Protein AF-A0A3N1A792-F1 (afdb_monomer)

Secondary structure (DSSP, 8-state):
-------------PPP----PSP-TT-EETTTEEEEEEEEE-TTSPEEEEEEETTTTEEEEEEEESS-SHHHHHHHHHHHHHTT---TTBPPEEEEEE-SS-EEEEEE---EEEHHHHHHHH-SPPHHHHHHHHHHHHHHHHHHHTTT-------TTTEEEETTS-EEE------TT--HHHHHHHHHHHHHHHHHS-BSS---STTPPPBPPB-TTSPBPPHHHHSTT--HHHHHHHHHHH-TTSPPPPHHHHHHHHHHHHHHHHHHHHHHS------------------------SHHHHHHHHHHHHHHHHHTTS---------------------PPP---PPPPPPEEE---GGGEEEE-SSS-S-S-TTGGGGSSS-TT--EE---EES-TTGGGS-S-EEEEEEEEEEE--SEEEEEESSS--EEEEEEES----SSHHHHHHHHHH--EEEEEEESS-SSSEEEEE---TT--EEEEEEEEEEPPEEETTEE--EEEEEEEEE-

Foldseek 3Di:
DDDDDDDDDDPPDDDDPDPPDDDDAQDDDPVFKGFHAFDDQDPVRWTWTWIARPVVRDIKIKTKDAQDDDVLVQLLVQLVLLCVFDDQQAWHWDDWDDPNRMTITIIDDFAFAFLLVCCVVVNAAALLVLLVLLLSLLVSQLRQVVVVHGQQDQASRQFTQHPVRHTHGYDRHDAPPTDQLVSQLSSLQSSLCNLQVAGDDADDDPPTGHHADADPVRHGDFSCRRDPNHDPVNSVVSVLSNDPVHDDDGSVVVSVVSVVVNVVVVVVVCVVVDHPDPDDDDDDDDDDDDDDDDDPDDDPVVVVVVVVVVVVVVVVVPDDDDDDDDDDDDDDDDDDDDDDDDDDPDDDDDWDWDQDALVQKWKQFLQDPCPQTPDRRQQAPPFLVTFRKDDKAFQFQQRVVRGQWMWMKGFSVDWAAFFKKKWAKPDFFWWKWKFAFDDQPDDDSVSSVVCVVGRPHTQHDTDGGGPHRMDMGGRGDRPGTTGIMITITRGFDDPDPRIGMMTGRYMIIIHD

Solvent-accessible surface area (backbone atoms only — not comparable to full-atom values): 29386 Å² total; per-residue (Å²): 134,83,90,84,91,82,84,86,78,78,80,80,79,71,76,80,78,79,75,87,65,82,90,53,72,69,42,61,46,94,86,36,39,30,32,62,41,84,72,49,70,49,97,90,62,36,37,35,25,41,23,32,32,69,82,82,70,40,68,24,28,35,43,33,27,72,69,34,52,70,74,29,51,52,51,40,52,31,48,58,58,55,50,75,54,86,45,93,19,37,56,50,58,76,47,67,47,80,70,68,60,26,21,38,36,34,28,59,49,71,66,57,44,29,47,46,54,49,29,74,75,70,44,48,44,54,66,59,59,24,34,45,48,38,19,34,47,28,48,32,47,25,56,37,45,75,72,78,43,59,50,56,39,65,43,43,78,28,32,31,40,26,78,88,70,48,46,28,41,34,74,65,37,78,53,93,86,48,40,69,64,58,44,52,29,26,46,20,35,43,35,44,24,30,50,56,53,26,30,78,66,87,60,84,67,97,81,44,64,52,61,44,59,55,49,100,85,66,48,71,57,51,51,54,78,75,30,86,86,53,51,68,71,58,34,51,53,31,51,52,40,60,36,89,86,53,88,74,74,55,48,58,57,47,18,52,53,33,44,53,53,32,54,54,42,50,53,54,47,44,66,71,51,60,73,90,66,97,68,85,82,90,84,86,89,84,89,81,87,83,85,82,84,88,88,92,85,68,77,70,68,58,57,55,53,53,54,53,52,53,53,54,58,63,57,69,74,73,77,84,89,80,89,83,88,89,81,90,85,87,89,87,87,83,91,84,89,80,86,90,77,82,82,78,80,71,74,84,72,69,74,37,78,52,89,65,54,45,89,33,37,40,54,40,48,51,60,59,93,70,83,67,48,74,53,35,31,33,20,40,67,84,41,72,91,44,42,25,54,56,67,78,25,53,84,33,42,36,54,43,73,64,33,84,46,42,29,46,36,37,46,63,87,47,73,36,58,46,53,37,40,36,37,34,35,72,53,43,35,31,21,37,36,37,24,34,38,92,70,83,77,46,100,45,52,68,26,29,43,49,40,71,71,58,35,70,49,64,36,38,70,67,40,74,50,26,89,49,30,65,45,72,37,49,60,56,53,93,91,47,64,49,34,36,40,34,45,38,32,43,31,33,20,77,76,54,96,61,25,16,41,47,28,40,10,28,51,49,40,23,18,102

Sequence (512 aa):
MTQVGEGQEADEVSPPMMAFDAPSAGEILAERYQLAQHVNNDSAGRQVWRGVDVVLRRPVAVVLRYPGGDSAMEMLQAAVRASRVIHSNLVGVYDAIDEGQRAYVVREWVEGDSLREVIATGGPLDAARATMIAHSVASAIAAVHATGMVHGNIHPGTVMIGHDGRVVLADARADSSDTYETDIRAIGGVLYFAMTGHWPQHEAGSTALPDAVRDATGAVAAPRQVRSGVPAYLDDLTMDLLDPRLALPTSEVLAAELGRLDASTEEHYLDSVGPLRFSAADDEPTGTPLASRRKIAAGVAGLLVIAVTGLYFGISALGNGGDGEDGQPTPPQTQVTSTPGPTETSAPAQPQPIALSGDQVRIVDADGARDELDGAEAAVDGDTSTGWETDAYERNPNFGNLKRGMGVLIDLQEPRAVTSVKVELSASGATAELLAGPDDPGATREGDDEILETFTDRIGARFENADGATLTFSGFSPDETYQYLLVWITKLPPIGNDKYQIGVQEITVEGP

Mean predicted aligned error: 19.51 Å

Radius of gyration: 31.55 Å; Cα contacts (8 Å, |Δi|>4): 884; chains: 1; bounding box: 74×95×117 Å

pLDDT: mean 81.08, std 22.01, range [28.97, 98.5]

Nearest PDB structures (foldseek):
  7uiq-assembly2_B  TM=7.836E-01  e=3.510E-11  Homo sapiens
  7uir-assembly2_B  TM=7.878E-01  e=8.317E-11  Homo sapiens
  5mag-assembly1_A  TM=8.024E-01  e=8.297E-10  Homo sapiens
  6gvx-assembly2_B  TM=6.932E-01  e=1.756E-10  Homo sapiens
  4b0g-assembly1_A  TM=7.234E-01  e=4.161E-10  Homo sapiens

Structure (mmCIF, N/CA/C/O backbone):
data_AF-A0A3N1A792-F1
#
_entry.id   AF-A0A3N1A792-F1
#
loop_
_atom_site.group_PDB
_atom_site.id
_atom_site.type_symbol
_atom_site.label_atom_id
_atom_site.label_alt_id
_atom_site.label_comp_id
_atom_site.label_asym_id
_atom_site.label_entity_id
_atom_site.label_seq_id
_atom_site.pdbx_PDB_ins_code
_atom_site.Cartn_x
_atom_site.Cartn_y
_atom_site.Cartn_z
_atom_site.occupancy
_atom_site.B_iso_or_equiv
_atom_site.auth_seq_id
_atom_site.auth_comp_id
_atom_site.auth_asym_id
_atom_site.auth_atom_id
_atom_site.pdbx_PDB_model_num
ATOM 1 N N . MET A 1 1 ? -12.725 -37.372 73.806 1.00 36.25 1 MET A N 1
ATOM 2 C CA . MET A 1 1 ? -13.024 -38.197 72.617 1.00 36.25 1 MET A CA 1
ATOM 3 C C . MET A 1 1 ? -14.315 -37.676 72.006 1.00 36.25 1 MET A C 1
ATOM 5 O O . MET A 1 1 ? -15.233 -37.437 72.779 1.00 36.25 1 MET A O 1
ATOM 9 N N . THR A 1 2 ? -14.304 -37.504 70.673 1.00 36.69 2 THR A N 1
ATOM 10 C CA . THR A 1 2 ? -15.405 -37.218 69.708 1.00 36.69 2 THR A CA 1
ATOM 11 C C . THR A 1 2 ? -16.152 -35.875 69.851 1.00 36.69 2 THR A C 1
ATOM 13 O O . THR A 1 2 ? -16.736 -35.629 70.897 1.00 36.69 2 THR A O 1
ATOM 16 N N . GLN A 1 3 ? -15.990 -34.896 68.934 1.00 37.81 3 GLN A N 1
ATOM 17 C CA . GLN A 1 3 ? -16.497 -34.772 67.529 1.00 37.81 3 GLN A CA 1
ATOM 18 C C . GLN A 1 3 ? -18.035 -34.748 67.442 1.00 37.81 3 GLN A C 1
ATOM 20 O O . GLN A 1 3 ? -18.648 -35.566 68.112 1.00 37.81 3 GLN A O 1
ATOM 25 N N . VAL A 1 4 ? -18.759 -33.984 66.609 1.00 35.91 4 VAL A N 1
ATOM 26 C CA . VAL A 1 4 ? -18.614 -32.839 65.666 1.00 35.91 4 VAL A CA 1
ATOM 27 C C . VAL A 1 4 ? -20.067 -32.391 65.413 1.00 35.91 4 VAL A C 1
ATOM 29 O O . VAL A 1 4 ? -20.956 -33.244 65.412 1.00 35.91 4 VAL A O 1
ATOM 32 N N . GLY A 1 5 ? -20.316 -31.111 65.130 1.00 35.50 5 GLY A N 1
ATOM 33 C CA . GLY A 1 5 ? -21.558 -30.714 64.466 1.00 35.50 5 GLY A CA 1
ATOM 34 C C . GLY A 1 5 ? -21.643 -29.229 64.130 1.00 35.50 5 GLY A C 1
ATOM 35 O O . GLY A 1 5 ? -22.284 -28.501 64.870 1.00 35.50 5 GLY A O 1
ATOM 36 N N . GLU A 1 6 ? -21.056 -28.812 63.007 1.00 37.69 6 GLU A N 1
ATOM 37 C CA . GLU A 1 6 ? -21.365 -27.574 62.262 1.00 37.69 6 GLU A CA 1
ATOM 38 C C . GLU A 1 6 ? -21.219 -27.963 60.776 1.00 37.69 6 GLU A C 1
ATOM 40 O O . GLU A 1 6 ? -20.286 -28.678 60.423 1.00 37.69 6 GLU A O 1
ATOM 45 N N . GLY A 1 7 ? -22.197 -27.767 59.894 1.00 34.78 7 GLY A N 1
ATOM 46 C CA . GLY A 1 7 ? -22.798 -26.486 59.532 1.00 34.78 7 GLY A CA 1
ATOM 47 C C . GLY A 1 7 ? -22.267 -26.145 58.137 1.00 34.78 7 GLY A C 1
ATOM 48 O O . GLY A 1 7 ? -21.243 -25.494 58.011 1.00 34.78 7 GLY A O 1
ATOM 49 N N . GLN A 1 8 ? -22.887 -26.715 57.103 1.00 32.75 8 GLN A N 1
ATOM 50 C CA . GLN A 1 8 ? -22.435 -26.642 55.713 1.00 32.75 8 GLN A CA 1
ATOM 51 C C . GLN A 1 8 ? -22.966 -25.340 55.088 1.00 32.75 8 GLN A C 1
ATOM 53 O O . GLN A 1 8 ? -24.132 -25.278 54.700 1.00 32.75 8 GLN A O 1
ATOM 58 N N . GLU A 1 9 ? -22.137 -24.294 55.043 1.00 36.94 9 GLU A N 1
ATOM 59 C CA . GLU A 1 9 ? -22.362 -23.128 54.180 1.00 36.94 9 GLU A CA 1
ATOM 60 C C . GLU A 1 9 ? -22.073 -23.529 52.729 1.00 36.94 9 GLU A C 1
ATOM 62 O O . GLU A 1 9 ? -21.067 -24.172 52.425 1.00 36.94 9 GLU A O 1
ATOM 67 N N . ALA A 1 10 ? -23.015 -23.220 51.842 1.00 36.03 10 ALA A N 1
ATOM 68 C CA . ALA A 1 10 ? -22.852 -23.393 50.412 1.00 36.03 10 ALA A CA 1
ATOM 69 C C . ALA A 1 10 ? -21.973 -22.253 49.890 1.00 36.03 10 ALA A C 1
ATOM 71 O O . ALA A 1 10 ? -22.395 -21.099 49.917 1.00 36.03 10 ALA A O 1
ATOM 72 N N . ASP A 1 11 ? -20.772 -22.593 49.421 1.00 34.03 11 ASP A N 1
ATOM 73 C CA . ASP A 1 11 ? -19.923 -21.683 48.659 1.00 34.03 11 ASP A CA 1
ATOM 74 C C . ASP A 1 11 ? -20.667 -21.240 47.394 1.00 34.03 11 ASP A C 1
ATOM 76 O O . ASP A 1 11 ? -20.968 -22.030 46.492 1.00 34.03 11 ASP A O 1
ATOM 80 N N . GLU A 1 12 ? -20.976 -19.949 47.349 1.00 37.41 12 GLU A N 1
ATOM 81 C CA . GLU A 1 12 ? -21.438 -19.234 46.173 1.00 37.41 12 GLU A CA 1
ATOM 82 C C . GLU A 1 12 ? -20.279 -19.211 45.164 1.00 37.41 12 GLU A C 1
ATOM 84 O O . GLU A 1 12 ? -19.338 -18.420 45.258 1.00 37.41 12 GLU A O 1
ATOM 89 N N . VAL A 1 13 ? -20.303 -20.162 44.226 1.00 36.81 13 VAL A N 1
ATOM 90 C CA . VAL A 1 13 ? -19.322 -20.260 43.142 1.00 36.81 13 VAL A CA 1
ATOM 91 C C . VAL A 1 13 ? -19.472 -19.022 42.263 1.00 36.81 13 VAL A C 1
ATOM 93 O O . VAL A 1 13 ? -20.355 -18.946 41.410 1.00 36.81 13 VAL A O 1
ATOM 96 N N . SER A 1 14 ? -18.595 -18.045 42.486 1.00 33.56 14 SER A N 1
ATOM 97 C CA . SER A 1 14 ? -18.350 -16.961 41.537 1.00 33.56 14 SER A CA 1
ATOM 98 C C . SER A 1 14 ? -18.060 -17.575 40.159 1.00 33.56 14 SER A C 1
ATOM 100 O O . SER A 1 14 ? -17.264 -18.518 40.085 1.00 33.56 14 SER A O 1
ATOM 102 N N . PRO A 1 15 ? -18.680 -17.092 39.065 1.00 40.38 15 PRO A N 1
ATOM 103 C CA . PRO A 1 15 ? -18.347 -17.573 37.730 1.00 40.38 15 PRO A CA 1
ATOM 104 C C . PRO A 1 15 ? -16.847 -17.363 37.472 1.00 40.38 15 PRO A C 1
ATOM 106 O O . PRO A 1 15 ? -16.273 -16.401 37.994 1.00 40.38 15 PRO A O 1
ATOM 109 N N . PRO A 1 16 ? -16.189 -18.249 36.703 1.00 38.19 16 PRO A N 1
ATOM 110 C CA . PRO A 1 16 ? -14.769 -18.108 36.435 1.00 38.19 16 PRO A CA 1
ATOM 111 C C . PRO A 1 16 ? -14.536 -16.758 35.755 1.00 38.19 16 PRO A C 1
ATOM 113 O O . PRO A 1 16 ? -15.040 -16.502 34.663 1.00 38.19 16 PRO A O 1
ATOM 116 N N . MET A 1 17 ? -13.784 -15.887 36.430 1.00 33.66 17 MET A N 1
ATOM 117 C CA . MET A 1 17 ? -13.145 -14.735 35.807 1.00 33.66 17 MET A CA 1
ATOM 118 C C . MET A 1 17 ? -12.337 -15.279 34.628 1.00 33.66 17 MET A C 1
ATOM 120 O O . MET A 1 17 ? -11.361 -15.998 34.839 1.00 33.66 17 MET A O 1
ATOM 124 N N . MET A 1 18 ? -12.778 -15.005 33.398 1.00 36.94 18 MET A N 1
ATOM 125 C CA . MET A 1 18 ? -12.001 -15.339 32.211 1.00 36.94 18 MET A CA 1
ATOM 126 C C . MET A 1 18 ? -10.710 -14.524 32.265 1.00 36.94 18 MET A C 1
ATOM 128 O O . MET A 1 18 ? -10.710 -13.316 32.039 1.00 36.94 18 MET A O 1
ATOM 132 N N . ALA A 1 19 ? -9.610 -15.185 32.614 1.00 37.66 19 ALA A N 1
ATOM 133 C CA . ALA A 1 19 ? -8.295 -14.708 32.242 1.00 37.66 19 ALA A CA 1
ATOM 134 C C . ALA A 1 19 ? -8.251 -14.759 30.709 1.00 37.66 19 ALA A C 1
ATOM 136 O O . ALA A 1 19 ? -8.346 -15.837 30.125 1.00 37.66 19 ALA A O 1
ATOM 137 N N . PHE A 1 20 ? -8.219 -13.597 30.058 1.00 50.88 20 PHE A N 1
ATOM 138 C CA . PHE A 1 20 ? -8.061 -13.496 28.608 1.00 50.88 20 PHE A CA 1
ATOM 139 C C . PHE A 1 20 ? -6.613 -13.859 28.241 1.00 50.88 20 PHE A C 1
ATOM 141 O O . PHE A 1 20 ? -5.771 -12.986 28.016 1.00 50.88 20 PHE A O 1
ATOM 148 N N . ASP A 1 21 ? -6.321 -15.159 28.255 1.00 60.91 21 ASP A N 1
ATOM 149 C CA . ASP A 1 21 ? -5.063 -15.737 27.789 1.00 60.91 21 ASP A CA 1
ATOM 150 C C . ASP A 1 21 ? -4.936 -15.609 26.257 1.00 60.91 21 ASP A C 1
ATOM 152 O O . ASP A 1 21 ? -5.893 -15.290 25.546 1.00 60.91 21 ASP A O 1
ATOM 156 N N . ALA A 1 22 ? -3.727 -15.841 25.740 1.00 69.62 22 ALA A N 1
ATOM 157 C CA . ALA A 1 22 ? -3.457 -15.859 24.306 1.00 69.62 22 ALA A CA 1
ATOM 158 C C . ALA A 1 22 ? -4.415 -16.821 23.558 1.00 69.62 22 ALA A C 1
ATOM 160 O O . ALA A 1 22 ? -4.730 -17.895 24.079 1.00 69.62 22 ALA A O 1
ATOM 161 N N . PRO A 1 23 ? -4.854 -16.469 22.334 1.00 81.31 23 PRO A N 1
ATOM 162 C CA . PRO A 1 23 ? -5.847 -17.235 21.581 1.00 81.31 23 PRO A CA 1
ATOM 163 C C . PRO A 1 23 ? -5.405 -18.682 21.342 1.00 81.31 23 PRO A C 1
ATOM 165 O O . PRO A 1 23 ? -4.232 -18.950 21.063 1.00 81.31 23 PRO A O 1
ATOM 168 N N . SER A 1 24 ? -6.352 -19.620 21.420 1.00 88.19 24 SER A N 1
ATOM 169 C CA . SER A 1 24 ? -6.053 -21.056 21.333 1.00 88.19 24 SER A CA 1
ATOM 170 C C . SER A 1 24 ? -6.999 -21.831 20.413 1.00 88.19 24 SER A C 1
ATOM 172 O O . SER A 1 24 ? -8.150 -21.461 20.189 1.00 88.19 24 SER A O 1
ATOM 174 N N . ALA A 1 25 ? -6.511 -22.944 19.858 1.00 91.81 25 ALA A N 1
ATOM 175 C CA . ALA A 1 25 ? -7.335 -23.825 19.036 1.00 91.81 25 ALA A CA 1
ATOM 176 C C . ALA A 1 25 ? -8.500 -24.408 19.857 1.00 91.81 25 ALA A C 1
ATOM 178 O O . ALA A 1 25 ? -8.314 -24.901 20.967 1.00 91.81 25 ALA A O 1
ATOM 179 N N . GLY A 1 26 ? -9.696 -24.393 19.279 1.00 91.31 26 GLY A N 1
ATOM 180 C CA . GLY A 1 26 ? -10.949 -24.812 19.900 1.00 91.31 26 GLY A CA 1
ATOM 181 C C . GLY A 1 26 ? -11.728 -23.677 20.566 1.00 91.31 26 GLY A C 1
ATOM 182 O O . GLY A 1 26 ? -12.924 -23.855 20.803 1.00 91.31 26 GLY A O 1
ATOM 183 N N . GLU A 1 27 ? -11.092 -22.530 20.819 1.00 93.44 27 GLU A N 1
ATOM 184 C CA . GLU A 1 27 ? -11.731 -21.342 21.384 1.00 93.44 27 GLU A CA 1
ATOM 185 C C . GLU A 1 27 ? -12.841 -20.804 20.472 1.00 93.44 27 GLU A C 1
ATOM 187 O O . GLU A 1 27 ? -12.705 -20.817 19.249 1.00 93.44 27 GLU A O 1
ATOM 192 N N . ILE A 1 28 ? -13.938 -20.321 21.065 1.00 93.69 28 ILE A N 1
ATOM 193 C CA . ILE A 1 28 ? -15.061 -19.714 20.345 1.00 93.69 28 ILE A CA 1
ATOM 194 C C . ILE A 1 28 ? -15.085 -18.210 20.624 1.00 93.69 28 ILE A C 1
ATOM 196 O O . ILE A 1 28 ? -15.313 -17.788 21.755 1.00 93.69 28 ILE A O 1
ATOM 200 N N . LEU A 1 29 ? -14.898 -17.416 19.573 1.00 92.56 29 LEU A N 1
ATOM 201 C CA . LEU A 1 29 ? -14.947 -15.955 19.595 1.00 92.56 29 LEU A CA 1
ATOM 202 C C . LEU A 1 29 ? -16.365 -15.455 19.291 1.00 92.56 29 LEU A C 1
ATOM 204 O O . LEU A 1 29 ? -17.039 -16.033 18.428 1.00 92.56 29 LEU A O 1
ATOM 208 N N . ALA A 1 30 ? -16.821 -14.409 19.994 1.00 89.62 30 ALA A N 1
ATOM 209 C CA . ALA A 1 30 ? -18.182 -13.852 19.898 1.00 89.62 30 ALA A CA 1
ATOM 210 C C . ALA A 1 30 ? -19.293 -14.923 19.850 1.00 89.62 30 ALA A C 1
ATOM 212 O O . ALA A 1 30 ? -20.259 -14.800 19.098 1.00 89.62 30 ALA A O 1
ATOM 213 N N . GLU A 1 31 ? -19.117 -16.023 20.594 1.00 92.56 31 GLU A N 1
ATOM 214 C CA . GLU A 1 31 ? -20.036 -17.175 20.628 1.00 92.56 31 GLU A CA 1
ATOM 215 C C . GLU A 1 31 ? -20.324 -17.824 19.252 1.00 92.56 31 GLU A C 1
ATOM 217 O O . GLU A 1 31 ? -21.245 -18.633 19.121 1.00 92.56 31 GLU A O 1
ATOM 222 N N . ARG A 1 32 ? -19.535 -17.510 18.213 1.00 95.88 32 ARG A N 1
ATOM 223 C CA . ARG A 1 32 ? -19.840 -17.866 16.819 1.00 95.88 32 ARG A CA 1
ATOM 224 C C . ARG A 1 32 ? -18.663 -18.415 16.023 1.00 95.88 32 ARG A C 1
ATOM 226 O O . ARG A 1 32 ? -18.861 -19.302 15.192 1.00 95.88 32 ARG A O 1
ATOM 233 N N . TYR A 1 33 ? -17.458 -17.900 16.225 1.00 97.12 33 TYR A N 1
ATOM 234 C CA . TYR A 1 33 ? -16.313 -18.249 15.386 1.00 97.12 33 TYR A CA 1
ATOM 235 C C . TYR A 1 33 ? -15.353 -19.132 16.168 1.00 97.12 33 TYR A C 1
ATOM 237 O O . TYR A 1 33 ? -14.635 -18.658 17.042 1.00 97.12 33 TYR A O 1
ATOM 245 N N . GLN A 1 34 ? -15.350 -20.427 15.864 1.00 97.06 34 GLN A N 1
ATOM 246 C CA . GLN A 1 34 ? -14.437 -21.364 16.503 1.00 97.06 34 GLN A CA 1
ATOM 247 C C . GLN A 1 34 ? -13.081 -21.349 15.797 1.00 97.06 34 GLN A C 1
ATOM 249 O O . GLN A 1 34 ? -13.009 -21.644 14.603 1.00 97.06 34 GLN A O 1
ATOM 254 N N . LEU A 1 35 ? -12.005 -21.056 16.526 1.00 96.62 35 LEU A N 1
ATOM 255 C CA . LEU A 1 35 ? -10.635 -21.174 16.032 1.00 96.62 35 LEU A CA 1
ATOM 256 C C . LEU A 1 35 ? -10.286 -22.654 15.861 1.00 96.62 35 LEU A C 1
ATOM 258 O O . LEU A 1 35 ? -10.377 -23.428 16.807 1.00 96.62 35 LEU A O 1
ATOM 262 N N . ALA A 1 36 ? -9.889 -23.074 14.663 1.00 94.81 36 ALA A N 1
ATOM 263 C CA . ALA A 1 36 ? -9.555 -24.470 14.383 1.00 94.81 36 ALA A CA 1
ATOM 264 C C . ALA A 1 36 ? -8.040 -24.689 14.332 1.00 94.81 36 ALA A C 1
ATOM 266 O O . ALA A 1 36 ? -7.518 -25.591 14.984 1.00 94.81 36 ALA A O 1
ATOM 267 N N . GLN A 1 37 ? -7.331 -23.863 13.561 1.00 94.19 37 GLN A N 1
ATOM 268 C CA . GLN A 1 37 ? -5.899 -24.019 13.327 1.00 94.19 37 GLN A CA 1
ATOM 269 C C . GLN A 1 37 ? -5.237 -22.657 13.129 1.00 94.19 37 GLN A C 1
ATOM 271 O O . GLN A 1 37 ? -5.715 -21.847 12.337 1.00 94.19 37 GLN A O 1
ATOM 276 N N . HIS A 1 38 ? -4.114 -22.430 13.808 1.00 91.31 38 HIS A N 1
ATOM 277 C CA . HIS A 1 38 ? -3.246 -21.286 13.538 1.00 91.31 38 HIS A CA 1
ATOM 278 C C . HIS A 1 38 ? -2.529 -21.500 12.203 1.00 91.31 38 HIS A C 1
ATOM 280 O O . HIS A 1 38 ? -1.935 -22.558 11.987 1.00 91.31 38 HIS A O 1
ATOM 286 N N . VAL A 1 39 ? -2.645 -20.533 11.295 1.00 87.19 39 VAL A N 1
ATOM 287 C CA . VAL A 1 39 ? -2.109 -20.618 9.930 1.00 87.19 39 VAL A CA 1
ATOM 288 C C . VAL A 1 39 ? -0.761 -19.920 9.865 1.00 87.19 39 VAL A C 1
ATOM 290 O O . VAL A 1 39 ? 0.235 -20.533 9.487 1.00 87.19 39 VAL A O 1
ATOM 293 N N . ASN A 1 40 ? -0.719 -18.644 10.243 1.00 80.38 40 ASN A N 1
ATOM 294 C CA . ASN A 1 40 ? 0.507 -17.861 10.271 1.00 80.38 40 ASN A CA 1
ATOM 295 C C . ASN A 1 40 ? 0.384 -16.655 11.211 1.00 80.38 40 ASN A C 1
ATOM 297 O O . ASN A 1 40 ? -0.697 -16.300 11.685 1.00 80.38 40 ASN A O 1
ATOM 301 N N . ASN A 1 41 ? 1.527 -16.023 11.460 1.00 77.81 41 ASN A N 1
ATOM 302 C CA . ASN A 1 41 ? 1.583 -14.648 11.930 1.00 77.81 41 ASN A CA 1
ATOM 303 C C . ASN A 1 41 ? 2.059 -13.798 10.760 1.00 77.81 41 ASN A C 1
ATOM 305 O O . ASN A 1 41 ? 3.035 -14.170 10.105 1.00 77.81 41 ASN A O 1
ATOM 309 N N . ASP A 1 42 ? 1.385 -12.691 10.485 1.00 68.88 42 ASP A N 1
ATOM 310 C CA . ASP A 1 42 ? 1.868 -11.753 9.483 1.00 68.88 42 ASP A CA 1
ATOM 311 C C . ASP A 1 42 ? 2.922 -10.796 10.058 1.00 68.88 42 ASP A C 1
ATOM 313 O O . ASP A 1 42 ? 3.158 -10.736 11.269 1.00 68.88 42 ASP A O 1
ATOM 317 N N . SER A 1 43 ? 3.579 -10.050 9.169 1.00 57.03 43 SER A N 1
ATOM 318 C CA . SER A 1 43 ? 4.650 -9.105 9.506 1.00 57.03 43 SER A CA 1
ATOM 319 C C . SER A 1 43 ? 4.191 -7.956 10.401 1.00 57.03 43 SER A C 1
ATOM 321 O O . SER A 1 43 ? 5.006 -7.384 11.120 1.00 57.03 43 SER A O 1
ATOM 323 N N . ALA A 1 44 ? 2.895 -7.643 10.407 1.00 64.31 44 ALA A N 1
ATOM 324 C CA . ALA A 1 44 ? 2.344 -6.635 11.292 1.00 64.31 44 ALA A CA 1
ATOM 325 C C . ALA A 1 44 ? 2.175 -7.182 12.719 1.00 64.31 44 ALA A C 1
ATOM 327 O O . ALA A 1 44 ? 2.004 -6.389 13.640 1.00 64.31 44 ALA A O 1
ATOM 328 N N . GLY A 1 45 ? 2.224 -8.505 12.927 1.00 71.19 45 GLY A N 1
ATOM 329 C CA . GLY A 1 45 ? 1.992 -9.197 14.198 1.00 71.19 45 GLY A CA 1
ATOM 330 C C . GLY A 1 45 ? 0.540 -9.655 14.391 1.00 71.19 45 GLY A C 1
ATOM 331 O O . GLY A 1 45 ? 0.104 -9.848 15.529 1.00 71.19 45 GLY A O 1
ATOM 332 N N . ARG A 1 46 ? -0.256 -9.729 13.315 1.00 83.94 46 ARG A N 1
ATOM 333 C CA . ARG A 1 46 ? -1.601 -10.321 13.340 1.00 83.94 46 ARG A CA 1
ATOM 334 C C . ARG A 1 46 ? -1.463 -11.827 13.217 1.00 83.94 46 ARG A C 1
ATOM 336 O O . ARG A 1 46 ? -0.600 -12.326 12.503 1.00 83.94 46 ARG A O 1
ATOM 343 N N . GLN A 1 47 ? -2.333 -12.554 13.897 1.00 89.25 47 GLN A N 1
ATOM 344 C CA . GLN A 1 47 ? -2.415 -14.004 13.804 1.00 89.25 47 GLN A CA 1
ATOM 345 C C . GLN A 1 47 ? -3.547 -14.360 12.850 1.00 89.25 47 GLN A C 1
ATOM 347 O O . GLN A 1 47 ? -4.683 -13.952 13.080 1.00 89.25 47 GLN A O 1
ATOM 352 N N . VAL A 1 48 ? -3.282 -15.138 11.808 1.00 89.94 48 VAL A N 1
ATOM 353 C CA . VAL A 1 48 ? -4.342 -15.664 10.947 1.00 89.94 48 VAL A CA 1
ATOM 354 C C . VAL A 1 48 ? -4.655 -17.083 11.375 1.00 89.94 48 VAL A C 1
ATOM 356 O O . VAL A 1 48 ? -3.780 -17.944 11.487 1.00 89.94 48 VAL A O 1
ATOM 359 N N . TRP A 1 49 ? -5.934 -17.330 11.595 1.00 94.50 49 TRP A N 1
ATOM 360 C CA . TRP A 1 49 ? -6.467 -18.619 11.975 1.00 94.50 49 TRP A CA 1
ATOM 361 C C . TRP A 1 49 ? -7.456 -19.100 10.925 1.00 94.50 49 TRP A C 1
ATOM 363 O O . TRP A 1 49 ? -8.300 -18.344 10.443 1.00 94.50 49 TRP A O 1
ATOM 373 N N . ARG A 1 50 ? -7.405 -20.395 10.624 1.00 95.62 50 ARG A N 1
ATOM 374 C CA . ARG A 1 50 ? -8.545 -21.093 10.047 1.00 95.62 50 ARG A CA 1
ATOM 375 C C . ARG A 1 50 ? -9.544 -21.317 11.170 1.00 95.62 50 ARG A C 1
ATOM 377 O O . ARG A 1 50 ? -9.186 -21.849 12.223 1.00 95.62 50 ARG A O 1
ATOM 384 N N . GLY A 1 51 ? -10.789 -20.942 10.936 1.00 96.81 51 GLY A N 1
ATOM 385 C CA . GLY A 1 51 ? -11.886 -21.141 11.866 1.00 96.81 51 GLY A CA 1
ATOM 386 C C . GLY A 1 51 ? -13.140 -21.664 11.184 1.00 96.81 51 GLY A C 1
ATOM 387 O O . GLY A 1 51 ? -13.174 -21.910 9.975 1.00 96.81 51 GLY A O 1
ATOM 388 N N . VAL A 1 52 ? -14.183 -21.836 11.985 1.00 97.69 52 VAL A N 1
ATOM 389 C CA . VAL A 1 52 ? -15.510 -22.253 11.536 1.00 97.69 52 VAL A CA 1
ATOM 390 C C . VAL A 1 52 ? -16.540 -21.299 12.122 1.00 97.69 52 VAL A C 1
ATOM 392 O O . VAL A 1 52 ? -16.593 -21.105 13.334 1.00 97.69 52 VAL A O 1
ATOM 395 N N . ASP A 1 53 ? -17.384 -20.727 11.267 1.00 97.75 53 ASP A N 1
ATOM 396 C CA . ASP A 1 53 ? -18.627 -20.098 11.710 1.00 97.75 53 ASP A CA 1
ATOM 397 C C . ASP A 1 53 ? -19.583 -21.221 12.126 1.00 97.75 53 ASP A C 1
ATOM 399 O O . ASP A 1 53 ? -20.089 -21.949 11.269 1.00 97.75 53 ASP A O 1
ATOM 403 N N . VAL A 1 54 ? -19.798 -21.418 13.429 1.00 97.06 54 VAL A N 1
ATOM 404 C CA . VAL A 1 54 ? -20.571 -22.568 13.934 1.00 97.06 54 VAL A CA 1
ATOM 405 C C . VAL A 1 54 ? -22.071 -22.442 13.659 1.00 97.06 54 VAL A C 1
ATOM 407 O O . VAL A 1 54 ? -22.784 -23.450 13.661 1.00 97.06 54 VAL A O 1
ATOM 410 N N . VAL A 1 55 ? -22.546 -21.225 13.372 1.00 96.31 55 VAL A N 1
ATOM 411 C CA . VAL A 1 55 ? -23.945 -20.944 13.027 1.00 96.31 55 VAL A CA 1
ATOM 412 C C . VAL A 1 55 ? -24.194 -21.286 11.562 1.00 96.31 55 VAL A C 1
ATOM 414 O O . VAL A 1 55 ? -25.094 -22.068 11.254 1.00 96.31 55 VAL A O 1
ATOM 417 N N . LEU A 1 56 ? -23.372 -20.745 10.655 1.00 95.94 56 LEU A N 1
ATOM 418 C CA . LEU A 1 56 ? -23.501 -20.984 9.210 1.00 95.94 56 LEU A CA 1
ATOM 419 C C . LEU A 1 56 ? -22.824 -22.279 8.739 1.00 95.94 56 LEU A C 1
ATOM 421 O O . LEU A 1 56 ? -23.031 -22.698 7.602 1.00 95.94 56 LEU A O 1
ATOM 425 N N . ARG A 1 57 ? -22.033 -22.920 9.605 1.00 95.44 57 ARG A N 1
ATOM 426 C CA . ARG A 1 57 ? -21.272 -24.155 9.351 1.00 95.44 57 ARG A CA 1
ATOM 427 C C . ARG A 1 57 ? -20.382 -24.069 8.115 1.00 95.44 57 ARG A C 1
ATOM 429 O O . ARG A 1 57 ? -20.335 -24.995 7.306 1.00 95.44 57 ARG A O 1
ATOM 436 N N . ARG A 1 58 ? -19.666 -22.955 7.983 1.00 95.38 58 ARG A N 1
ATOM 437 C CA . ARG A 1 58 ? -18.722 -22.714 6.885 1.00 95.38 58 ARG A CA 1
ATOM 438 C C . ARG A 1 58 ? -17.328 -22.380 7.417 1.00 95.38 58 ARG A C 1
ATOM 440 O O . ARG A 1 58 ? -17.233 -21.801 8.504 1.00 95.38 58 ARG A O 1
ATOM 447 N N . PRO A 1 59 ? -16.262 -22.720 6.675 1.00 96.50 59 PRO A N 1
ATOM 448 C CA . PRO A 1 59 ? -14.920 -22.283 7.026 1.00 96.50 59 PRO A CA 1
ATOM 449 C C . PRO A 1 59 ? -14.799 -20.760 6.890 1.00 96.50 59 PRO A C 1
ATOM 451 O O . PRO A 1 59 ? -15.409 -20.152 6.007 1.00 96.50 59 PRO A O 1
ATOM 454 N N . VAL A 1 60 ? -14.010 -20.156 7.774 1.00 97.19 60 VAL A N 1
ATOM 455 C CA . VAL A 1 60 ? -13.692 -18.721 7.776 1.00 97.19 60 VAL A CA 1
ATOM 456 C C . VAL A 1 60 ? -12.214 -18.512 8.090 1.00 97.19 60 VAL A C 1
ATOM 458 O O . VAL A 1 60 ? -11.603 -19.322 8.788 1.00 97.19 60 VAL A O 1
ATOM 461 N N . ALA A 1 61 ? -11.635 -17.430 7.579 1.00 95.25 61 ALA A N 1
ATOM 462 C CA . ALA A 1 61 ? -10.360 -16.924 8.072 1.00 95.25 61 ALA A CA 1
ATOM 463 C C . ALA A 1 61 ? -10.639 -15.907 9.182 1.00 95.25 61 ALA A C 1
ATOM 465 O O . ALA A 1 61 ? -11.458 -15.006 9.004 1.00 95.25 61 ALA A O 1
ATOM 466 N N . VAL A 1 62 ? -9.947 -16.043 10.308 1.00 95.31 62 VAL A N 1
ATOM 467 C CA . VAL A 1 62 ? -9.994 -15.098 11.426 1.00 95.31 62 VAL A CA 1
ATOM 468 C C . VAL A 1 62 ? -8.626 -14.442 11.541 1.00 95.31 62 VAL A C 1
ATOM 470 O O . VAL A 1 62 ? -7.648 -15.105 11.877 1.00 95.31 62 VAL A O 1
ATOM 473 N N . VAL A 1 63 ? -8.551 -13.150 11.233 1.00 92.44 63 VAL A N 1
ATOM 474 C CA . VAL A 1 63 ? -7.343 -12.337 11.411 1.00 92.44 63 VAL A CA 1
ATOM 475 C C . VAL A 1 63 ? -7.448 -11.654 12.765 1.00 92.44 63 VAL A C 1
ATOM 477 O O . VAL A 1 63 ? -8.347 -10.847 12.972 1.00 92.44 63 VAL A O 1
ATOM 480 N N . LEU A 1 64 ? -6.565 -12.004 13.692 1.00 92.31 64 LEU A N 1
ATOM 481 C CA . LEU A 1 64 ? -6.661 -11.654 15.103 1.00 92.31 64 LEU A CA 1
ATOM 482 C C . LEU A 1 64 ? -5.469 -10.807 15.557 1.00 92.31 64 LEU A C 1
ATOM 484 O O . LEU A 1 64 ? -4.315 -11.088 15.236 1.00 92.31 64 LEU A O 1
ATOM 488 N N . ARG A 1 65 ? -5.758 -9.791 16.369 1.00 89.81 65 ARG A N 1
ATOM 489 C CA . ARG A 1 65 ? -4.793 -8.956 17.089 1.00 89.81 65 ARG A CA 1
ATOM 490 C C . ARG A 1 65 ? -4.900 -9.184 18.587 1.00 89.81 65 ARG A C 1
ATOM 492 O O . ARG A 1 65 ? -5.984 -9.036 19.140 1.00 89.81 65 ARG A O 1
ATOM 499 N N . TYR A 1 66 ? -3.780 -9.522 19.223 1.00 85.19 66 TYR A N 1
ATOM 500 C CA . TYR A 1 66 ? -3.657 -9.651 20.674 1.00 85.19 66 TYR A CA 1
ATOM 501 C C . TYR A 1 66 ? -2.233 -9.259 21.117 1.00 85.19 66 TYR A C 1
ATOM 503 O O . TYR A 1 66 ? -1.277 -9.813 20.562 1.00 85.19 66 TYR A O 1
ATOM 511 N N . PRO A 1 67 ? -2.071 -8.361 22.107 1.00 84.56 67 PRO A N 1
ATOM 512 C CA . PRO A 1 67 ? -3.133 -7.575 22.742 1.00 84.56 67 PRO A CA 1
ATOM 513 C C . PRO A 1 67 ? -3.806 -6.602 21.752 1.00 84.56 67 PRO A C 1
ATOM 515 O O . PRO A 1 67 ? -3.332 -6.412 20.630 1.00 84.56 67 PRO A O 1
ATOM 518 N N . GLY A 1 68 ? -4.949 -6.041 22.148 1.00 82.25 68 GLY A N 1
ATOM 519 C CA . GLY A 1 68 ? -5.643 -4.971 21.427 1.00 82.25 68 GLY A CA 1
ATOM 520 C C . GLY A 1 68 ? -4.865 -3.645 21.436 1.00 82.25 68 GLY A C 1
ATOM 521 O O . GLY A 1 68 ? -3.657 -3.622 21.661 1.00 82.25 68 GLY A O 1
ATOM 522 N N . GLY A 1 69 ? -5.565 -2.533 21.206 1.00 86.00 69 GLY A N 1
ATOM 523 C CA . GLY A 1 69 ? -4.985 -1.183 21.134 1.00 86.00 69 GLY A CA 1
ATOM 524 C C . GLY A 1 69 ? -5.105 -0.558 19.743 1.00 86.00 69 GLY A C 1
ATOM 525 O O . GLY A 1 69 ? -5.860 -1.048 18.902 1.00 86.00 69 GLY A O 1
ATOM 526 N N . ASP A 1 70 ? -4.351 0.508 19.485 1.00 85.12 70 ASP A N 1
ATOM 527 C CA . ASP A 1 70 ? -4.537 1.354 18.295 1.00 85.12 70 ASP A CA 1
ATOM 528 C C . ASP A 1 70 ? -4.376 0.578 16.980 1.00 85.12 70 ASP A C 1
ATOM 530 O O . ASP A 1 70 ? -5.251 0.625 16.119 1.00 85.12 70 ASP A O 1
ATOM 534 N N . SER A 1 71 ? -3.354 -0.279 16.870 1.00 81.12 71 SER A N 1
ATOM 535 C CA . SER A 1 71 ? -3.170 -1.129 15.679 1.00 81.12 71 SER A CA 1
ATOM 536 C C . SER A 1 71 ? -4.309 -2.145 15.472 1.00 81.12 71 SER A C 1
ATOM 538 O O . SER A 1 71 ? -4.572 -2.594 14.352 1.00 81.12 71 SER A O 1
ATOM 540 N N . ALA A 1 72 ? -5.002 -2.539 16.545 1.00 86.50 72 ALA A N 1
ATOM 541 C CA . ALA A 1 72 ? -6.181 -3.396 16.459 1.00 86.50 72 ALA A CA 1
ATOM 542 C C . ALA A 1 72 ? -7.390 -2.609 15.924 1.00 86.50 72 ALA A C 1
ATOM 544 O O . ALA A 1 72 ? -8.116 -3.116 15.069 1.00 86.50 72 ALA A O 1
ATOM 545 N N . MET A 1 73 ? -7.546 -1.353 16.353 1.00 85.94 73 MET A N 1
ATOM 546 C CA . MET A 1 73 ? -8.564 -0.432 15.843 1.00 85.94 73 MET A CA 1
ATOM 547 C C . MET A 1 73 ? -8.342 -0.100 14.361 1.00 85.94 73 MET A C 1
ATOM 549 O O . MET A 1 73 ? -9.280 -0.180 13.569 1.00 85.94 73 MET A O 1
ATOM 553 N N . GLU A 1 74 ? -7.105 0.189 13.954 1.00 82.31 74 GLU A N 1
ATOM 554 C CA . GLU A 1 74 ? -6.736 0.411 12.547 1.00 82.31 74 GLU A CA 1
ATOM 555 C C . GLU A 1 74 ? -7.107 -0.787 11.665 1.00 82.31 74 GLU A C 1
ATOM 557 O O . GLU A 1 74 ? -7.716 -0.624 10.606 1.00 82.31 74 GLU A O 1
ATOM 562 N N . MET A 1 75 ? -6.812 -2.011 12.125 1.00 85.44 75 MET A N 1
ATOM 563 C CA . MET A 1 75 ? -7.184 -3.244 11.423 1.00 85.44 75 MET A CA 1
ATOM 564 C C . MET A 1 75 ? -8.703 -3.359 11.236 1.00 85.44 75 MET A C 1
ATOM 566 O O . MET A 1 75 ? -9.165 -3.710 10.148 1.00 85.44 75 MET A O 1
ATOM 570 N N . LEU A 1 76 ? -9.488 -3.063 12.276 1.00 89.00 76 LEU A N 1
ATOM 571 C CA . LEU A 1 76 ? -10.949 -3.094 12.193 1.00 89.00 76 LEU A CA 1
ATOM 572 C C . LEU A 1 76 ? -11.479 -2.041 11.219 1.00 89.00 76 LEU A C 1
ATOM 574 O O . LEU A 1 76 ? -12.323 -2.349 10.378 1.00 89.00 76 LEU A O 1
ATOM 578 N N . GLN A 1 77 ? -10.956 -0.815 11.277 1.00 85.44 77 GLN A N 1
ATOM 579 C CA . GLN A 1 77 ? -11.343 0.249 10.353 1.00 85.44 77 GLN A CA 1
ATOM 580 C C . GLN A 1 77 ? -10.999 -0.103 8.901 1.00 85.44 77 GLN A C 1
ATOM 582 O O . GLN A 1 77 ? -11.822 0.131 8.013 1.00 85.44 77 GLN A O 1
ATOM 587 N N . ALA A 1 78 ? -9.827 -0.692 8.648 1.00 79.69 78 ALA A N 1
ATOM 588 C CA . ALA A 1 78 ? -9.439 -1.165 7.322 1.00 79.69 78 ALA A CA 1
ATOM 589 C C . ALA A 1 78 ? -10.399 -2.251 6.809 1.00 79.69 78 ALA A C 1
ATOM 591 O O . ALA A 1 78 ? -10.865 -2.169 5.673 1.00 79.69 78 ALA A O 1
ATOM 592 N N . ALA A 1 79 ? -10.783 -3.212 7.656 1.00 85.88 79 ALA A N 1
ATOM 593 C CA . ALA A 1 79 ? -11.752 -4.248 7.296 1.00 85.88 79 ALA A CA 1
ATOM 594 C C . ALA A 1 79 ? -13.146 -3.681 6.987 1.00 85.88 79 ALA A C 1
ATOM 596 O O . ALA A 1 79 ? -13.780 -4.088 6.012 1.00 85.88 79 ALA A O 1
ATOM 597 N N . VAL A 1 80 ? -13.611 -2.700 7.768 1.00 87.00 80 VAL A N 1
ATOM 598 C CA . VAL A 1 80 ? -14.876 -1.995 7.512 1.00 87.00 80 VAL A CA 1
ATOM 599 C C . VAL A 1 80 ? -14.827 -1.254 6.176 1.00 87.00 80 VAL A C 1
ATOM 601 O O . VAL A 1 80 ? -15.777 -1.349 5.400 1.00 87.00 80 VAL A O 1
ATOM 604 N N . ARG A 1 81 ? -13.731 -0.552 5.861 1.00 81.81 81 ARG A N 1
ATOM 605 C CA . ARG A 1 81 ? -13.552 0.087 4.546 1.00 81.81 81 ARG A CA 1
ATOM 606 C C . ARG A 1 81 ? -13.574 -0.951 3.422 1.00 81.81 81 ARG A C 1
ATOM 608 O O . ARG A 1 81 ? -14.382 -0.818 2.507 1.00 81.81 81 ARG A O 1
ATOM 615 N N . ALA A 1 82 ? -12.784 -2.018 3.542 1.00 81.50 82 ALA A N 1
ATOM 616 C CA . ALA A 1 82 ? -12.703 -3.089 2.549 1.00 81.50 82 ALA A CA 1
ATOM 617 C C . ALA A 1 82 ? -14.060 -3.776 2.297 1.00 81.50 82 ALA A C 1
ATOM 619 O O . ALA A 1 82 ? -14.388 -4.085 1.155 1.00 81.50 82 ALA A O 1
ATOM 620 N N . SER A 1 83 ? -14.896 -3.937 3.331 1.00 87.94 83 SER A N 1
ATOM 621 C CA . SER A 1 83 ? -16.232 -4.549 3.217 1.00 87.94 83 SER A CA 1
ATOM 622 C C . SER A 1 83 ? -17.207 -3.803 2.293 1.00 87.94 83 SER A C 1
ATOM 624 O O . SER A 1 83 ? -18.224 -4.367 1.888 1.00 87.94 83 SER A O 1
ATOM 626 N N . ARG A 1 84 ? -16.915 -2.541 1.941 1.00 88.69 84 ARG A N 1
ATOM 627 C CA . ARG A 1 84 ? -17.751 -1.730 1.040 1.00 88.69 84 ARG A CA 1
ATOM 628 C C . ARG A 1 84 ? -17.666 -2.184 -0.415 1.00 88.69 84 ARG A C 1
ATOM 630 O O . ARG A 1 84 ? -18.538 -1.826 -1.203 1.00 88.69 84 ARG A O 1
ATOM 637 N N . VAL A 1 85 ? -16.633 -2.946 -0.774 1.00 90.69 85 VAL A N 1
ATOM 638 C CA . VAL A 1 85 ? -16.400 -3.411 -2.142 1.00 90.69 85 VAL A CA 1
ATOM 639 C C . VAL A 1 85 ? -16.680 -4.903 -2.204 1.00 90.69 85 VAL A C 1
ATOM 641 O O . VAL A 1 85 ? -16.024 -5.705 -1.545 1.00 90.69 85 VAL A O 1
ATOM 644 N N . ILE A 1 86 ? -17.656 -5.285 -3.024 1.00 92.25 86 ILE A N 1
ATOM 645 C CA . ILE A 1 86 ? -17.974 -6.688 -3.290 1.00 92.25 86 ILE A CA 1
ATOM 646 C C . ILE A 1 86 ? -17.545 -6.992 -4.718 1.00 92.25 86 ILE A C 1
ATOM 648 O O . ILE A 1 86 ? -18.104 -6.449 -5.670 1.00 92.25 86 ILE A O 1
ATOM 652 N N . HIS A 1 87 ? -16.564 -7.877 -4.869 1.00 95.50 87 HIS A N 1
ATOM 653 C CA . HIS A 1 87 ? -16.057 -8.298 -6.168 1.00 95.50 87 HIS A CA 1
ATOM 654 C C . HIS A 1 87 ? -15.671 -9.778 -6.133 1.00 95.50 87 HIS A C 1
ATOM 656 O O . HIS A 1 87 ? -15.211 -10.276 -5.112 1.00 95.50 87 HIS A O 1
ATOM 662 N N . SER A 1 88 ? -15.833 -10.486 -7.253 1.00 94.81 88 SER A N 1
ATOM 663 C CA . SER A 1 88 ? -15.568 -11.935 -7.319 1.00 94.81 88 SER A CA 1
ATOM 664 C C . SER A 1 88 ? -14.096 -12.313 -7.092 1.00 94.81 88 SER A C 1
ATOM 666 O O . SER A 1 88 ? -13.811 -13.423 -6.648 1.00 94.81 88 SER A O 1
ATOM 668 N N . ASN A 1 89 ? -13.184 -11.373 -7.357 1.00 97.00 89 ASN A N 1
ATOM 669 C CA . ASN A 1 89 ? -11.742 -11.503 -7.143 1.00 97.00 89 ASN A CA 1
ATOM 670 C C . ASN A 1 89 ? -11.235 -10.767 -5.885 1.00 97.00 89 ASN A C 1
ATOM 672 O O . ASN A 1 89 ? -10.034 -10.550 -5.764 1.00 97.00 89 ASN A O 1
ATOM 676 N N . LEU A 1 90 ? -12.116 -10.361 -4.963 1.00 94.75 90 LEU A N 1
ATOM 677 C CA . LEU A 1 90 ? -11.743 -9.808 -3.653 1.00 94.75 90 LEU A CA 1
ATOM 678 C C . LEU A 1 90 ? -12.249 -10.716 -2.537 1.00 94.75 90 LEU A C 1
ATOM 680 O O . LEU A 1 90 ? -13.356 -11.246 -2.619 1.00 94.75 90 LEU A O 1
ATOM 684 N N . VAL A 1 91 ? -11.450 -10.874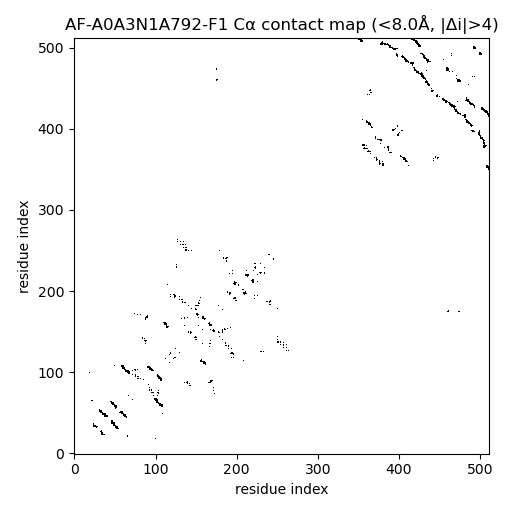 -1.482 1.00 93.31 91 VAL A N 1
ATOM 685 C CA . VAL A 1 91 ? -11.863 -11.654 -0.314 1.00 93.31 91 VAL A CA 1
ATOM 686 C C . VAL A 1 91 ? -13.048 -10.972 0.371 1.00 93.31 91 VAL A C 1
ATOM 688 O O . VAL A 1 91 ? -13.007 -9.783 0.689 1.00 93.31 91 VAL A O 1
ATOM 691 N N . GLY A 1 92 ? -14.123 -11.720 0.617 1.00 92.75 92 GLY A N 1
ATOM 692 C CA . GLY A 1 92 ? -15.270 -11.178 1.337 1.00 92.75 92 GLY A CA 1
ATOM 693 C C . GLY A 1 92 ? -14.952 -10.948 2.816 1.00 92.75 92 GLY A C 1
ATOM 694 O O . GLY A 1 92 ? -14.524 -11.875 3.501 1.00 92.75 92 GLY A O 1
ATOM 695 N N . VAL A 1 93 ? -15.215 -9.749 3.336 1.00 93.69 93 VAL A N 1
ATOM 696 C CA . VAL A 1 93 ? -15.204 -9.474 4.783 1.00 93.69 93 VAL A CA 1
ATOM 697 C C . VAL A 1 93 ? -16.590 -9.784 5.348 1.00 93.69 93 VAL A C 1
ATOM 699 O O . VAL A 1 93 ? -17.599 -9.306 4.833 1.00 93.69 93 VAL A O 1
ATOM 702 N N . TYR A 1 94 ? -16.654 -10.617 6.384 1.00 93.31 94 TYR A N 1
ATOM 703 C CA . TYR A 1 94 ? -17.906 -11.049 7.011 1.00 93.31 94 TYR A CA 1
ATOM 704 C C . TYR A 1 94 ? -18.187 -10.340 8.330 1.00 93.31 94 TYR A C 1
ATOM 706 O O . TYR A 1 94 ? -19.355 -10.122 8.643 1.00 93.31 94 TYR A O 1
ATOM 714 N N . ASP A 1 95 ? -17.146 -10.032 9.105 1.00 93.75 95 ASP A N 1
ATOM 715 C CA . ASP A 1 95 ? -17.286 -9.433 10.430 1.00 93.75 95 ASP A CA 1
ATOM 716 C C . ASP A 1 95 ? -16.015 -8.686 10.855 1.00 93.75 95 ASP A C 1
ATOM 718 O O . ASP A 1 95 ? -14.916 -9.013 10.400 1.00 93.75 95 ASP A O 1
ATOM 722 N N . ALA A 1 96 ? -16.165 -7.717 11.754 1.00 93.50 96 ALA A N 1
ATOM 723 C CA . ALA A 1 96 ? -15.072 -6.963 12.364 1.00 93.50 96 ALA A CA 1
ATOM 724 C C . ALA A 1 96 ? -15.453 -6.640 13.815 1.00 93.50 96 ALA A C 1
ATOM 726 O O . ALA A 1 96 ? -16.393 -5.884 14.056 1.00 93.50 96 ALA A O 1
ATOM 727 N N . ILE A 1 97 ? -14.752 -7.248 14.774 1.00 94.25 97 ILE A N 1
ATOM 728 C CA . ILE A 1 97 ? -15.155 -7.271 16.184 1.00 94.25 97 ILE A CA 1
ATOM 729 C C . ILE A 1 97 ? -14.022 -6.766 17.081 1.00 94.25 97 ILE A 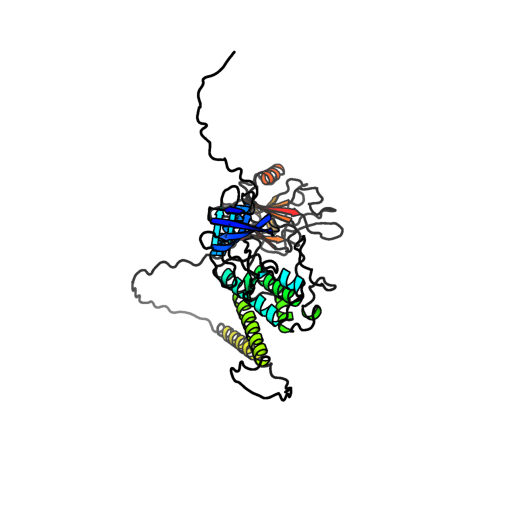C 1
ATOM 731 O O . ILE A 1 97 ? -12.882 -7.225 16.982 1.00 94.25 97 ILE A O 1
ATOM 735 N N . ASP A 1 98 ? -14.371 -5.848 17.984 1.00 93.44 98 ASP A N 1
ATOM 736 C CA . ASP A 1 98 ? -13.520 -5.345 19.062 1.00 93.44 98 ASP A CA 1
ATOM 737 C C . ASP A 1 98 ? -13.972 -5.929 20.412 1.00 93.44 98 ASP A C 1
ATOM 739 O O . ASP A 1 98 ? -15.119 -5.744 20.821 1.00 93.44 98 ASP A O 1
ATOM 743 N N . GLU A 1 99 ? -13.077 -6.630 21.109 1.00 91.19 99 GLU A N 1
ATOM 744 C CA . GLU A 1 99 ? -13.282 -7.132 22.477 1.00 91.19 99 GLU A CA 1
ATOM 745 C C . GLU A 1 99 ? -12.377 -6.403 23.496 1.00 91.19 99 GLU A C 1
ATOM 747 O O . GLU A 1 99 ? -12.184 -6.864 24.624 1.00 91.19 99 GLU A O 1
ATOM 752 N N . GLY A 1 100 ? -11.777 -5.270 23.114 1.00 86.38 100 GLY A N 1
ATOM 753 C CA . GLY A 1 100 ? -10.898 -4.436 23.934 1.00 86.38 100 GLY A CA 1
ATOM 754 C C . GLY A 1 100 ? -9.499 -5.027 24.121 1.00 86.38 100 GLY A C 1
ATOM 755 O O . GLY A 1 100 ? -8.503 -4.424 23.732 1.00 86.38 100 GLY A O 1
ATOM 756 N N . GLN A 1 101 ? -9.394 -6.228 24.697 1.00 86.62 101 GLN A N 1
ATOM 757 C CA . GLN A 1 101 ? -8.106 -6.926 24.865 1.00 86.62 101 GLN A CA 1
ATOM 758 C C . GLN A 1 101 ? -7.614 -7.598 23.581 1.00 86.62 101 GLN A C 1
ATOM 760 O O . GLN A 1 101 ? -6.454 -8.000 23.498 1.00 86.62 101 GLN A O 1
ATOM 765 N N . ARG A 1 102 ? -8.485 -7.712 22.580 1.00 89.94 102 ARG A N 1
ATOM 766 C CA . ARG A 1 102 ? -8.188 -8.221 21.245 1.00 89.94 102 ARG A CA 1
ATOM 767 C C . ARG A 1 102 ? -9.200 -7.691 20.248 1.00 89.94 102 ARG A C 1
ATOM 769 O O . ARG A 1 102 ? -10.325 -7.373 20.619 1.00 89.94 102 ARG A O 1
ATOM 776 N N . ALA A 1 103 ? -8.811 -7.695 18.985 1.00 92.56 103 ALA A N 1
ATOM 777 C CA . ALA A 1 103 ? -9.725 -7.475 17.877 1.00 92.56 103 ALA A CA 1
ATOM 778 C C . ALA A 1 103 ? -9.565 -8.587 16.853 1.00 92.56 103 ALA A C 1
ATOM 780 O O . ALA A 1 103 ? -8.480 -9.166 16.721 1.00 92.56 103 ALA A O 1
ATOM 781 N N . TYR A 1 104 ? -10.619 -8.870 16.101 1.00 93.94 104 TYR A N 1
ATOM 782 C CA . TYR A 1 104 ? -10.530 -9.812 14.999 1.00 93.94 104 TYR A CA 1
ATOM 783 C C . TYR A 1 104 ? -11.459 -9.466 13.844 1.00 93.94 104 TYR A C 1
ATOM 785 O O . TYR A 1 104 ? -12.572 -8.974 14.015 1.00 93.94 104 TYR A O 1
ATOM 793 N N . VAL A 1 105 ? -10.969 -9.761 12.646 1.00 94.19 105 VAL A N 1
ATOM 794 C CA . VAL A 1 105 ? -11.690 -9.631 11.385 1.00 94.19 105 VAL A CA 1
ATOM 795 C C . VAL A 1 105 ? -11.971 -11.029 10.866 1.00 94.19 105 VAL A C 1
ATOM 797 O O . VAL A 1 105 ? -11.058 -11.846 10.717 1.00 94.19 105 VAL A O 1
ATOM 800 N N . VAL A 1 106 ? -13.238 -11.307 10.583 1.00 95.50 106 VAL A N 1
ATOM 801 C CA . VAL A 1 106 ? -13.674 -12.568 9.989 1.00 95.50 106 VAL A CA 1
ATOM 802 C C . VAL A 1 106 ? -13.888 -12.349 8.503 1.00 95.50 106 VAL A C 1
ATOM 804 O O . VAL A 1 106 ? -14.640 -11.464 8.098 1.00 95.50 106 VAL A O 1
ATOM 807 N N . ARG A 1 107 ? -13.249 -13.173 7.678 1.00 94.50 107 ARG A N 1
ATOM 808 C CA . ARG A 1 107 ? -13.300 -13.083 6.216 1.00 94.50 107 ARG A CA 1
ATOM 809 C C . ARG A 1 107 ? -13.497 -14.450 5.566 1.00 94.50 107 ARG A C 1
ATOM 811 O O . ARG A 1 107 ? -13.430 -15.490 6.230 1.00 94.50 107 ARG A O 1
ATOM 818 N N . GLU A 1 108 ? -13.750 -14.442 4.263 1.00 94.44 108 GLU A N 1
ATOM 819 C CA . GLU A 1 108 ? -13.817 -15.641 3.433 1.00 94.44 108 GLU A CA 1
ATOM 820 C C . GLU A 1 108 ? -12.555 -16.486 3.612 1.00 94.44 108 GLU A C 1
ATOM 822 O O . GLU A 1 108 ? -11.429 -15.998 3.513 1.00 94.44 108 GLU A O 1
ATOM 827 N N . TRP A 1 109 ? -12.755 -17.775 3.887 1.00 94.94 109 TRP A N 1
ATOM 828 C CA . TRP A 1 109 ? -11.688 -18.755 3.784 1.00 94.94 109 TRP A CA 1
ATOM 829 C C . TRP A 1 109 ? -11.593 -19.223 2.336 1.00 94.94 109 TRP A C 1
ATOM 831 O O . TRP A 1 109 ? -12.486 -19.919 1.846 1.00 94.94 109 TRP A O 1
ATOM 841 N N . VAL A 1 110 ? -10.509 -18.849 1.662 1.00 94.19 110 VAL A N 1
ATOM 842 C CA . VAL A 1 110 ? -10.198 -19.354 0.325 1.00 94.19 110 VAL A CA 1
ATOM 843 C C . VAL A 1 110 ? -9.466 -20.681 0.490 1.00 94.19 110 VAL A C 1
ATOM 845 O O . VAL A 1 110 ? -8.336 -20.717 0.967 1.00 94.19 110 VAL A O 1
ATOM 848 N N . GLU A 1 111 ? -10.117 -21.784 0.122 1.00 93.00 111 GLU A N 1
ATOM 849 C CA . GLU A 1 111 ? -9.473 -23.100 0.119 1.00 93.00 111 GLU A CA 1
ATOM 850 C C . GLU A 1 111 ? -8.540 -23.188 -1.099 1.00 93.00 111 GLU A C 1
ATOM 852 O O . GLU A 1 111 ? -8.991 -23.420 -2.224 1.00 93.00 111 GLU A O 1
ATOM 857 N N . GLY A 1 112 ? -7.251 -22.949 -0.872 1.00 93.50 112 GLY A N 1
ATOM 858 C CA . GLY A 1 112 ? -6.233 -22.877 -1.912 1.00 93.50 112 GLY A CA 1
ATOM 859 C C . GLY A 1 112 ? -4.891 -22.395 -1.373 1.00 93.50 112 GLY A C 1
ATOM 860 O O . GLY A 1 112 ? -4.708 -22.282 -0.161 1.00 93.50 112 GLY A O 1
ATOM 861 N N . ASP A 1 113 ? -3.987 -22.074 -2.292 1.00 93.69 113 ASP A N 1
ATOM 862 C CA . ASP A 1 113 ? -2.622 -21.638 -1.997 1.00 93.69 113 ASP A CA 1
ATOM 863 C C . ASP A 1 113 ? -2.409 -20.195 -2.467 1.00 93.69 113 ASP A C 1
ATOM 865 O O . ASP A 1 113 ? -3.030 -19.733 -3.430 1.00 93.69 113 ASP A O 1
ATOM 869 N N . SER A 1 114 ? -1.502 -19.468 -1.821 1.00 94.88 114 SER A N 1
ATOM 870 C CA . SER A 1 114 ? -1.060 -18.167 -2.334 1.00 94.88 114 SER A CA 1
ATOM 871 C C . SER A 1 114 ? -0.241 -18.330 -3.621 1.00 94.88 114 SER A C 1
ATOM 873 O O . SER A 1 114 ? 0.418 -19.350 -3.835 1.00 94.88 114 SER A O 1
ATOM 875 N N . LEU A 1 115 ? -0.203 -17.305 -4.477 1.00 97.12 115 LEU A N 1
ATOM 876 C CA . LEU A 1 115 ? 0.630 -17.290 -5.685 1.00 97.12 115 LEU A CA 1
ATOM 877 C C . LEU A 1 115 ? 2.106 -17.571 -5.357 1.00 97.12 115 LEU A C 1
ATOM 879 O O . LEU A 1 115 ? 2.785 -18.288 -6.094 1.00 97.12 115 LEU A O 1
ATOM 883 N N . ARG A 1 116 ? 2.582 -17.054 -4.219 1.00 95.44 116 ARG A N 1
ATOM 884 C CA . ARG A 1 116 ? 3.893 -17.371 -3.635 1.00 95.44 116 ARG A CA 1
ATOM 885 C C . ARG A 1 116 ? 4.102 -18.880 -3.472 1.00 95.44 116 ARG A C 1
ATOM 887 O O . ARG A 1 116 ? 5.121 -19.393 -3.922 1.00 95.44 116 ARG A O 1
ATOM 894 N N . GLU A 1 117 ? 3.166 -19.594 -2.851 1.00 94.44 117 GLU A N 1
ATOM 895 C CA . GLU A 1 117 ? 3.260 -21.048 -2.627 1.00 94.44 117 GLU A CA 1
ATOM 896 C C . GLU A 1 117 ? 3.136 -21.853 -3.921 1.00 94.44 117 GLU A C 1
ATOM 898 O O . GLU A 1 117 ? 3.894 -22.808 -4.129 1.00 94.44 117 GLU A O 1
ATOM 903 N N . VAL A 1 118 ? 2.239 -21.433 -4.817 1.00 96.25 118 VAL A N 1
ATOM 904 C CA . VAL A 1 118 ? 2.076 -22.050 -6.139 1.00 96.25 118 VAL A CA 1
ATOM 905 C C . VAL A 1 118 ? 3.388 -22.003 -6.918 1.00 96.25 118 VAL A C 1
ATOM 907 O O . VAL A 1 118 ? 3.796 -23.011 -7.491 1.00 96.25 118 VAL A O 1
ATOM 910 N N . ILE A 1 119 ? 4.091 -20.871 -6.893 1.00 97.00 119 ILE A N 1
ATOM 911 C CA . ILE A 1 119 ? 5.362 -20.704 -7.607 1.00 97.00 119 ILE A CA 1
ATOM 912 C C . ILE A 1 119 ? 6.527 -21.356 -6.871 1.00 97.00 119 ILE A C 1
ATOM 914 O O . ILE A 1 119 ? 7.382 -21.961 -7.514 1.00 97.00 119 ILE A O 1
ATOM 918 N N . ALA A 1 120 ? 6.548 -21.310 -5.538 1.00 94.38 120 ALA A N 1
ATOM 919 C CA . ALA A 1 120 ? 7.556 -22.015 -4.751 1.00 94.38 120 ALA A CA 1
ATOM 920 C C . ALA A 1 120 ? 7.525 -23.534 -5.002 1.00 94.38 120 ALA A C 1
ATOM 922 O O . ALA A 1 120 ? 8.573 -24.177 -5.025 1.00 94.38 120 ALA A O 1
ATOM 923 N N . THR A 1 121 ? 6.335 -24.103 -5.225 1.00 94.69 121 THR A N 1
ATOM 924 C CA . THR A 1 121 ? 6.147 -25.548 -5.429 1.00 94.69 121 THR A CA 1
ATOM 925 C C . THR A 1 121 ? 6.221 -25.953 -6.904 1.00 94.69 121 THR A C 1
ATOM 927 O O . THR A 1 121 ? 6.823 -26.973 -7.238 1.00 94.69 121 THR A O 1
ATOM 930 N N . GLY A 1 122 ? 5.591 -25.180 -7.792 1.00 94.00 122 GLY A N 1
ATOM 931 C CA . GLY A 1 122 ? 5.424 -25.508 -9.212 1.00 94.00 122 GLY A CA 1
ATOM 932 C C . GLY A 1 122 ? 6.382 -24.788 -10.163 1.00 94.00 122 GLY A C 1
ATOM 933 O O . GLY A 1 122 ? 6.435 -25.130 -11.345 1.00 94.00 122 GLY A O 1
ATOM 934 N N . GLY A 1 123 ? 7.145 -23.814 -9.668 1.00 95.81 123 GLY A N 1
ATOM 935 C CA . GLY A 1 123 ? 7.926 -22.896 -10.489 1.00 95.81 123 GLY A CA 1
ATOM 936 C C . GLY A 1 123 ? 7.064 -21.812 -11.148 1.00 95.81 123 GLY A C 1
ATOM 937 O O . GLY A 1 123 ? 5.851 -21.747 -10.932 1.00 95.81 123 GLY A O 1
ATOM 938 N N . PRO A 1 124 ? 7.674 -20.932 -11.961 1.00 96.69 124 PRO A N 1
ATOM 939 C CA . PRO A 1 124 ? 6.934 -19.834 -12.554 1.00 96.69 124 PRO A CA 1
ATOM 940 C C . PRO A 1 124 ? 5.944 -20.323 -13.622 1.00 96.69 124 PRO A C 1
ATOM 942 O O . PRO A 1 124 ? 6.125 -21.370 -14.257 1.00 96.69 124 PRO A O 1
ATOM 945 N N . LEU A 1 125 ? 4.916 -19.526 -13.862 1.00 96.12 125 LEU A N 1
ATOM 946 C CA . LEU A 1 125 ? 3.771 -19.833 -14.706 1.00 96.12 125 LEU A CA 1
ATOM 947 C C . LEU A 1 125 ? 4.033 -19.513 -16.184 1.00 96.12 125 LEU A C 1
ATOM 949 O O . LEU A 1 125 ? 5.013 -18.858 -16.547 1.00 96.12 125 LEU A O 1
ATOM 953 N N . ASP A 1 126 ? 3.158 -20.018 -17.053 1.00 94.81 126 ASP A N 1
ATOM 954 C CA . ASP A 1 126 ? 3.123 -19.598 -18.450 1.00 94.81 126 ASP A CA 1
ATOM 955 C C . ASP A 1 126 ? 2.443 -18.226 -18.610 1.00 94.81 126 ASP A C 1
ATOM 957 O O . ASP A 1 126 ? 1.798 -17.701 -17.700 1.00 94.81 126 ASP A O 1
ATOM 961 N N . ALA A 1 127 ? 2.612 -17.632 -19.792 1.00 93.19 127 ALA A N 1
ATOM 962 C CA . ALA A 1 127 ? 2.076 -16.313 -20.116 1.00 93.19 127 ALA A CA 1
ATOM 963 C C . ALA A 1 127 ? 0.550 -16.238 -19.967 1.00 93.19 127 ALA A C 1
ATOM 965 O O . ALA A 1 127 ? 0.028 -15.225 -19.505 1.00 93.19 127 ALA A O 1
ATOM 966 N N . ALA A 1 128 ? -0.152 -17.316 -20.327 1.00 92.69 128 ALA A N 1
ATOM 967 C CA . ALA A 1 128 ? -1.603 -17.401 -20.247 1.00 92.69 128 ALA A CA 1
ATOM 968 C C . ALA A 1 128 ? -2.078 -17.265 -18.800 1.00 92.69 128 ALA A C 1
ATOM 970 O O . ALA A 1 128 ? -2.843 -16.366 -18.460 1.00 92.69 128 ALA A O 1
ATOM 971 N N . ARG A 1 129 ? -1.550 -18.116 -17.919 1.00 95.31 129 ARG A N 1
ATOM 972 C CA . ARG A 1 129 ? -1.958 -18.152 -16.520 1.00 95.31 129 ARG A CA 1
ATOM 973 C C . ARG A 1 129 ? -1.495 -16.917 -15.753 1.00 95.31 129 ARG A C 1
ATOM 975 O O . ARG A 1 129 ? -2.233 -16.434 -14.901 1.00 95.31 129 ARG A O 1
ATOM 982 N N . ALA A 1 130 ? -0.318 -16.378 -16.074 1.00 96.81 130 ALA A N 1
ATOM 983 C CA . ALA A 1 130 ? 0.145 -15.112 -15.510 1.00 96.81 130 ALA A CA 1
ATOM 984 C C . ALA A 1 130 ? -0.787 -13.943 -15.884 1.00 96.81 130 ALA A C 1
ATOM 986 O O . ALA A 1 130 ? -1.139 -13.144 -15.017 1.00 96.81 130 ALA A O 1
ATOM 987 N N . THR A 1 131 ? -1.245 -13.888 -17.141 1.00 96.50 131 THR A N 1
ATOM 988 C CA . THR A 1 131 ? -2.188 -12.861 -17.619 1.00 96.50 131 THR A CA 1
ATOM 989 C C . THR A 1 131 ? -3.546 -12.986 -16.932 1.00 96.50 131 THR A C 1
ATOM 991 O O . THR A 1 131 ? -4.043 -11.989 -16.422 1.00 96.50 131 THR A O 1
ATOM 994 N N . MET A 1 132 ? -4.108 -14.195 -16.836 1.00 96.69 132 MET A N 1
ATOM 995 C CA . MET A 1 132 ? -5.379 -14.459 -16.141 1.00 96.69 132 MET A CA 1
ATOM 996 C C . MET A 1 132 ? -5.343 -14.014 -14.669 1.00 96.69 132 MET A C 1
ATOM 998 O O . MET A 1 132 ? -6.278 -13.379 -14.169 1.00 96.69 132 MET A O 1
ATOM 1002 N N . ILE A 1 133 ? -4.246 -14.314 -13.964 1.00 97.94 133 ILE A N 1
ATOM 1003 C CA . ILE A 1 133 ? -4.058 -13.892 -12.571 1.00 97.94 133 ILE A CA 1
ATOM 1004 C C . ILE A 1 133 ? -3.972 -12.367 -12.487 1.00 97.94 133 ILE A C 1
ATOM 1006 O O . ILE A 1 133 ? -4.693 -11.763 -11.693 1.00 97.94 133 ILE A O 1
ATOM 1010 N N . ALA A 1 134 ? -3.143 -11.734 -13.321 1.00 97.88 134 ALA A N 1
ATOM 1011 C CA . ALA A 1 134 ? -3.007 -10.280 -13.338 1.00 97.88 134 ALA A CA 1
ATOM 1012 C C . ALA A 1 134 ? -4.326 -9.579 -13.699 1.00 97.88 134 ALA A C 1
ATOM 1014 O O . ALA A 1 134 ? -4.670 -8.584 -13.071 1.00 97.88 134 ALA A O 1
ATOM 1015 N N . HIS A 1 135 ? -5.094 -10.119 -14.648 1.00 98.19 135 HIS A N 1
ATOM 1016 C CA . HIS A 1 135 ? -6.419 -9.626 -15.020 1.00 98.19 135 HIS A CA 1
ATOM 1017 C C . HIS A 1 135 ? -7.395 -9.700 -13.839 1.00 98.19 135 HIS A C 1
ATOM 1019 O O . HIS A 1 135 ? -8.046 -8.707 -13.523 1.00 98.19 135 HIS A O 1
ATOM 1025 N N . SER A 1 136 ? -7.445 -10.833 -13.134 1.00 98.19 136 SER A N 1
ATOM 1026 C CA . SER A 1 136 ? -8.300 -11.003 -11.951 1.00 98.19 136 SER A CA 1
ATOM 1027 C C . SER A 1 136 ? -7.966 -9.995 -10.846 1.00 98.19 136 SER A C 1
ATOM 1029 O O . SER A 1 136 ? -8.865 -9.386 -10.262 1.00 98.19 136 SER A O 1
ATOM 1031 N N . VAL A 1 137 ? -6.671 -9.782 -10.584 1.00 98.38 137 VAL A N 1
ATOM 1032 C CA . VAL A 1 137 ? -6.200 -8.778 -9.619 1.00 98.38 137 VAL A CA 1
ATOM 1033 C C . VAL A 1 137 ? -6.551 -7.370 -10.106 1.00 98.38 137 VAL A C 1
ATOM 1035 O O . VAL A 1 137 ? -7.140 -6.602 -9.354 1.00 98.38 137 VAL A O 1
ATOM 1038 N N . ALA A 1 138 ? -6.282 -7.029 -11.367 1.00 98.25 138 ALA A N 1
ATO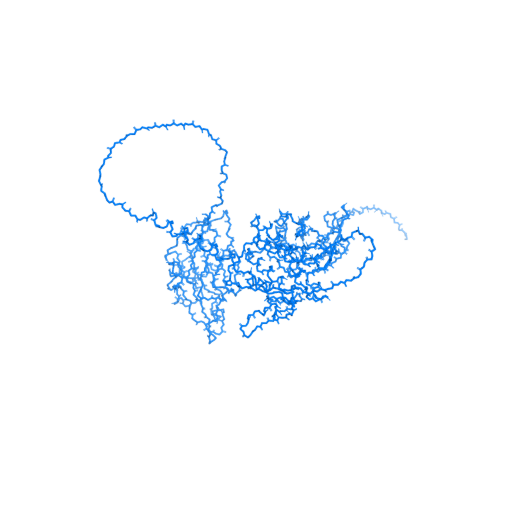M 1039 C CA . ALA A 1 138 ? -6.604 -5.717 -11.924 1.00 98.25 138 ALA A CA 1
ATOM 1040 C C . ALA A 1 138 ? -8.111 -5.415 -11.891 1.00 98.25 138 ALA A C 1
ATOM 1042 O O . ALA A 1 138 ? -8.496 -4.304 -11.539 1.00 98.25 138 ALA A O 1
ATOM 1043 N N . SER A 1 139 ? -8.968 -6.402 -12.176 1.00 98.12 139 SER A N 1
ATOM 1044 C CA . SER A 1 139 ? -10.428 -6.265 -12.084 1.00 98.12 139 SER A CA 1
ATOM 1045 C C . SER A 1 139 ? -10.882 -5.977 -10.652 1.00 98.12 139 SER A C 1
ATOM 1047 O O . SER A 1 139 ? -11.717 -5.102 -10.427 1.00 98.12 139 SER A O 1
ATOM 1049 N N . ALA A 1 140 ? -10.307 -6.676 -9.667 1.00 97.00 140 ALA A N 1
ATOM 1050 C CA . ALA A 1 140 ? -10.543 -6.383 -8.256 1.00 97.00 140 ALA A CA 1
ATOM 1051 C C . ALA A 1 140 ? -10.133 -4.949 -7.898 1.00 97.00 140 ALA A C 1
ATOM 1053 O O . ALA A 1 140 ? -10.911 -4.221 -7.285 1.00 97.00 140 ALA A O 1
ATOM 1054 N N . ILE A 1 141 ? -8.943 -4.525 -8.318 1.00 97.38 141 ILE A N 1
ATOM 1055 C CA . ILE A 1 141 ? -8.411 -3.195 -8.016 1.00 97.38 141 ILE A CA 1
ATOM 1056 C C . ILE A 1 141 ? -9.200 -2.082 -8.699 1.00 97.38 141 ILE A C 1
ATOM 1058 O O . ILE A 1 141 ? -9.463 -1.065 -8.064 1.00 97.38 141 ILE A O 1
ATOM 1062 N N . ALA A 1 142 ? -9.668 -2.283 -9.930 1.00 97.19 142 ALA A N 1
ATOM 1063 C CA . ALA A 1 142 ? -10.567 -1.341 -10.590 1.00 97.19 142 ALA A CA 1
ATOM 1064 C C . ALA A 1 142 ? -11.850 -1.117 -9.768 1.00 97.19 142 ALA A C 1
ATOM 1066 O O . ALA A 1 142 ? -12.275 0.024 -9.585 1.00 97.19 142 ALA A O 1
ATOM 1067 N N . ALA A 1 143 ? -12.428 -2.183 -9.200 1.00 95.75 143 ALA A N 1
ATOM 1068 C CA . ALA A 1 143 ? -13.596 -2.072 -8.326 1.00 95.75 143 ALA A CA 1
ATOM 1069 C C . ALA A 1 143 ? -13.284 -1.340 -7.007 1.00 95.75 143 ALA A C 1
ATOM 1071 O O . ALA A 1 143 ? -14.114 -0.565 -6.532 1.00 95.75 143 ALA A O 1
ATOM 1072 N N . VAL A 1 144 ? -12.096 -1.549 -6.426 1.00 94.06 144 VAL A N 1
ATOM 1073 C CA . VAL A 1 144 ? -11.652 -0.820 -5.222 1.00 94.06 144 VAL A CA 1
ATOM 1074 C C . VAL A 1 144 ? -11.463 0.667 -5.531 1.00 94.06 144 VAL A C 1
ATOM 1076 O O . VAL A 1 144 ? -12.062 1.516 -4.868 1.00 94.06 144 VAL A O 1
ATOM 1079 N N . HIS A 1 145 ? -10.709 0.993 -6.582 1.00 94.44 145 HIS A N 1
ATOM 1080 C CA . HIS A 1 145 ? -10.401 2.370 -6.980 1.00 94.44 145 HIS A CA 1
ATOM 1081 C C . HIS A 1 145 ? -11.652 3.162 -7.371 1.00 94.44 145 HIS A C 1
ATOM 1083 O O . HIS A 1 145 ? -11.746 4.344 -7.050 1.00 94.44 145 HIS A O 1
ATOM 1089 N N . ALA A 1 146 ? -12.662 2.514 -7.961 1.00 93.75 146 ALA A N 1
ATOM 1090 C CA . ALA A 1 146 ? -13.949 3.140 -8.279 1.00 93.75 146 ALA A CA 1
ATOM 1091 C C . ALA A 1 146 ? -14.696 3.688 -7.045 1.00 93.75 146 ALA A C 1
ATOM 1093 O O . ALA A 1 146 ? -15.581 4.532 -7.180 1.00 93.75 146 ALA A O 1
ATOM 1094 N N . THR A 1 147 ? -14.345 3.231 -5.839 1.00 90.69 147 THR A N 1
ATOM 1095 C CA . THR A 1 147 ? -14.903 3.737 -4.573 1.00 90.69 147 THR A CA 1
ATOM 1096 C C . THR A 1 147 ? -14.044 4.813 -3.905 1.00 90.69 147 THR A C 1
ATOM 1098 O O . THR A 1 147 ? -14.362 5.246 -2.798 1.00 90.69 147 THR A O 1
ATOM 1101 N N . GLY A 1 148 ? -12.963 5.250 -4.559 1.00 88.69 148 GLY A N 1
ATOM 1102 C CA . GLY A 1 148 ? -12.005 6.208 -4.006 1.00 88.69 148 GLY A CA 1
ATOM 1103 C C . GLY A 1 148 ? -11.056 5.603 -2.966 1.00 88.69 148 GLY A C 1
ATOM 1104 O O . GLY A 1 148 ? -10.457 6.335 -2.182 1.00 88.69 148 GLY A O 1
ATOM 1105 N N . MET A 1 149 ? -10.962 4.272 -2.907 1.00 88.50 149 MET A N 1
ATOM 1106 C CA . MET A 1 149 ? -10.093 3.552 -1.977 1.00 88.50 149 MET A CA 1
ATOM 1107 C C . MET A 1 149 ? -8.895 2.953 -2.711 1.00 88.50 149 MET A C 1
ATOM 1109 O O . MET A 1 149 ? -8.974 2.652 -3.899 1.00 88.50 149 MET A O 1
ATOM 1113 N N . VAL A 1 150 ? -7.812 2.726 -1.976 1.00 90.19 150 VAL A N 1
ATOM 1114 C CA . VAL A 1 150 ? -6.647 1.941 -2.407 1.00 90.19 150 VAL A CA 1
ATOM 1115 C C . VAL A 1 150 ? -6.656 0.596 -1.683 1.00 90.19 150 VAL A C 1
ATOM 1117 O O . VAL A 1 150 ? -7.198 0.488 -0.582 1.00 90.19 150 VAL A O 1
ATOM 1120 N N . HIS A 1 151 ? -6.107 -0.447 -2.306 1.00 91.19 151 HIS A N 1
ATOM 1121 C CA . HIS A 1 151 ? -6.009 -1.767 -1.682 1.00 91.19 151 HIS A CA 1
ATOM 1122 C C . HIS A 1 151 ? -4.762 -1.891 -0.801 1.00 91.19 151 HIS A C 1
ATOM 1124 O O . HIS A 1 151 ? -4.795 -2.558 0.238 1.00 91.19 151 HIS A O 1
ATOM 1130 N N . GLY A 1 152 ? -3.643 -1.320 -1.249 1.00 88.25 152 GLY A N 1
ATOM 1131 C CA . GLY A 1 152 ? -2.405 -1.180 -0.488 1.00 88.25 152 GLY A CA 1
ATOM 1132 C C . GLY A 1 152 ? -1.562 -2.449 -0.377 1.00 88.25 152 GLY A C 1
ATOM 1133 O O . GLY A 1 152 ? -0.343 -2.388 -0.294 1.00 88.25 152 GLY A O 1
ATOM 1134 N N . ASN A 1 153 ? -2.160 -3.640 -0.399 1.00 88.75 153 ASN A N 1
ATOM 1135 C CA . ASN A 1 153 ? -1.433 -4.892 -0.142 1.00 88.75 153 ASN A CA 1
ATOM 1136 C C . ASN A 1 153 ? -1.473 -5.898 -1.301 1.00 88.75 153 ASN A C 1
ATOM 1138 O O . ASN A 1 153 ? -1.869 -7.053 -1.129 1.00 88.75 153 ASN A O 1
ATOM 1142 N N . ILE A 1 154 ? -1.116 -5.462 -2.507 1.00 94.38 154 ILE A N 1
ATOM 1143 C CA . ILE A 1 154 ? -1.019 -6.358 -3.667 1.00 94.38 154 ILE A CA 1
ATOM 1144 C C . ILE A 1 154 ? 0.362 -7.012 -3.671 1.00 94.38 154 ILE A C 1
ATOM 1146 O O . ILE A 1 154 ? 1.372 -6.364 -3.924 1.00 94.38 154 ILE A O 1
ATOM 1150 N N . HIS A 1 155 ? 0.406 -8.309 -3.383 1.00 94.31 155 HIS A N 1
ATOM 1151 C CA . HIS A 1 155 ? 1.647 -9.059 -3.239 1.00 94.31 155 HIS A CA 1
ATOM 1152 C C . HIS A 1 155 ? 1.402 -10.547 -3.561 1.00 94.31 155 HIS A C 1
ATOM 1154 O O . HIS A 1 155 ? 0.308 -11.053 -3.306 1.00 94.31 155 HIS A O 1
ATOM 1160 N N . PRO A 1 156 ? 2.378 -11.329 -4.064 1.00 95.69 156 PRO A N 1
ATOM 1161 C CA . PRO A 1 156 ? 2.172 -12.756 -4.335 1.00 95.69 156 PRO A CA 1
ATOM 1162 C C . PRO A 1 156 ? 1.742 -13.577 -3.112 1.00 95.69 156 PRO A C 1
ATOM 1164 O O . PRO A 1 156 ? 1.149 -14.643 -3.251 1.00 95.69 156 PRO A O 1
ATOM 1167 N N . GLY A 1 157 ? 2.026 -13.089 -1.904 1.00 91.62 157 GLY A N 1
ATOM 1168 C CA . GLY A 1 157 ? 1.534 -13.681 -0.663 1.00 91.62 157 GLY A CA 1
ATOM 1169 C C . GLY A 1 157 ? 0.064 -13.392 -0.337 1.00 91.62 157 GLY A C 1
ATOM 1170 O O . GLY A 1 157 ? -0.470 -14.092 0.515 1.00 91.62 157 GLY A O 1
ATOM 1171 N N . THR A 1 158 ? -0.561 -12.402 -0.981 1.00 92.19 158 THR A N 1
ATOM 1172 C CA . THR A 1 158 ? -1.958 -11.977 -0.762 1.00 92.19 158 THR A CA 1
ATOM 1173 C C . THR A 1 158 ? -2.878 -12.299 -1.941 1.00 92.19 158 THR A C 1
ATOM 1175 O O . THR A 1 158 ? -4.099 -12.220 -1.817 1.00 92.19 158 THR A O 1
ATOM 1178 N N . VAL A 1 159 ? -2.313 -12.711 -3.079 1.00 97.00 159 VAL A N 1
ATOM 1179 C CA . VAL A 1 159 ? -3.051 -13.271 -4.218 1.00 97.00 159 VAL A CA 1
ATOM 1180 C C . VAL A 1 159 ? -3.275 -14.763 -3.979 1.00 97.00 159 VAL A C 1
ATOM 1182 O O . VAL A 1 159 ? -2.341 -15.556 -4.079 1.00 97.00 159 VAL A O 1
ATOM 1185 N N . MET A 1 160 ? -4.509 -15.152 -3.670 1.00 96.06 160 MET A N 1
ATOM 1186 C CA . MET A 1 160 ? -4.911 -16.535 -3.413 1.00 96.06 160 MET A CA 1
ATOM 1187 C C . MET A 1 160 ? -5.439 -17.203 -4.681 1.00 96.06 160 MET A C 1
ATOM 1189 O O . MET A 1 160 ? -6.214 -16.608 -5.431 1.00 96.06 160 MET A O 1
ATOM 1193 N N . ILE A 1 161 ? -5.057 -18.459 -4.896 1.00 96.94 161 ILE A N 1
ATOM 1194 C CA . ILE A 1 161 ? -5.531 -19.307 -5.989 1.00 96.94 161 ILE A CA 1
ATOM 1195 C C . ILE A 1 161 ? -6.329 -20.449 -5.366 1.00 96.94 161 ILE A C 1
ATOM 1197 O O . ILE A 1 161 ? -5.765 -21.397 -4.818 1.00 96.94 161 ILE A O 1
ATOM 1201 N N . GLY A 1 162 ? -7.653 -20.341 -5.438 1.00 93.94 162 GLY A N 1
ATOM 1202 C CA . GLY A 1 162 ? -8.571 -21.360 -4.949 1.00 93.94 162 GLY A CA 1
ATOM 1203 C C . GLY A 1 162 ? -8.450 -22.664 -5.737 1.00 93.94 162 GLY A C 1
ATOM 1204 O O . GLY A 1 162 ? -8.173 -22.668 -6.938 1.00 93.94 162 GLY A O 1
ATOM 1205 N N . HIS A 1 163 ? -8.714 -23.793 -5.079 1.00 92.06 163 HIS A N 1
ATOM 1206 C CA . HIS A 1 163 ? -8.789 -25.102 -5.743 1.00 92.06 163 HIS A CA 1
ATOM 1207 C C . HIS A 1 163 ? -9.907 -25.179 -6.797 1.00 92.06 163 HIS A C 1
ATOM 1209 O O . HIS A 1 163 ? -9.879 -26.036 -7.678 1.00 92.06 163 HIS A O 1
ATOM 1215 N N . ASP A 1 164 ? -10.890 -24.284 -6.704 1.00 89.00 164 ASP A N 1
ATOM 1216 C CA . ASP A 1 164 ? -11.953 -24.072 -7.687 1.00 89.00 164 ASP A CA 1
ATOM 1217 C C . ASP A 1 164 ? -11.507 -23.227 -8.896 1.00 89.00 164 ASP A C 1
ATOM 1219 O O . ASP A 1 164 ? -12.296 -22.997 -9.810 1.00 89.00 164 ASP A O 1
ATOM 1223 N N . GLY A 1 165 ? -10.249 -22.779 -8.915 1.00 88.00 165 GLY A N 1
ATOM 1224 C CA . GLY A 1 165 ? -9.663 -21.959 -9.969 1.00 88.00 165 GLY A CA 1
ATOM 1225 C C . GLY A 1 165 ? -9.881 -20.457 -9.796 1.00 88.00 165 GLY A C 1
ATOM 1226 O O . GLY A 1 165 ? -9.391 -19.694 -10.627 1.00 88.00 165 GLY A O 1
ATOM 1227 N N . ARG A 1 166 ? -10.577 -20.002 -8.743 1.00 93.94 166 ARG A N 1
ATOM 1228 C CA . ARG A 1 166 ? -10.764 -18.564 -8.503 1.00 93.94 166 ARG A CA 1
ATOM 1229 C C . ARG A 1 166 ? -9.460 -17.915 -8.052 1.00 93.94 166 ARG A C 1
ATOM 1231 O O . ARG A 1 166 ? -8.780 -18.420 -7.163 1.00 93.94 166 ARG A O 1
ATOM 1238 N N . VAL A 1 167 ? -9.159 -16.750 -8.615 1.00 97.50 167 VAL A N 1
ATOM 1239 C CA . VAL A 1 167 ? -8.098 -15.864 -8.126 1.00 97.50 167 VAL A CA 1
ATOM 1240 C C . VAL A 1 167 ? -8.739 -14.806 -7.241 1.00 97.50 167 VAL A C 1
ATOM 1242 O O . VAL A 1 167 ? -9.633 -14.089 -7.690 1.00 97.50 167 VAL A O 1
ATOM 1245 N N . VAL A 1 168 ? -8.306 -14.719 -5.987 1.00 96.38 168 VAL A N 1
ATOM 1246 C CA . VAL A 1 168 ? -8.883 -13.822 -4.982 1.00 96.38 168 VAL A CA 1
ATOM 1247 C C . VAL A 1 168 ? -7.768 -13.028 -4.321 1.00 96.38 168 VAL A C 1
ATOM 1249 O O . VAL A 1 168 ? -6.826 -13.603 -3.785 1.00 96.38 168 VAL A O 1
ATOM 1252 N N . LEU A 1 169 ? -7.877 -11.707 -4.343 1.00 95.31 169 LEU A N 1
ATOM 1253 C CA . LEU A 1 169 ? -6.976 -10.818 -3.629 1.00 95.31 169 LEU A CA 1
ATOM 1254 C C . LEU A 1 169 ? -7.474 -10.623 -2.191 1.00 95.31 169 LEU A C 1
ATOM 1256 O O . LEU A 1 169 ? -8.645 -10.311 -1.958 1.00 95.31 169 LEU A O 1
ATOM 1260 N N . ALA A 1 170 ? -6.579 -10.844 -1.233 1.00 89.62 170 ALA A N 1
ATOM 1261 C CA . ALA A 1 170 ? -6.861 -10.789 0.191 1.00 89.62 170 ALA A CA 1
ATOM 1262 C C . ALA A 1 170 ? -6.022 -9.719 0.908 1.00 89.62 170 ALA A C 1
ATOM 1264 O O . ALA A 1 170 ? -5.129 -9.109 0.327 1.00 89.62 170 ALA A O 1
ATOM 1265 N N . ASP A 1 171 ? -6.293 -9.529 2.203 1.00 79.56 171 ASP A N 1
ATOM 1266 C CA . ASP A 1 171 ? -5.458 -8.723 3.107 1.00 79.56 171 ASP A CA 1
ATOM 1267 C C . ASP A 1 171 ? -5.300 -7.250 2.709 1.00 79.56 171 ASP A C 1
ATOM 1269 O O . ASP A 1 171 ? -4.228 -6.677 2.903 1.00 79.56 171 ASP A O 1
ATOM 1273 N N . ALA A 1 172 ? -6.370 -6.624 2.204 1.00 78.00 172 ALA A N 1
ATOM 1274 C CA . ALA A 1 172 ? -6.420 -5.176 2.011 1.00 78.00 172 ALA A CA 1
ATOM 1275 C C . ALA A 1 172 ? -5.938 -4.439 3.269 1.00 78.00 172 ALA A C 1
ATOM 1277 O O . ALA A 1 172 ? -6.328 -4.775 4.394 1.00 78.00 172 ALA A O 1
ATOM 1278 N N . ARG A 1 173 ? -5.094 -3.429 3.067 1.00 73.31 173 ARG A N 1
ATOM 1279 C CA . ARG A 1 173 ? -4.579 -2.569 4.131 1.00 73.31 173 ARG A CA 1
ATOM 1280 C C . ARG A 1 173 ? -4.860 -1.117 3.780 1.00 73.31 173 ARG A C 1
ATOM 1282 O O . ARG A 1 173 ? -4.990 -0.768 2.615 1.00 73.31 173 ARG A O 1
ATOM 1289 N N . ALA A 1 174 ? -4.981 -0.294 4.807 1.00 59.31 174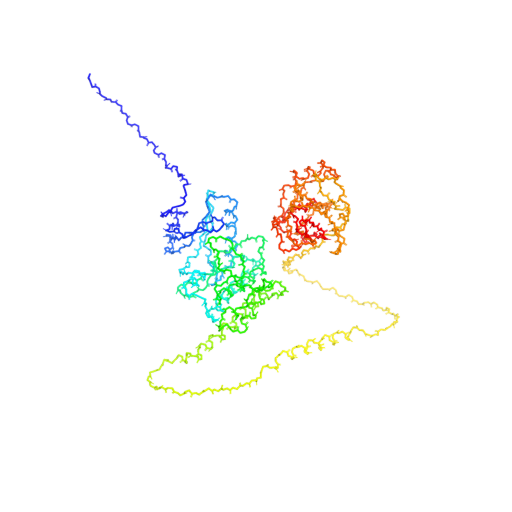 ALA A N 1
ATOM 1290 C CA . ALA A 1 174 ? -5.119 1.142 4.652 1.00 59.31 174 ALA A CA 1
ATOM 1291 C C . ALA A 1 174 ? -3.919 1.783 5.343 1.00 59.31 174 ALA A C 1
ATOM 1293 O O . ALA A 1 174 ? -3.984 2.083 6.532 1.00 59.31 174 ALA A O 1
ATOM 1294 N N . ASP A 1 175 ? -2.814 1.902 4.613 1.00 65.31 175 ASP A N 1
ATOM 1295 C CA . ASP A 1 175 ? -1.673 2.713 5.024 1.00 65.31 175 ASP A CA 1
ATOM 1296 C C . ASP A 1 175 ? -1.743 4.056 4.293 1.00 65.31 175 ASP A C 1
ATOM 1298 O O . ASP A 1 175 ? -2.110 4.112 3.120 1.00 65.31 175 ASP A O 1
ATOM 1302 N N . SER A 1 176 ? -1.400 5.147 4.973 1.00 59.44 176 SER A N 1
ATOM 1303 C CA . SER A 1 176 ? -1.365 6.484 4.372 1.00 59.44 176 SER A CA 1
ATOM 1304 C C . SER A 1 176 ? -0.356 6.615 3.224 1.00 59.44 176 SER A C 1
ATOM 1306 O O . SER A 1 176 ? -0.482 7.528 2.415 1.00 59.44 176 SER A O 1
ATOM 1308 N N . SER A 1 177 ? 0.640 5.727 3.152 1.00 68.94 177 SER A N 1
ATOM 1309 C CA . SER A 1 177 ? 1.613 5.667 2.053 1.00 68.94 177 SER A CA 1
ATOM 1310 C C . SER A 1 177 ? 1.083 4.976 0.789 1.00 68.94 177 SER A C 1
ATOM 1312 O O . SER A 1 177 ? 1.695 5.093 -0.275 1.00 68.94 177 SER A O 1
ATOM 1314 N N . ASP A 1 178 ? -0.050 4.272 0.876 1.00 80.94 178 ASP A N 1
ATOM 1315 C CA . ASP A 1 178 ? -0.616 3.544 -0.254 1.00 80.94 178 ASP A CA 1
ATOM 1316 C C . ASP A 1 178 ? -1.345 4.486 -1.213 1.00 80.94 178 ASP A C 1
ATOM 1318 O O . ASP A 1 178 ? -2.182 5.302 -0.829 1.00 80.94 178 ASP A O 1
ATOM 1322 N N . THR A 1 179 ? -1.059 4.336 -2.501 1.00 89.38 179 THR A N 1
ATOM 1323 C CA . THR A 1 179 ? -1.633 5.148 -3.574 1.00 89.38 179 THR A CA 1
ATOM 1324 C C . THR A 1 179 ? -2.227 4.269 -4.674 1.00 89.38 179 THR A C 1
ATOM 1326 O O . THR A 1 179 ? -1.956 3.069 -4.782 1.00 89.38 179 THR A O 1
ATOM 1329 N N . TYR A 1 180 ? -3.025 4.878 -5.555 1.00 91.56 180 TYR A N 1
ATOM 1330 C CA . TYR A 1 180 ? -3.488 4.205 -6.771 1.00 91.56 180 TYR A CA 1
ATOM 1331 C C . TYR A 1 180 ? -2.315 3.727 -7.634 1.00 91.56 180 TYR A C 1
ATOM 1333 O O . TYR A 1 180 ? -2.368 2.646 -8.216 1.00 91.56 180 TYR A O 1
ATOM 1341 N N . GLU A 1 181 ? -1.243 4.520 -7.685 1.00 91.62 181 GLU A N 1
ATOM 1342 C CA . GLU A 1 181 ? -0.028 4.191 -8.421 1.00 91.62 181 GLU A CA 1
ATOM 1343 C C . GLU A 1 181 ? 0.662 2.955 -7.838 1.00 91.62 181 GLU A C 1
ATOM 1345 O O . GLU A 1 181 ? 0.964 2.027 -8.588 1.00 91.62 181 GLU A O 1
ATOM 1350 N N . THR A 1 182 ? 0.854 2.885 -6.517 1.00 92.69 182 THR A N 1
ATOM 1351 C CA . THR A 1 182 ? 1.506 1.724 -5.889 1.00 92.69 182 THR A CA 1
ATOM 1352 C C . THR A 1 182 ? 0.731 0.433 -6.138 1.00 92.69 182 THR A C 1
ATOM 1354 O O . THR A 1 182 ? 1.349 -0.590 -6.431 1.00 92.69 182 THR A O 1
ATOM 1357 N N . ASP A 1 183 ? -0.608 0.479 -6.119 1.00 95.38 183 ASP A N 1
ATOM 1358 C CA . ASP A 1 183 ? -1.439 -0.680 -6.464 1.00 95.38 183 ASP A CA 1
ATOM 1359 C C . ASP A 1 183 ? -1.196 -1.134 -7.916 1.00 95.38 183 ASP A C 1
ATOM 1361 O O . ASP A 1 183 ? -0.988 -2.315 -8.202 1.00 95.38 183 ASP A O 1
ATOM 1365 N N . ILE A 1 184 ? -1.180 -0.189 -8.856 1.00 96.56 184 ILE A N 1
ATOM 1366 C CA . ILE A 1 184 ? -1.024 -0.487 -10.284 1.00 96.56 184 ILE A CA 1
ATOM 1367 C C . ILE A 1 184 ? 0.374 -1.046 -10.585 1.00 96.56 184 ILE A C 1
ATOM 1369 O O . ILE A 1 184 ? 0.502 -2.030 -11.320 1.00 96.56 184 ILE A O 1
ATOM 1373 N N . ARG A 1 185 ? 1.425 -0.499 -9.964 1.00 95.94 185 ARG A N 1
ATOM 1374 C CA . ARG A 1 185 ? 2.791 -1.040 -10.086 1.00 95.94 185 ARG A CA 1
ATOM 1375 C C . ARG A 1 185 ? 2.912 -2.430 -9.478 1.00 95.94 185 ARG A C 1
ATOM 1377 O O . ARG A 1 185 ? 3.582 -3.296 -10.043 1.00 95.94 185 ARG A O 1
ATOM 1384 N N . ALA A 1 186 ? 2.235 -2.677 -8.360 1.00 96.62 186 ALA A N 1
ATOM 1385 C CA . ALA A 1 186 ? 2.232 -3.982 -7.715 1.00 96.62 186 ALA A CA 1
ATOM 1386 C C . ALA A 1 186 ? 1.554 -5.066 -8.573 1.00 96.62 186 ALA A C 1
ATOM 1388 O O . ALA A 1 186 ? 1.997 -6.215 -8.545 1.00 96.62 186 ALA A O 1
ATOM 1389 N N . ILE A 1 187 ? 0.571 -4.720 -9.417 1.00 98.19 187 ILE A N 1
ATOM 1390 C CA . ILE A 1 187 ? 0.041 -5.640 -10.445 1.00 98.19 187 ILE A CA 1
ATOM 1391 C C . ILE A 1 187 ? 1.148 -6.034 -11.436 1.00 98.19 187 ILE A C 1
ATOM 1393 O O . ILE A 1 187 ? 1.295 -7.216 -11.754 1.00 98.19 187 ILE A O 1
ATOM 1397 N N . GLY A 1 188 ? 1.969 -5.073 -11.875 1.00 97.62 188 GLY A N 1
ATOM 1398 C CA . GLY A 1 188 ? 3.168 -5.341 -12.678 1.00 97.62 188 GLY A CA 1
ATOM 1399 C C . GLY A 1 188 ? 4.158 -6.263 -11.959 1.00 97.62 188 GLY A C 1
ATOM 1400 O O . GLY A 1 188 ? 4.668 -7.212 -12.552 1.00 97.62 188 GLY A O 1
ATOM 1401 N N . GLY A 1 189 ? 4.357 -6.060 -10.654 1.00 97.88 189 GLY A N 1
ATOM 1402 C CA . GLY A 1 189 ? 5.163 -6.948 -9.814 1.00 97.88 189 GLY A CA 1
ATOM 1403 C C . GLY A 1 189 ? 4.616 -8.374 -9.749 1.00 97.88 189 GLY A C 1
ATOM 1404 O O . GLY A 1 189 ? 5.366 -9.335 -9.924 1.00 97.88 189 GLY A O 1
ATOM 1405 N N . VAL A 1 190 ? 3.304 -8.535 -9.556 1.00 98.44 190 VAL A N 1
ATOM 1406 C CA . VAL A 1 190 ? 2.630 -9.844 -9.544 1.00 98.44 190 VAL A CA 1
ATOM 1407 C C . VAL A 1 190 ? 2.788 -10.547 -10.891 1.00 98.44 190 VAL A C 1
ATOM 1409 O O . VAL A 1 190 ? 3.093 -11.739 -10.921 1.00 98.44 190 VAL A O 1
ATOM 1412 N N . LEU A 1 191 ? 2.647 -9.817 -12.001 1.00 97.69 191 LEU A N 1
ATOM 1413 C CA . LEU A 1 191 ? 2.854 -10.341 -13.350 1.00 97.69 191 LEU A CA 1
ATOM 1414 C C . LEU A 1 191 ? 4.315 -10.782 -13.564 1.00 97.69 191 LEU A C 1
ATOM 1416 O O . LEU A 1 191 ? 4.567 -11.890 -14.048 1.00 97.69 191 LEU A O 1
ATOM 1420 N N . TYR A 1 192 ? 5.280 -9.964 -13.133 1.00 98.31 192 TYR A N 1
ATOM 1421 C CA . TYR A 1 192 ? 6.708 -10.284 -13.178 1.00 98.31 192 TYR A CA 1
ATOM 1422 C C . TYR A 1 192 ? 7.028 -11.553 -12.377 1.00 98.31 192 TYR A C 1
ATOM 1424 O O . TYR A 1 192 ? 7.652 -12.482 -12.899 1.00 98.31 192 TYR A O 1
ATOM 1432 N N . PHE A 1 193 ? 6.554 -11.632 -11.132 1.00 98.44 193 PHE A N 1
ATOM 1433 C CA . PHE A 1 193 ? 6.746 -12.791 -10.262 1.00 98.44 193 PHE A CA 1
ATOM 1434 C C . PHE A 1 193 ? 6.100 -14.041 -10.841 1.00 98.44 193 PHE A C 1
ATOM 1436 O O . PHE A 1 193 ? 6.736 -15.093 -10.881 1.00 98.44 193 PHE A O 1
ATOM 1443 N N . ALA A 1 194 ? 4.884 -13.917 -11.376 1.00 98.00 194 ALA A N 1
ATOM 1444 C CA . ALA A 1 194 ? 4.187 -15.020 -12.015 1.00 98.00 194 ALA A CA 1
ATOM 1445 C C . ALA A 1 194 ? 5.011 -15.652 -13.141 1.00 98.00 194 ALA A C 1
ATOM 1447 O O . ALA A 1 194 ? 5.091 -16.874 -13.221 1.00 98.00 194 ALA A O 1
ATOM 1448 N N . MET A 1 195 ? 5.671 -14.847 -13.976 1.00 97.62 195 MET A N 1
ATOM 1449 C CA . MET A 1 195 ? 6.435 -15.343 -15.126 1.00 97.62 195 MET A CA 1
ATOM 1450 C C . MET A 1 195 ? 7.872 -15.765 -14.792 1.00 97.62 195 MET A C 1
ATOM 1452 O O . MET A 1 195 ? 8.429 -16.633 -15.471 1.00 97.62 195 MET A O 1
ATOM 1456 N N . THR A 1 196 ? 8.492 -15.164 -13.774 1.00 97.31 196 THR A N 1
ATOM 1457 C CA . THR A 1 196 ? 9.936 -15.317 -13.505 1.00 97.31 196 THR A CA 1
ATOM 145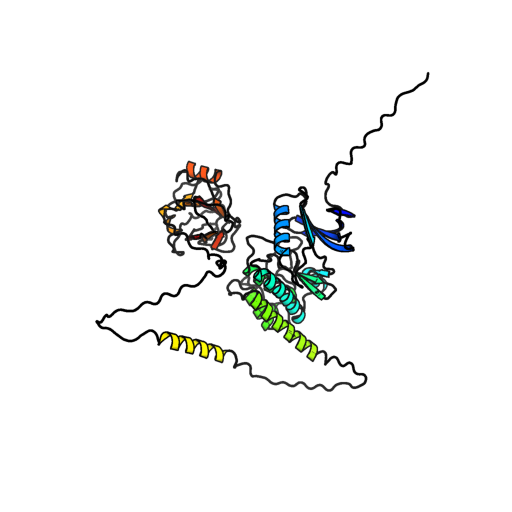8 C C . THR A 1 196 ? 10.259 -16.048 -12.207 1.00 97.31 196 THR A C 1
ATOM 1460 O O . THR A 1 196 ? 11.358 -16.584 -12.077 1.00 97.31 196 THR A O 1
ATOM 1463 N N . GLY A 1 197 ? 9.328 -16.074 -11.253 1.00 96.88 197 GLY A N 1
ATOM 1464 C CA . GLY A 1 197 ? 9.532 -16.578 -9.897 1.00 96.88 197 GLY A CA 1
ATOM 1465 C C . GLY A 1 197 ? 10.342 -15.653 -8.989 1.00 96.88 197 GLY A C 1
ATOM 1466 O O . GLY A 1 197 ? 10.701 -16.071 -7.892 1.00 96.88 197 GLY A O 1
ATOM 1467 N N . HIS A 1 198 ? 10.633 -14.428 -9.434 1.00 96.50 198 HIS A N 1
ATOM 1468 C CA . HIS A 1 198 ? 11.389 -13.441 -8.671 1.00 96.50 198 HIS A CA 1
ATOM 1469 C C . HIS A 1 198 ? 10.579 -12.157 -8.486 1.00 96.50 198 HIS A C 1
ATOM 1471 O O . HIS A 1 198 ? 9.735 -11.835 -9.317 1.00 96.50 198 HIS A O 1
ATOM 1477 N N . TRP A 1 199 ? 10.796 -11.440 -7.391 1.00 96.50 199 TRP A N 1
ATOM 1478 C CA . TRP A 1 199 ? 10.054 -10.242 -7.013 1.00 96.50 199 TRP A CA 1
ATOM 1479 C C . TRP A 1 199 ? 10.874 -8.980 -7.320 1.00 96.50 199 TRP A C 1
ATOM 1481 O O . TRP A 1 199 ? 12.063 -8.941 -6.999 1.00 96.50 199 TRP A O 1
ATOM 1491 N N . PRO A 1 200 ? 10.308 -7.961 -7.995 1.00 94.12 200 PRO A N 1
ATOM 1492 C CA . PRO A 1 200 ? 11.088 -6.810 -8.447 1.00 94.12 200 PRO A CA 1
ATOM 1493 C C . PRO A 1 200 ? 11.492 -5.852 -7.321 1.00 94.12 200 PRO A C 1
ATOM 1495 O O . PRO A 1 200 ? 12.486 -5.135 -7.473 1.00 94.12 200 PRO A O 1
ATOM 1498 N N . GLN A 1 201 ? 10.766 -5.831 -6.203 1.00 88.62 201 GLN A N 1
ATOM 1499 C CA . GLN A 1 201 ? 11.150 -5.100 -4.997 1.00 88.62 201 GLN A CA 1
ATOM 1500 C C . GLN A 1 201 ? 12.011 -5.983 -4.087 1.00 88.62 201 GLN A C 1
ATOM 1502 O O . GLN A 1 201 ? 11.837 -7.197 -4.045 1.00 88.62 201 GLN A O 1
ATOM 1507 N N . HIS A 1 202 ? 12.949 -5.370 -3.364 1.00 85.62 202 HIS A N 1
ATOM 1508 C CA . HIS A 1 202 ? 13.714 -6.080 -2.342 1.00 85.62 202 HIS A CA 1
ATOM 1509 C C . HIS A 1 202 ? 12.896 -6.171 -1.054 1.00 85.62 202 HIS A C 1
ATOM 1511 O O . HIS A 1 202 ? 12.349 -5.164 -0.603 1.00 85.62 202 HIS A O 1
ATOM 1517 N N . GLU A 1 203 ? 12.858 -7.352 -0.444 1.00 82.88 203 GLU A N 1
ATOM 1518 C CA . GLU A 1 203 ? 12.154 -7.586 0.815 1.00 82.88 203 GLU A CA 1
ATOM 1519 C C . GLU A 1 203 ? 13.077 -8.218 1.856 1.00 82.88 203 GLU A C 1
ATOM 1521 O O . GLU A 1 203 ? 13.868 -9.115 1.566 1.00 82.88 203 GLU A O 1
ATOM 1526 N N . ALA A 1 204 ? 12.944 -7.775 3.105 1.00 73.19 204 ALA A N 1
ATOM 1527 C CA . ALA A 1 204 ? 13.658 -8.348 4.235 1.00 73.19 204 ALA A CA 1
ATOM 1528 C C . ALA A 1 204 ? 12.709 -9.184 5.105 1.00 73.19 204 ALA A C 1
ATOM 1530 O O . ALA A 1 204 ? 11.579 -8.786 5.378 1.00 73.19 204 ALA A O 1
ATOM 1531 N N . GLY A 1 205 ? 13.191 -10.329 5.596 1.00 71.44 205 GLY A N 1
ATOM 1532 C CA . GLY A 1 205 ? 12.470 -11.166 6.559 1.00 71.44 205 GLY A CA 1
ATOM 1533 C C . GLY A 1 205 ? 12.319 -12.622 6.126 1.00 71.44 205 GLY A C 1
ATOM 1534 O O . GLY A 1 205 ? 12.749 -13.030 5.052 1.00 71.44 205 GLY A O 1
ATOM 1535 N N . SER A 1 206 ? 11.706 -13.434 6.988 1.00 66.75 206 SER A N 1
ATOM 1536 C CA . SER A 1 206 ? 11.511 -14.875 6.758 1.00 66.75 206 SER A CA 1
ATOM 1537 C C . SER A 1 206 ? 10.472 -15.202 5.681 1.00 66.75 206 SER A C 1
ATOM 1539 O O . SER A 1 206 ? 10.393 -16.347 5.243 1.00 66.75 206 SER A O 1
ATOM 1541 N N . THR A 1 207 ? 9.676 -14.216 5.268 1.00 72.75 207 THR A N 1
ATOM 1542 C CA . THR A 1 207 ? 8.647 -14.329 4.226 1.00 72.75 207 THR A CA 1
ATOM 1543 C C . THR A 1 207 ? 9.048 -13.658 2.913 1.00 72.75 207 THR A C 1
ATOM 1545 O O . THR A 1 207 ? 8.211 -13.583 2.017 1.00 72.75 207 THR A O 1
ATOM 1548 N N . ALA A 1 208 ? 10.288 -13.164 2.811 1.00 84.25 208 ALA A N 1
ATOM 1549 C CA . ALA A 1 208 ? 10.784 -12.468 1.630 1.00 84.25 208 ALA A CA 1
ATOM 1550 C C . ALA A 1 208 ? 10.775 -13.379 0.396 1.00 84.25 208 ALA A C 1
ATOM 1552 O O . ALA A 1 208 ? 11.115 -14.567 0.464 1.00 84.25 208 ALA A O 1
ATOM 1553 N N . LEU A 1 209 ? 10.383 -12.806 -0.738 1.00 91.00 209 LEU A N 1
ATOM 1554 C CA . LEU A 1 209 ? 10.437 -13.475 -2.031 1.00 91.00 209 LEU A CA 1
ATOM 1555 C C . LEU A 1 209 ? 11.857 -13.426 -2.630 1.00 91.00 209 LEU A C 1
ATOM 1557 O O . LEU A 1 209 ? 12.645 -12.555 -2.273 1.00 91.00 209 LEU A O 1
ATOM 1561 N N . PRO A 1 210 ? 12.216 -14.345 -3.548 1.00 93.44 210 PRO A N 1
ATOM 1562 C CA . PRO A 1 210 ? 13.490 -14.266 -4.260 1.00 93.44 210 PRO A CA 1
ATOM 1563 C C . PRO A 1 210 ? 13.594 -12.967 -5.067 1.00 93.44 210 PRO A C 1
ATOM 1565 O O . PRO A 1 210 ? 12.749 -12.719 -5.921 1.00 93.44 210 PRO A O 1
ATOM 1568 N N . ASP A 1 211 ? 14.635 -12.167 -4.842 1.00 93.94 211 ASP A N 1
ATOM 1569 C CA . ASP A 1 211 ? 14.822 -10.891 -5.545 1.00 93.94 211 ASP A CA 1
ATOM 1570 C C . ASP A 1 211 ? 15.007 -11.067 -7.057 1.00 93.94 211 ASP A C 1
ATOM 1572 O O . ASP A 1 211 ? 15.702 -11.974 -7.527 1.00 93.94 211 ASP A O 1
ATOM 1576 N N . ALA A 1 212 ? 14.446 -10.144 -7.835 1.00 94.75 212 ALA A N 1
ATOM 1577 C CA . ALA A 1 212 ? 14.662 -10.081 -9.271 1.00 94.75 212 ALA A CA 1
ATOM 1578 C C . ALA A 1 212 ? 16.138 -9.877 -9.625 1.00 94.75 212 ALA A C 1
ATOM 1580 O O . ALA A 1 212 ? 16.867 -9.102 -9.000 1.00 94.75 212 ALA A O 1
ATOM 1581 N N . VAL A 1 213 ? 16.566 -10.549 -10.696 1.00 91.25 213 VAL A N 1
ATOM 1582 C CA . VAL A 1 213 ? 17.900 -10.358 -11.265 1.00 91.25 213 VAL A CA 1
ATOM 1583 C C . VAL A 1 213 ? 18.018 -8.917 -11.751 1.00 91.25 213 VAL A C 1
ATOM 1585 O O . VAL A 1 213 ? 17.133 -8.424 -12.447 1.00 91.25 213 VAL A O 1
ATOM 1588 N N . ARG A 1 214 ? 19.121 -8.252 -11.406 1.00 90.88 214 ARG A N 1
ATOM 1589 C CA . ARG A 1 214 ? 19.413 -6.879 -11.828 1.00 90.88 214 ARG A CA 1
ATOM 1590 C C . ARG A 1 214 ? 20.619 -6.835 -12.753 1.00 90.88 214 ARG A C 1
ATOM 1592 O O . ARG A 1 214 ? 21.538 -7.646 -12.628 1.00 90.88 214 ARG A O 1
ATOM 1599 N N . ASP A 1 215 ? 20.606 -5.897 -13.689 1.00 83.62 215 ASP A N 1
ATOM 1600 C CA . ASP A 1 215 ? 21.744 -5.641 -14.563 1.00 83.62 215 ASP A CA 1
ATOM 1601 C C . ASP A 1 215 ? 22.829 -4.795 -13.864 1.00 83.62 215 ASP A C 1
ATOM 1603 O O . ASP A 1 215 ? 22.720 -4.428 -12.693 1.00 83.62 215 ASP A O 1
ATOM 1607 N N . ALA A 1 216 ? 23.904 -4.474 -14.590 1.00 82.44 216 ALA A N 1
ATOM 1608 C CA . ALA A 1 216 ? 25.018 -3.685 -14.060 1.00 82.44 216 ALA A CA 1
ATOM 1609 C C . ALA A 1 216 ? 24.632 -2.249 -13.644 1.00 82.44 216 ALA A C 1
ATOM 1611 O O . ALA A 1 216 ? 25.402 -1.599 -12.941 1.00 82.44 216 ALA A O 1
ATOM 1612 N N . THR A 1 217 ? 23.472 -1.749 -14.078 1.00 83.38 217 THR A N 1
ATOM 1613 C CA . THR A 1 217 ? 22.938 -0.429 -13.714 1.00 83.38 217 THR A CA 1
ATOM 1614 C C . THR A 1 217 ? 21.998 -0.486 -12.507 1.00 83.38 217 THR A C 1
ATOM 1616 O O . THR A 1 217 ? 21.573 0.555 -12.015 1.00 83.38 217 THR A O 1
ATOM 1619 N N . GLY A 1 218 ? 21.690 -1.690 -12.011 1.00 84.88 218 GLY A N 1
ATOM 1620 C CA . GLY A 1 218 ? 20.724 -1.918 -10.936 1.00 84.88 218 GLY A CA 1
ATOM 1621 C C . GLY A 1 218 ? 19.273 -2.028 -11.417 1.00 84.88 218 GLY A C 1
ATOM 1622 O O . GLY A 1 218 ? 18.379 -2.237 -10.592 1.00 84.88 218 GLY A O 1
ATOM 1623 N N . ALA A 1 219 ? 19.021 -1.932 -12.727 1.00 87.00 219 ALA A N 1
ATOM 1624 C CA . ALA A 1 219 ? 17.692 -2.106 -13.301 1.00 87.00 219 ALA A CA 1
ATOM 1625 C C . ALA A 1 219 ? 17.279 -3.583 -13.281 1.00 87.00 219 ALA A C 1
ATOM 1627 O O . ALA A 1 219 ? 18.111 -4.476 -13.444 1.00 87.00 219 ALA A O 1
ATOM 1628 N N . VAL A 1 220 ? 15.988 -3.843 -13.072 1.00 93.38 220 VAL A N 1
ATOM 1629 C CA . VAL A 1 220 ? 15.431 -5.202 -13.083 1.00 93.38 220 VAL A CA 1
ATOM 1630 C C . VAL A 1 220 ? 15.539 -5.791 -14.492 1.00 93.38 220 VAL A C 1
ATOM 1632 O O . VAL A 1 220 ? 15.175 -5.146 -15.473 1.00 93.38 220 VAL A O 1
ATOM 1635 N N . ALA A 1 221 ? 16.042 -7.020 -14.599 1.00 95.19 221 ALA A N 1
ATOM 1636 C CA . ALA A 1 221 ? 16.117 -7.746 -15.859 1.00 95.19 221 ALA A CA 1
ATOM 1637 C C . ALA A 1 221 ? 14.708 -8.075 -16.359 1.00 95.19 221 ALA A C 1
ATOM 1639 O O . ALA A 1 221 ? 13.878 -8.579 -15.599 1.00 95.19 221 ALA A O 1
ATOM 1640 N N . ALA A 1 222 ? 14.453 -7.839 -17.643 1.00 95.75 222 ALA A N 1
ATOM 1641 C CA . ALA A 1 222 ? 13.139 -8.058 -18.233 1.00 95.75 222 ALA A CA 1
ATOM 1642 C C . ALA A 1 222 ? 12.743 -9.549 -18.181 1.00 95.75 222 ALA A C 1
ATOM 1644 O O . ALA A 1 222 ? 13.619 -10.416 -18.318 1.00 95.75 222 ALA A O 1
ATOM 1645 N N . PRO A 1 223 ? 11.450 -9.894 -18.024 1.00 96.25 223 PRO A N 1
ATOM 1646 C CA . PRO A 1 223 ? 10.989 -11.283 -17.976 1.00 96.25 223 PRO A CA 1
ATOM 1647 C C . PRO A 1 223 ? 11.577 -12.206 -19.057 1.00 96.25 223 PRO A C 1
ATOM 1649 O O . PRO A 1 223 ? 11.954 -13.342 -18.763 1.00 96.25 223 PRO A O 1
ATOM 1652 N N . ARG A 1 224 ? 11.733 -11.723 -20.296 1.00 95.81 224 ARG A N 1
ATOM 1653 C CA . ARG A 1 224 ? 12.307 -12.473 -21.432 1.00 95.81 224 ARG A CA 1
ATOM 1654 C C . ARG A 1 224 ? 13.803 -12.734 -21.326 1.00 95.81 224 ARG A C 1
ATOM 1656 O O . ARG A 1 224 ? 14.304 -13.652 -21.979 1.00 95.81 224 ARG A O 1
ATOM 1663 N N . GLN A 1 225 ? 14.518 -11.930 -20.547 1.00 94.88 225 GLN A N 1
ATOM 1664 C CA . GLN A 1 225 ? 15.931 -12.147 -20.237 1.00 94.88 225 GLN A CA 1
ATOM 1665 C C . GLN A 1 225 ? 16.096 -13.200 -19.138 1.00 94.88 225 GLN A C 1
ATOM 1667 O O . GLN A 1 225 ? 17.079 -13.937 -19.147 1.00 94.88 225 GLN A O 1
ATOM 1672 N N . VAL A 1 226 ? 15.124 -13.294 -18.225 1.00 94.62 226 VAL A N 1
ATOM 1673 C CA . VAL A 1 226 ? 15.121 -14.272 -17.127 1.00 94.62 226 VAL A CA 1
ATOM 1674 C C . VAL A 1 226 ? 14.623 -15.638 -17.597 1.00 94.62 226 VAL A C 1
ATOM 1676 O O . VAL A 1 226 ? 15.207 -16.666 -17.253 1.00 94.62 226 VAL A O 1
ATOM 1679 N N . ARG A 1 227 ? 13.557 -15.674 -18.406 1.00 92.88 227 ARG A N 1
ATOM 1680 C CA . ARG A 1 227 ? 12.912 -16.914 -18.842 1.00 92.88 227 ARG A CA 1
ATOM 1681 C C . ARG A 1 227 ? 12.532 -16.882 -20.322 1.00 92.88 227 ARG A C 1
ATOM 1683 O O . ARG A 1 227 ? 11.840 -15.991 -20.808 1.00 92.88 227 ARG A O 1
ATOM 1690 N N . SER A 1 228 ? 12.904 -17.939 -21.043 1.00 91.81 228 SER A N 1
ATOM 1691 C CA . SER A 1 228 ? 12.464 -18.152 -22.424 1.00 91.81 228 SER A CA 1
ATOM 1692 C C . SER A 1 228 ? 10.961 -18.439 -22.511 1.00 91.81 228 SER A C 1
ATOM 1694 O O . SER A 1 228 ? 10.419 -19.162 -21.676 1.00 91.81 228 SER A O 1
ATOM 1696 N N . GLY A 1 229 ? 10.312 -17.973 -23.578 1.00 87.69 229 GLY A N 1
ATOM 1697 C CA . GLY A 1 229 ? 8.892 -18.238 -23.837 1.00 87.69 229 GLY A CA 1
ATOM 1698 C C . GLY A 1 229 ? 7.944 -17.150 -23.336 1.00 87.69 229 GLY A C 1
ATOM 1699 O O . GLY A 1 229 ? 6.753 -17.235 -23.616 1.00 87.69 229 GLY A O 1
ATOM 1700 N N . VAL A 1 230 ? 8.458 -16.108 -22.672 1.00 94.38 230 VAL A N 1
ATOM 1701 C CA . VAL A 1 230 ? 7.669 -14.908 -22.370 1.00 94.38 230 VAL A CA 1
ATOM 1702 C C . VAL A 1 230 ? 7.433 -14.106 -23.668 1.00 94.38 230 VAL A C 1
ATOM 1704 O O . VAL A 1 230 ? 8.394 -13.807 -24.392 1.00 94.38 230 VAL A O 1
ATOM 1707 N N . PRO A 1 231 ? 6.175 -13.782 -24.022 1.00 94.44 231 PRO A N 1
ATOM 1708 C CA . PRO A 1 231 ? 5.862 -12.947 -25.178 1.00 94.44 231 PRO A CA 1
ATOM 1709 C C . PRO A 1 231 ? 6.370 -11.511 -25.020 1.00 94.44 231 PRO A C 1
ATOM 1711 O O . PRO A 1 231 ? 6.354 -10.962 -23.925 1.00 94.44 231 PRO A O 1
ATOM 1714 N N . ALA A 1 232 ? 6.764 -10.877 -26.130 1.00 92.62 232 ALA A N 1
ATOM 1715 C CA . ALA A 1 232 ? 7.274 -9.501 -26.120 1.00 92.62 232 ALA A CA 1
ATOM 1716 C C . ALA A 1 232 ? 6.273 -8.496 -25.528 1.00 92.62 232 ALA A C 1
ATOM 1718 O O . ALA A 1 232 ? 6.659 -7.669 -24.723 1.00 92.62 232 ALA A O 1
ATOM 1719 N N . TYR A 1 233 ? 4.982 -8.626 -25.841 1.00 91.38 233 TYR A N 1
ATOM 1720 C CA . TYR A 1 233 ? 3.974 -7.696 -25.328 1.00 91.38 233 TYR A CA 1
ATOM 1721 C C . TYR A 1 233 ? 3.786 -7.775 -23.802 1.00 91.38 233 TYR A C 1
ATOM 1723 O O . TYR A 1 233 ? 3.479 -6.760 -23.189 1.00 91.38 233 TYR A O 1
ATOM 1731 N N . LEU A 1 234 ? 3.958 -8.955 -23.183 1.00 94.19 234 LEU A N 1
ATOM 1732 C CA . LEU A 1 234 ? 3.902 -9.082 -21.720 1.00 94.19 234 LEU A CA 1
ATOM 1733 C C . LEU A 1 234 ? 5.177 -8.568 -21.067 1.00 94.19 234 LEU A C 1
ATOM 1735 O O . LEU A 1 234 ? 5.106 -8.000 -19.986 1.00 94.19 234 LEU A O 1
ATOM 1739 N N . ASP A 1 235 ? 6.323 -8.776 -21.710 1.00 95.62 235 ASP A N 1
ATOM 1740 C CA . ASP A 1 235 ? 7.607 -8.220 -21.282 1.00 95.62 235 ASP A CA 1
ATOM 1741 C C . ASP A 1 235 ? 7.537 -6.689 -21.229 1.00 95.62 235 ASP A C 1
ATOM 1743 O O . ASP A 1 235 ? 7.771 -6.115 -20.170 1.00 95.62 235 ASP A O 1
ATOM 1747 N N . ASP A 1 236 ? 7.100 -6.065 -22.329 1.00 94.75 236 ASP A N 1
ATOM 1748 C CA . ASP A 1 236 ? 6.942 -4.614 -22.454 1.00 94.75 236 ASP A CA 1
ATOM 1749 C C . ASP A 1 236 ? 5.936 -4.082 -21.417 1.00 94.75 236 ASP A C 1
ATOM 1751 O O . ASP A 1 236 ? 6.291 -3.230 -20.611 1.00 94.75 236 ASP A O 1
ATOM 1755 N N . LEU A 1 237 ? 4.723 -4.654 -21.342 1.00 95.50 237 LEU A N 1
ATOM 1756 C CA . LEU A 1 237 ? 3.707 -4.240 -20.361 1.00 95.50 237 LEU A CA 1
ATOM 1757 C C . LEU A 1 237 ? 4.212 -4.358 -18.916 1.00 95.50 237 LEU A C 1
ATOM 1759 O O . LEU A 1 237 ? 3.972 -3.474 -18.099 1.00 95.50 237 LEU A O 1
ATOM 1763 N N . THR A 1 238 ? 4.900 -5.453 -18.587 1.00 96.75 238 THR A N 1
ATOM 1764 C CA . THR A 1 238 ? 5.430 -5.665 -17.234 1.00 96.75 238 THR A CA 1
ATOM 1765 C C . THR A 1 238 ? 6.486 -4.618 -16.904 1.00 96.75 238 THR A C 1
ATOM 1767 O O . THR A 1 238 ? 6.441 -4.030 -15.828 1.00 96.75 238 THR A O 1
ATOM 1770 N N . MET A 1 239 ? 7.428 -4.373 -17.816 1.00 95.69 239 MET A N 1
ATOM 1771 C CA . MET A 1 239 ? 8.493 -3.398 -17.589 1.00 95.69 239 MET A CA 1
ATOM 1772 C C . MET A 1 239 ? 7.958 -1.965 -17.553 1.00 95.69 239 MET A C 1
ATOM 1774 O O . MET A 1 239 ? 8.414 -1.191 -16.716 1.00 95.69 239 MET A O 1
ATOM 1778 N N . ASP A 1 240 ? 6.944 -1.639 -18.358 1.00 95.19 240 ASP A N 1
ATOM 1779 C CA . ASP A 1 240 ? 6.289 -0.330 -18.332 1.00 95.19 240 ASP A CA 1
ATOM 1780 C C . ASP A 1 240 ? 5.600 -0.068 -16.981 1.00 95.19 240 ASP A C 1
ATOM 1782 O O . ASP A 1 240 ? 5.740 1.010 -16.404 1.00 95.19 240 ASP A O 1
ATOM 1786 N N . LEU A 1 241 ? 4.907 -1.073 -16.426 1.00 95.25 241 LEU A N 1
ATOM 1787 C CA . LEU A 1 241 ? 4.288 -0.981 -15.096 1.00 95.25 241 LEU A CA 1
ATOM 1788 C C . LEU A 1 241 ? 5.329 -0.856 -13.970 1.00 95.25 241 LEU A C 1
ATOM 1790 O O . LEU A 1 241 ? 5.046 -0.257 -12.930 1.00 95.25 241 LEU A O 1
ATOM 1794 N N . LEU A 1 242 ? 6.529 -1.411 -14.155 1.00 94.25 242 LEU A N 1
ATOM 1795 C CA . LEU A 1 242 ? 7.610 -1.360 -13.168 1.00 94.25 242 LEU A CA 1
ATOM 1796 C C . LEU A 1 242 ? 8.487 -0.104 -13.272 1.00 94.25 242 LEU A C 1
ATOM 1798 O O . LEU A 1 242 ? 9.197 0.190 -12.312 1.00 94.25 242 LEU A O 1
ATOM 1802 N N . ASP A 1 243 ? 8.462 0.637 -14.384 1.00 91.06 243 ASP A N 1
ATOM 1803 C CA . ASP A 1 243 ? 9.281 1.843 -14.543 1.00 91.06 243 ASP A CA 1
ATOM 1804 C C . ASP A 1 243 ? 8.635 3.041 -13.819 1.00 91.06 243 ASP A C 1
ATOM 1806 O O . ASP A 1 243 ? 7.596 3.540 -14.269 1.00 91.06 243 ASP A O 1
ATOM 1810 N N . PRO A 1 244 ? 9.241 3.556 -12.728 1.00 86.25 244 PRO A N 1
ATOM 1811 C CA . PRO A 1 244 ? 8.699 4.689 -11.976 1.00 86.25 244 PRO A CA 1
ATOM 1812 C C . PRO A 1 244 ? 8.619 5.983 -12.796 1.00 86.25 244 PRO A C 1
ATOM 1814 O O . PRO A 1 244 ? 7.948 6.927 -12.396 1.00 86.25 244 PRO A O 1
ATOM 1817 N N . ARG A 1 245 ? 9.305 6.057 -13.942 1.00 85.69 245 ARG A N 1
ATOM 1818 C CA . ARG A 1 245 ? 9.337 7.252 -14.795 1.00 85.69 245 ARG A CA 1
ATOM 1819 C C . ARG A 1 245 ? 8.170 7.319 -15.774 1.00 85.69 245 ARG A C 1
ATOM 1821 O O . ARG A 1 245 ? 7.960 8.365 -16.387 1.00 85.69 245 ARG A O 1
ATOM 1828 N N . LEU A 1 246 ? 7.460 6.211 -15.977 1.00 83.69 246 LEU A N 1
ATOM 1829 C CA . LEU A 1 246 ? 6.351 6.139 -16.918 1.00 83.69 246 LEU A CA 1
ATOM 1830 C C . LEU A 1 246 ? 5.029 6.449 -16.222 1.00 83.69 246 LEU A C 1
ATOM 1832 O O . LEU A 1 246 ? 4.743 5.952 -15.130 1.00 83.69 246 LEU A O 1
ATOM 1836 N N . ALA A 1 247 ? 4.216 7.260 -16.903 1.00 86.62 247 ALA A N 1
ATOM 1837 C CA . ALA A 1 247 ? 2.838 7.505 -16.515 1.00 86.62 247 ALA A CA 1
ATOM 1838 C C . ALA A 1 247 ? 2.029 6.213 -16.669 1.00 86.62 247 ALA A C 1
ATOM 1840 O O . ALA A 1 247 ? 2.047 5.575 -17.724 1.00 86.62 247 ALA A O 1
ATOM 1841 N N . LEU A 1 248 ? 1.314 5.844 -15.613 1.00 89.50 248 LEU A N 1
ATOM 1842 C CA . LEU A 1 248 ? 0.538 4.614 -15.574 1.00 89.50 248 LEU A CA 1
ATOM 1843 C C . LEU A 1 248 ? -0.868 4.810 -16.157 1.00 89.50 248 LEU A C 1
ATOM 1845 O O . LEU A 1 248 ? -1.441 5.898 -16.046 1.00 89.50 248 LEU A O 1
ATOM 1849 N N . PRO A 1 249 ? -1.463 3.757 -16.747 1.00 90.56 249 PRO A N 1
ATOM 1850 C CA . PRO A 1 249 ? -2.895 3.747 -17.021 1.00 90.56 249 PRO A CA 1
ATOM 1851 C C . PRO A 1 249 ? -3.685 3.781 -15.707 1.00 90.56 249 PRO A C 1
ATOM 1853 O O . PRO A 1 249 ? -3.164 3.422 -14.656 1.00 90.56 249 PRO A O 1
ATOM 1856 N N . THR A 1 250 ? -4.968 4.140 -15.760 1.00 94.06 250 THR A N 1
ATOM 1857 C CA . THR A 1 250 ? -5.870 3.898 -14.623 1.00 94.06 250 THR A CA 1
ATOM 1858 C C . THR A 1 250 ? -6.098 2.394 -14.439 1.00 94.06 250 THR A C 1
ATOM 1860 O O . THR A 1 250 ? -5.939 1.610 -15.380 1.00 94.06 250 THR A O 1
ATOM 1863 N N . SER A 1 251 ? -6.518 1.973 -13.243 1.00 95.25 251 SER A N 1
ATOM 1864 C CA . SER A 1 251 ? -6.821 0.562 -12.956 1.00 95.25 251 SER A CA 1
ATOM 1865 C C . SER A 1 251 ? -7.917 -0.012 -13.857 1.00 95.25 251 SER A C 1
ATOM 1867 O O . SER A 1 251 ? -7.812 -1.160 -14.278 1.00 95.25 251 SER A O 1
ATOM 1869 N N . GLU A 1 252 ? -8.916 0.793 -14.230 1.00 95.50 252 GLU A N 1
ATOM 1870 C CA . GLU A 1 252 ? -9.957 0.409 -15.193 1.00 95.50 252 GLU A CA 1
ATOM 1871 C C . GLU A 1 252 ? -9.376 0.110 -16.584 1.00 95.50 252 GLU A C 1
ATOM 1873 O O . GLU A 1 252 ? -9.671 -0.932 -17.173 1.00 95.50 252 GLU A O 1
ATOM 1878 N N . VAL A 1 253 ? -8.507 0.989 -17.097 1.00 96.19 253 VAL A N 1
ATOM 1879 C CA . VAL A 1 253 ? -7.859 0.799 -18.405 1.00 96.19 253 VAL A CA 1
ATOM 1880 C C . VAL A 1 253 ? -6.936 -0.417 -18.375 1.00 96.19 253 VAL A C 1
ATOM 1882 O O . VAL A 1 253 ? -6.953 -1.224 -19.305 1.00 96.19 253 VAL A O 1
ATOM 1885 N N . LEU A 1 254 ? -6.165 -0.592 -17.297 1.00 96.56 254 LEU A N 1
ATOM 1886 C CA . LEU A 1 254 ? -5.293 -1.753 -17.136 1.00 96.56 254 LEU A CA 1
ATOM 1887 C C . LEU A 1 254 ? -6.089 -3.064 -17.076 1.00 96.56 254 LEU A C 1
ATOM 1889 O O . LEU A 1 254 ? -5.715 -4.034 -17.736 1.00 96.56 254 LEU A O 1
ATOM 1893 N N . ALA A 1 255 ? -7.193 -3.095 -16.324 1.00 97.25 255 ALA A N 1
ATOM 1894 C CA . ALA A 1 255 ? -8.068 -4.260 -16.248 1.00 97.25 255 ALA A CA 1
ATOM 1895 C C . ALA A 1 255 ? -8.652 -4.614 -17.624 1.00 97.25 255 ALA A C 1
ATOM 1897 O O . ALA A 1 255 ? -8.633 -5.781 -18.011 1.00 97.25 255 ALA A O 1
ATOM 1898 N N . ALA A 1 256 ? -9.096 -3.616 -18.395 1.00 94.50 256 ALA A N 1
ATOM 1899 C CA . ALA A 1 256 ? -9.618 -3.823 -19.744 1.00 94.50 256 ALA A CA 1
ATOM 1900 C C . ALA A 1 256 ? -8.557 -4.377 -20.713 1.00 94.50 256 ALA A C 1
ATOM 1902 O O . ALA A 1 256 ? -8.839 -5.308 -21.473 1.00 94.50 256 ALA A O 1
ATOM 1903 N N . GLU A 1 257 ? -7.329 -3.849 -20.680 1.00 94.12 257 GLU A N 1
ATOM 1904 C CA . GLU A 1 257 ? -6.243 -4.348 -21.532 1.00 94.12 257 GLU A CA 1
ATOM 1905 C C . GLU A 1 257 ? -5.812 -5.766 -21.153 1.00 94.12 257 GLU A C 1
ATOM 1907 O O . GLU A 1 257 ? -5.668 -6.618 -22.033 1.00 94.12 257 GLU A O 1
ATOM 1912 N N . LEU A 1 258 ? -5.663 -6.061 -19.858 1.00 95.12 258 LEU A N 1
ATOM 1913 C CA . LEU A 1 258 ? -5.355 -7.415 -19.394 1.00 95.12 258 LEU A CA 1
ATOM 1914 C C . LEU A 1 258 ? -6.481 -8.397 -19.736 1.00 95.12 258 LEU A C 1
ATOM 1916 O O . LEU A 1 258 ? -6.189 -9.497 -20.197 1.00 95.12 258 LEU A O 1
ATOM 1920 N N . GLY A 1 259 ? -7.746 -7.987 -19.619 1.00 94.19 259 GLY A N 1
ATOM 1921 C CA . GLY A 1 259 ? -8.890 -8.805 -20.026 1.00 94.19 259 GLY A CA 1
ATOM 1922 C C . GLY A 1 259 ? -8.914 -9.099 -21.526 1.00 94.19 259 GLY A C 1
ATOM 1923 O O . GLY A 1 259 ? -9.232 -10.213 -21.941 1.00 94.19 259 GLY A O 1
ATOM 1924 N N . ARG A 1 260 ? -8.494 -8.142 -22.362 1.00 91.94 260 ARG A N 1
ATOM 1925 C CA . ARG A 1 260 ? -8.330 -8.364 -23.806 1.00 91.94 260 ARG A CA 1
ATOM 1926 C C . ARG A 1 260 ? -7.213 -9.370 -24.106 1.00 91.94 260 ARG A C 1
ATOM 1928 O O . ARG A 1 260 ? -7.364 -10.194 -25.010 1.00 91.94 260 ARG A O 1
ATOM 1935 N N . LEU A 1 261 ? -6.095 -9.302 -23.381 1.00 90.88 261 LEU A N 1
ATOM 1936 C CA . LEU A 1 261 ? -4.983 -10.249 -23.527 1.00 90.88 261 LEU A CA 1
ATOM 1937 C C . LEU A 1 261 ? -5.370 -11.660 -23.059 1.00 90.88 261 LEU A C 1
ATOM 1939 O O . LEU A 1 261 ? -5.047 -12.637 -23.738 1.00 90.88 261 LEU A O 1
ATOM 1943 N N . ASP A 1 262 ? -6.108 -11.758 -21.958 1.00 87.00 262 ASP A N 1
ATOM 1944 C CA . ASP A 1 262 ? -6.628 -13.009 -21.401 1.00 87.00 262 ASP A CA 1
ATOM 1945 C C . ASP A 1 262 ? -7.577 -13.708 -22.392 1.00 87.00 262 ASP A C 1
ATOM 1947 O O . ASP A 1 262 ? -7.311 -14.829 -22.830 1.00 87.00 262 ASP A O 1
ATOM 1951 N N . ALA A 1 263 ? -8.584 -12.987 -22.901 1.00 79.44 263 ALA A N 1
ATOM 1952 C CA . ALA A 1 263 ? -9.527 -13.506 -23.898 1.00 79.4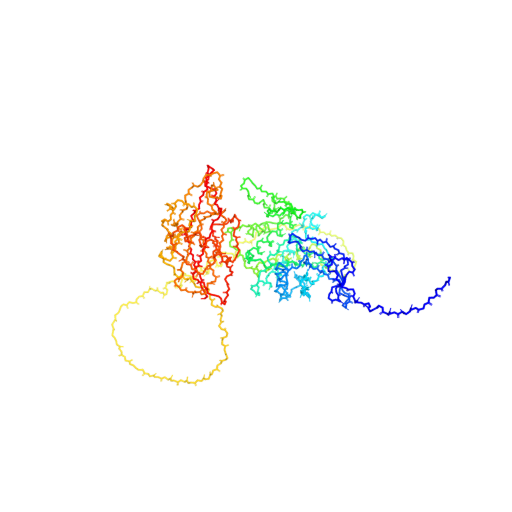4 263 ALA A CA 1
ATOM 1953 C C . ALA A 1 263 ? -8.840 -13.956 -25.202 1.00 79.44 263 ALA A C 1
ATOM 1955 O O . ALA A 1 263 ? -9.171 -14.998 -25.768 1.00 79.44 263 ALA A O 1
ATOM 1956 N N . SER A 1 264 ? -7.835 -13.206 -25.671 1.00 70.81 264 SER A N 1
ATOM 1957 C CA . SER A 1 264 ? -7.064 -13.603 -26.860 1.00 70.81 264 SER A CA 1
ATOM 1958 C C . SER A 1 264 ? -6.263 -14.891 -26.647 1.00 70.81 264 SER A C 1
ATOM 1960 O O . SER A 1 264 ? -5.999 -15.636 -27.594 1.00 70.81 264 SER A O 1
ATOM 1962 N N . THR A 1 265 ? -5.891 -15.169 -25.397 1.00 64.31 265 THR A N 1
ATOM 1963 C CA . THR A 1 265 ? -5.175 -16.385 -25.032 1.00 64.31 265 THR A CA 1
ATOM 1964 C C . THR A 1 265 ? -6.119 -17.579 -24.972 1.00 64.31 265 THR A C 1
ATOM 1966 O O . THR A 1 265 ? -5.744 -18.656 -25.435 1.00 64.31 265 THR A O 1
ATOM 1969 N N . GLU A 1 266 ? -7.350 -17.390 -24.488 1.00 61.84 266 GLU A N 1
ATOM 1970 C CA . GLU A 1 266 ? -8.401 -18.410 -24.565 1.00 61.84 266 GLU A CA 1
ATOM 1971 C C . GLU A 1 266 ? -8.722 -18.794 -26.012 1.00 61.84 266 GLU A C 1
ATOM 1973 O O . GLU A 1 266 ? -8.785 -19.983 -26.310 1.00 61.84 266 GLU A O 1
ATOM 1978 N N . GLU A 1 267 ? -8.847 -17.833 -26.936 1.00 59.88 267 GLU A N 1
ATOM 1979 C CA . GLU A 1 267 ? -9.052 -18.138 -28.363 1.00 59.88 267 GLU A CA 1
ATOM 1980 C C . GLU A 1 267 ? -7.891 -18.957 -28.946 1.00 59.88 267 GLU A C 1
ATOM 1982 O O . GLU A 1 267 ? -8.120 -19.946 -29.639 1.00 59.88 267 GLU A O 1
ATOM 1987 N N . HIS A 1 268 ? -6.640 -18.618 -28.611 1.00 58.19 268 HIS A N 1
ATOM 1988 C CA . HIS A 1 268 ? -5.470 -19.402 -29.028 1.00 58.19 268 HIS A CA 1
ATOM 1989 C C . HIS A 1 268 ? -5.453 -20.810 -28.413 1.00 58.19 268 HIS A C 1
ATOM 1991 O O . HIS A 1 268 ? -5.055 -21.777 -29.069 1.00 58.19 268 HIS A O 1
ATOM 1997 N N . TYR A 1 269 ? -5.901 -20.940 -27.161 1.00 53.09 269 TYR A N 1
ATOM 1998 C CA . TYR A 1 269 ? -6.069 -22.231 -26.505 1.00 53.09 269 TYR A CA 1
ATOM 1999 C C . TYR A 1 269 ? -7.170 -23.050 -27.183 1.00 53.09 269 TYR A C 1
ATOM 2001 O O . TYR A 1 269 ? -6.933 -24.212 -27.484 1.00 53.09 269 TYR A O 1
ATOM 2009 N N . LEU A 1 270 ? -8.324 -22.467 -27.507 1.00 54.47 270 LEU A N 1
ATOM 2010 C CA . LEU A 1 270 ? -9.425 -23.137 -28.211 1.00 54.47 270 LEU A CA 1
ATOM 2011 C C . LEU A 1 270 ? -9.086 -23.482 -29.671 1.00 54.47 270 LEU A C 1
ATOM 2013 O O . LEU A 1 270 ? -9.567 -24.485 -30.190 1.00 54.47 270 LEU A O 1
ATOM 2017 N N . ASP A 1 271 ? -8.219 -22.715 -30.330 1.00 52.88 271 ASP A N 1
ATOM 2018 C CA . ASP A 1 271 ? -7.682 -23.082 -31.645 1.00 52.88 271 ASP A CA 1
ATOM 2019 C C . ASP A 1 271 ? -6.696 -24.262 -31.548 1.00 52.88 271 ASP A C 1
ATOM 2021 O O . ASP A 1 271 ? -6.618 -25.093 -32.457 1.00 52.88 271 ASP A O 1
ATOM 2025 N N . SER A 1 272 ? -5.960 -24.373 -30.434 1.00 46.75 272 SER A N 1
ATOM 2026 C CA . SER A 1 272 ? -5.050 -25.498 -30.166 1.00 46.75 272 SER A CA 1
ATOM 2027 C C . SER A 1 272 ? -5.772 -26.758 -29.669 1.00 46.75 272 SER A C 1
ATOM 2029 O O . SER A 1 272 ? -5.393 -27.880 -30.010 1.00 46.75 272 SER A O 1
ATOM 2031 N N . VAL A 1 273 ? -6.852 -26.579 -28.907 1.00 50.38 273 VAL A N 1
ATOM 2032 C CA . VAL A 1 273 ? -7.757 -27.623 -28.439 1.00 50.38 273 VAL A CA 1
ATOM 2033 C C . VAL A 1 273 ? -8.956 -27.586 -29.373 1.00 50.38 273 VAL A C 1
ATOM 2035 O O . VAL A 1 273 ? -9.977 -26.994 -29.044 1.00 50.38 273 VAL A O 1
ATOM 2038 N N . GLY A 1 274 ? -8.782 -28.168 -30.568 1.00 47.69 274 GLY A N 1
ATOM 2039 C CA . GLY A 1 274 ? -9.769 -28.129 -31.650 1.00 47.69 274 GLY A CA 1
ATOM 2040 C C . GLY A 1 274 ? -11.215 -28.275 -31.150 1.00 47.69 274 GLY A C 1
ATOM 2041 O O . GLY A 1 274 ? -11.451 -28.973 -30.163 1.00 47.69 274 GLY A O 1
ATOM 2042 N N . PRO A 1 275 ? -12.186 -27.630 -31.824 1.00 46.53 275 PRO A N 1
ATOM 2043 C CA . PRO A 1 275 ? -13.484 -27.268 -31.255 1.00 46.53 275 PRO A CA 1
ATOM 2044 C C . PRO A 1 275 ? -14.100 -28.427 -30.478 1.00 46.53 275 PRO A C 1
ATOM 2046 O O . PRO A 1 275 ? -14.132 -29.533 -31.008 1.00 46.53 275 PRO A O 1
ATOM 2049 N N . LEU A 1 276 ? -14.609 -28.183 -29.264 1.00 41.44 276 LEU A N 1
ATOM 2050 C CA . LEU A 1 276 ? -15.306 -29.185 -28.448 1.00 41.44 276 LEU A CA 1
ATOM 2051 C C . LEU A 1 276 ? -16.451 -29.819 -29.257 1.00 41.44 276 LEU A C 1
ATOM 2053 O O . LEU A 1 276 ? -17.563 -29.295 -29.331 1.00 41.44 276 LEU A O 1
ATOM 2057 N N . ARG A 1 277 ? -16.168 -30.957 -29.898 1.00 42.97 277 ARG A N 1
ATOM 2058 C CA . ARG A 1 277 ? -17.150 -31.746 -30.639 1.00 42.97 277 ARG A CA 1
ATOM 2059 C C . ARG A 1 277 ? -17.705 -32.786 -29.682 1.00 42.97 277 ARG A C 1
ATOM 2061 O O . ARG A 1 277 ? -17.057 -33.792 -29.412 1.00 42.97 277 ARG A O 1
ATOM 2068 N N . PHE A 1 278 ? -18.940 -32.607 -29.229 1.00 41.88 278 PHE A N 1
ATOM 2069 C CA . PHE A 1 278 ? -19.744 -33.759 -28.829 1.00 41.88 278 PHE A CA 1
ATOM 2070 C C . PHE A 1 278 ? -20.156 -34.506 -30.107 1.00 41.88 278 PHE A C 1
ATOM 2072 O O . PHE A 1 278 ? -21.256 -34.324 -30.622 1.00 41.88 278 PHE A O 1
ATOM 2079 N N . SER A 1 279 ? -19.246 -35.294 -30.683 1.00 34.47 279 SER A N 1
ATOM 2080 C CA . SER A 1 279 ? -19.580 -36.234 -31.753 1.00 34.47 279 SER A CA 1
ATOM 2081 C C . SER A 1 279 ? -18.609 -37.408 -31.785 1.00 34.47 279 SER A C 1
ATOM 2083 O O . SER A 1 279 ? -17.402 -37.240 -31.637 1.00 34.47 279 SER A O 1
ATOM 2085 N N . ALA A 1 280 ? -19.181 -38.597 -31.934 1.00 40.25 280 ALA A N 1
ATOM 2086 C CA . ALA A 1 280 ? -18.496 -39.873 -31.985 1.00 40.25 280 ALA A CA 1
ATOM 2087 C C . ALA A 1 280 ? -17.808 -40.113 -33.343 1.00 40.25 280 ALA A C 1
ATOM 2089 O O . ALA A 1 280 ? -18.341 -39.720 -34.377 1.00 40.25 280 ALA A O 1
ATOM 2090 N N . ALA A 1 281 ? -16.720 -40.888 -33.273 1.00 37.12 281 ALA A N 1
ATOM 2091 C CA . ALA A 1 281 ? -16.038 -41.648 -34.329 1.00 37.12 281 ALA A CA 1
ATOM 2092 C C . ALA A 1 281 ? -15.119 -40.906 -35.333 1.00 37.12 281 ALA A C 1
ATOM 2094 O O . ALA A 1 281 ? -15.540 -40.001 -36.046 1.00 37.12 281 ALA A O 1
ATOM 2095 N N . ASP A 1 282 ? -13.874 -41.411 -35.350 1.00 36.53 282 ASP A N 1
ATOM 2096 C CA . ASP A 1 282 ? -12.872 -41.577 -36.419 1.00 36.53 282 ASP A CA 1
ATOM 2097 C C . ASP A 1 282 ? -12.575 -40.420 -37.397 1.00 36.53 282 ASP A C 1
ATOM 2099 O O . ASP A 1 282 ? -13.355 -40.143 -38.302 1.00 36.53 282 ASP A O 1
ATOM 2103 N N . ASP A 1 283 ? -11.399 -39.784 -37.260 1.00 33.97 283 ASP A N 1
ATOM 2104 C CA . ASP A 1 283 ? -10.223 -39.990 -38.142 1.00 33.97 283 ASP A CA 1
ATOM 2105 C C . ASP A 1 283 ? -9.042 -39.055 -37.763 1.00 33.97 283 ASP A C 1
ATOM 2107 O O . ASP A 1 283 ? -9.231 -37.935 -37.284 1.00 33.97 283 ASP A O 1
ATOM 2111 N N . GLU A 1 284 ? -7.814 -39.541 -37.970 1.00 35.81 284 GLU A N 1
ATOM 2112 C CA . GLU A 1 284 ? -6.515 -38.899 -37.666 1.00 35.81 284 GLU A CA 1
ATOM 2113 C C . GLU A 1 284 ? -6.035 -37.897 -38.760 1.00 35.81 284 GLU A C 1
ATOM 2115 O O . GLU A 1 284 ? -6.612 -37.820 -39.847 1.00 35.81 284 GLU A O 1
ATOM 2120 N N . PRO A 1 285 ? -4.994 -37.078 -38.485 1.00 50.12 285 PRO A N 1
ATOM 2121 C CA . PRO A 1 285 ? -4.880 -35.700 -38.962 1.00 50.12 285 PRO A CA 1
ATOM 2122 C C . PRO A 1 285 ? -4.000 -35.524 -40.209 1.00 50.12 285 PRO A C 1
ATOM 2124 O O . PRO A 1 285 ? -3.109 -36.315 -40.508 1.00 50.12 285 PRO A O 1
ATOM 2127 N N . THR A 1 286 ? -4.163 -34.392 -40.900 1.00 33.38 286 THR A N 1
ATOM 2128 C CA . THR A 1 286 ? -3.162 -33.890 -41.856 1.00 33.38 286 THR A CA 1
ATOM 2129 C C . THR A 1 286 ? -2.804 -32.444 -41.540 1.00 33.38 286 THR A C 1
ATOM 2131 O O . THR A 1 286 ? -3.610 -31.530 -41.687 1.00 33.38 286 THR A O 1
ATOM 2134 N N . GLY A 1 287 ? -1.567 -32.248 -41.085 1.00 37.91 287 GLY A N 1
ATOM 2135 C CA . GLY A 1 287 ? -0.975 -30.932 -40.908 1.00 37.91 287 GLY A CA 1
ATOM 2136 C C . GLY A 1 287 ? -0.574 -30.297 -42.237 1.00 37.91 287 GLY A C 1
ATOM 2137 O O . GLY A 1 287 ? -0.220 -30.977 -43.195 1.00 37.91 287 GLY A O 1
ATOM 2138 N N . THR A 1 288 ? -0.571 -28.969 -42.266 1.00 36.78 288 THR A N 1
ATOM 2139 C CA . THR A 1 288 ? 0.365 -28.153 -43.051 1.00 36.78 288 THR A CA 1
ATOM 2140 C C . THR A 1 288 ? 0.442 -26.762 -42.413 1.00 36.78 288 THR A C 1
ATOM 2142 O O . THR A 1 288 ? -0.591 -26.225 -42.015 1.00 36.78 288 THR A O 1
ATOM 2145 N N . PRO A 1 289 ? 1.636 -26.156 -42.288 1.00 41.84 289 PRO A N 1
ATOM 2146 C CA . PRO A 1 289 ? 1.773 -24.816 -41.742 1.00 41.84 289 PRO A CA 1
ATOM 2147 C C . PRO A 1 289 ? 1.560 -23.789 -42.857 1.00 41.84 289 PRO A C 1
ATOM 2149 O O . PRO A 1 289 ? 2.194 -23.868 -43.911 1.00 41.84 289 PRO A O 1
ATOM 2152 N N . LEU A 1 290 ? 0.716 -22.785 -42.622 1.00 30.80 290 LEU A N 1
ATOM 2153 C CA . LEU A 1 290 ? 0.675 -21.596 -43.468 1.00 30.80 290 LEU A CA 1
ATOM 2154 C C . LEU A 1 290 ? 1.461 -20.472 -42.801 1.00 30.80 290 LEU A C 1
ATOM 2156 O O . LEU A 1 290 ? 1.023 -19.827 -41.854 1.00 30.80 290 LEU A O 1
ATOM 2160 N N . ALA A 1 291 ? 2.647 -20.230 -43.349 1.00 38.62 291 ALA A N 1
ATOM 2161 C CA . ALA A 1 291 ? 3.335 -18.964 -43.207 1.00 38.62 291 ALA A CA 1
ATOM 2162 C C . ALA A 1 291 ? 2.611 -17.893 -44.038 1.00 38.62 291 ALA A C 1
ATOM 2164 O O . ALA A 1 291 ? 2.389 -18.097 -45.229 1.00 38.62 291 ALA A O 1
ATOM 2165 N N . SER A 1 292 ? 2.352 -16.713 -43.469 1.00 31.62 292 SER A N 1
ATOM 2166 C CA . SER A 1 292 ? 2.415 -15.463 -44.236 1.00 31.62 292 SER A CA 1
ATOM 2167 C C . SER A 1 292 ? 2.526 -14.235 -43.336 1.00 31.62 292 SER A C 1
ATOM 2169 O O . SER A 1 292 ? 1.692 -13.951 -42.484 1.00 31.62 292 SER A O 1
ATOM 2171 N N . ARG A 1 293 ? 3.596 -13.489 -43.597 1.00 39.22 293 ARG A N 1
ATOM 2172 C CA . ARG A 1 293 ? 3.978 -12.191 -43.048 1.00 39.22 293 ARG A CA 1
ATOM 2173 C C . ARG A 1 293 ? 3.035 -11.055 -43.484 1.00 39.22 293 ARG A C 1
ATOM 2175 O O . ARG A 1 293 ? 2.620 -11.006 -44.635 1.00 39.22 293 ARG A O 1
ATOM 2182 N N . ARG A 1 294 ? 2.970 -10.039 -42.608 1.00 35.84 294 ARG A N 1
ATOM 2183 C CA . ARG A 1 294 ? 2.751 -8.593 -42.856 1.00 35.84 294 ARG A CA 1
ATOM 2184 C C . ARG A 1 294 ? 1.343 -8.149 -43.277 1.00 35.84 294 ARG A C 1
ATOM 2186 O O . ARG A 1 294 ? 0.986 -8.247 -44.444 1.00 35.84 294 ARG A O 1
ATOM 2193 N N . LYS A 1 295 ? 0.661 -7.470 -42.342 1.00 34.84 295 LYS A N 1
ATOM 2194 C CA . LYS A 1 295 ? 0.180 -6.070 -42.447 1.00 34.84 295 LYS A CA 1
ATOM 2195 C C . LYS A 1 295 ? -0.407 -5.618 -41.093 1.00 34.84 295 LYS A C 1
ATOM 2197 O O . LYS A 1 295 ? -1.614 -5.567 -40.920 1.00 34.84 295 LYS A O 1
ATOM 2202 N N . ILE A 1 296 ? 0.458 -5.262 -40.142 1.00 43.12 296 ILE A N 1
ATOM 2203 C CA . ILE A 1 296 ? 0.088 -4.392 -39.012 1.00 43.12 296 ILE A CA 1
ATOM 2204 C C . ILE A 1 296 ? 0.961 -3.148 -39.146 1.00 43.12 296 ILE A C 1
ATOM 2206 O O . ILE A 1 296 ? 2.072 -3.080 -38.641 1.00 43.12 296 ILE A O 1
ATOM 2210 N N . ALA A 1 297 ? 0.496 -2.227 -39.982 1.00 38.31 297 ALA A N 1
ATOM 2211 C CA . ALA A 1 297 ? 1.032 -0.880 -40.145 1.00 38.31 297 ALA A CA 1
ATOM 2212 C C . ALA A 1 297 ? -0.050 -0.051 -40.853 1.00 38.31 297 ALA A C 1
ATOM 2214 O O . ALA A 1 297 ? 0.071 0.270 -42.030 1.00 38.31 297 ALA A O 1
ATOM 2215 N N . ALA A 1 298 ? -1.174 0.175 -40.168 1.00 34.53 298 ALA A N 1
ATOM 2216 C CA . ALA A 1 298 ? -2.226 1.083 -40.642 1.00 34.53 298 ALA A CA 1
ATOM 2217 C C . ALA A 1 298 ? -3.127 1.650 -39.524 1.00 34.53 298 ALA A C 1
ATOM 2219 O O . ALA A 1 298 ? -3.823 2.626 -39.772 1.00 34.53 298 ALA A O 1
ATOM 2220 N N . GLY A 1 299 ? -3.110 1.100 -38.301 1.00 38.84 299 GLY A N 1
ATOM 2221 C CA . GLY A 1 299 ? -4.001 1.558 -37.222 1.00 38.84 299 GLY A CA 1
ATOM 2222 C C . GLY A 1 299 ? -3.553 2.828 -36.487 1.00 38.84 299 GLY A C 1
ATOM 2223 O O . GLY A 1 299 ? -4.392 3.620 -36.081 1.00 38.84 299 GLY A O 1
ATOM 2224 N N . VAL A 1 300 ? -2.244 3.070 -36.352 1.00 44.09 300 VAL A N 1
ATOM 2225 C CA . VAL A 1 300 ? -1.730 4.127 -35.451 1.00 44.09 300 VAL A CA 1
ATOM 2226 C C . VAL A 1 300 ? -1.453 5.458 -36.172 1.00 44.09 300 VAL A C 1
ATOM 2228 O O . VAL A 1 300 ? -1.563 6.525 -35.577 1.00 44.09 300 VAL A O 1
ATOM 2231 N N . ALA A 1 301 ? -1.196 5.444 -37.484 1.00 37.50 301 ALA A N 1
ATOM 2232 C CA . ALA A 1 301 ? -0.962 6.677 -38.248 1.00 37.50 301 ALA A CA 1
ATOM 2233 C C . ALA A 1 301 ? -2.258 7.448 -38.586 1.00 37.50 301 ALA A C 1
ATOM 2235 O O . ALA A 1 301 ? -2.216 8.660 -38.777 1.00 37.50 301 ALA A O 1
ATOM 2236 N N . GLY A 1 302 ? -3.413 6.772 -38.639 1.00 36.88 302 GLY A N 1
ATOM 2237 C CA . GLY A 1 302 ? -4.697 7.407 -38.965 1.00 36.88 302 GLY A CA 1
ATOM 2238 C C . GLY A 1 302 ? -5.252 8.295 -37.846 1.00 36.88 302 GLY A C 1
ATOM 2239 O O . GLY A 1 302 ? -5.856 9.326 -38.128 1.00 36.88 302 GLY A O 1
ATOM 2240 N N . LEU A 1 303 ? -4.998 7.941 -36.582 1.00 42.75 303 LEU A N 1
ATOM 2241 C CA . LEU A 1 303 ? -5.498 8.686 -35.420 1.00 42.75 303 LEU A CA 1
ATOM 2242 C C . LEU A 1 303 ? -4.689 9.961 -35.133 1.00 42.75 303 LEU A C 1
ATOM 2244 O O . LEU A 1 303 ? -5.272 10.987 -34.788 1.00 42.75 303 LEU A O 1
ATOM 2248 N N . LEU A 1 304 ? -3.374 9.948 -35.377 1.00 41.22 304 LEU A N 1
ATOM 2249 C CA . LEU A 1 304 ? -2.526 11.133 -35.195 1.00 41.22 304 LEU A CA 1
ATOM 2250 C C . LEU A 1 304 ? -2.797 12.228 -36.239 1.00 41.22 304 LEU A C 1
ATOM 2252 O O . LEU A 1 304 ? -2.747 13.412 -35.913 1.00 41.22 304 LEU A O 1
ATOM 2256 N N . VAL A 1 305 ? -3.158 11.865 -37.474 1.00 46.25 305 VAL A N 1
ATOM 2257 C CA . VAL A 1 305 ? -3.493 12.858 -38.510 1.00 46.25 305 VAL A CA 1
ATOM 2258 C C . VAL A 1 305 ? -4.815 13.565 -38.192 1.00 46.25 305 VAL A C 1
ATOM 2260 O O . VAL A 1 305 ? -4.917 14.772 -38.389 1.00 46.25 305 VAL A O 1
ATOM 2263 N N . ILE A 1 306 ? -5.808 12.873 -37.625 1.00 53.22 306 ILE A N 1
ATOM 2264 C CA . ILE A 1 306 ? -7.098 13.488 -37.265 1.00 53.22 306 ILE A CA 1
ATOM 2265 C C . ILE A 1 306 ? -6.938 14.459 -36.081 1.00 53.22 306 ILE A C 1
ATOM 2267 O O . ILE A 1 306 ? -7.494 15.557 -36.122 1.00 53.22 306 ILE A O 1
ATOM 2271 N N . ALA A 1 307 ? -6.110 14.121 -35.087 1.00 45.03 307 ALA A N 1
ATOM 2272 C CA . ALA A 1 307 ? -5.838 14.993 -33.941 1.00 45.03 307 ALA A CA 1
ATOM 2273 C C . ALA A 1 307 ? -5.051 16.262 -34.327 1.00 45.03 307 ALA A C 1
ATOM 2275 O O . ALA A 1 307 ? -5.401 17.362 -33.903 1.00 45.03 307 ALA A O 1
ATOM 2276 N N . VAL A 1 308 ? -4.040 16.142 -35.198 1.00 50.19 308 VAL A N 1
ATOM 2277 C CA . VAL A 1 308 ? -3.236 17.295 -35.648 1.00 50.19 308 VAL A CA 1
ATOM 2278 C C . VAL A 1 308 ? -4.034 18.214 -36.581 1.00 50.19 308 VAL A C 1
ATOM 2280 O O . VAL A 1 308 ? -3.904 19.435 -36.500 1.00 50.19 308 VAL A O 1
ATOM 2283 N N . THR A 1 309 ? -4.919 17.663 -37.420 1.00 51.19 309 THR A N 1
ATOM 2284 C CA . THR A 1 309 ? -5.769 18.481 -38.305 1.00 51.19 309 THR A CA 1
ATOM 2285 C C . THR A 1 309 ? -6.869 19.206 -37.517 1.00 51.19 309 THR A C 1
ATOM 2287 O O . THR A 1 309 ? -7.161 20.365 -37.807 1.00 51.19 309 THR A O 1
ATOM 2290 N N . GLY A 1 310 ? -7.432 18.573 -36.478 1.00 48.62 310 GLY A N 1
ATOM 2291 C CA . GLY A 1 310 ? -8.397 19.206 -35.571 1.00 48.62 310 GLY A CA 1
ATOM 2292 C C . GLY A 1 310 ? -7.791 20.344 -34.743 1.00 48.62 310 GLY A C 1
ATOM 2293 O O . GLY A 1 310 ? -8.414 21.395 -34.598 1.00 48.62 310 GLY A O 1
ATOM 2294 N N . LEU A 1 311 ? -6.546 20.182 -34.282 1.00 45.28 311 LEU A N 1
ATOM 2295 C CA . LEU A 1 311 ? -5.833 21.215 -33.524 1.00 45.28 311 LEU A CA 1
ATOM 2296 C C . LEU A 1 311 ? -5.396 22.396 -34.412 1.00 45.28 311 LEU A C 1
ATOM 2298 O O . LEU A 1 311 ? -5.473 23.546 -33.989 1.00 45.28 311 LEU A O 1
ATOM 2302 N N . TYR A 1 312 ? -5.014 22.139 -35.670 1.00 46.12 312 TYR A N 1
ATOM 2303 C CA . TYR A 1 312 ? -4.637 23.191 -36.622 1.00 46.12 312 TYR A CA 1
ATOM 2304 C C . TYR A 1 312 ? -5.832 24.066 -37.049 1.00 46.12 312 TYR A C 1
ATOM 2306 O O . TYR A 1 312 ? -5.701 25.287 -37.118 1.00 46.12 312 TYR A O 1
ATOM 2314 N N . PHE A 1 313 ? -7.018 23.476 -37.262 1.00 50.16 313 PHE A N 1
ATOM 2315 C CA . PHE A 1 313 ? -8.237 24.239 -37.580 1.00 50.16 313 PHE A CA 1
ATOM 2316 C C . PHE A 1 313 ? -8.856 24.949 -36.366 1.00 50.16 313 PHE A C 1
ATOM 2318 O O . PHE A 1 313 ? -9.488 25.992 -36.537 1.00 50.16 313 PHE A O 1
ATOM 2325 N N . GLY A 1 314 ? -8.652 24.432 -35.148 1.00 42.75 314 GLY A N 1
ATOM 2326 C CA . GLY A 1 314 ? -9.095 25.085 -33.911 1.00 42.75 314 GLY A CA 1
ATOM 2327 C C . GLY A 1 314 ? -8.343 26.384 -33.603 1.00 42.75 314 GLY A C 1
ATOM 2328 O O . GLY A 1 314 ? -8.921 27.311 -33.042 1.00 42.75 314 GLY A O 1
ATOM 2329 N N . ILE A 1 315 ? -7.081 26.493 -34.032 1.00 48.34 315 ILE A N 1
ATOM 2330 C CA . ILE A 1 315 ? -6.234 27.668 -33.770 1.00 48.34 315 ILE A CA 1
ATOM 2331 C C . ILE A 1 315 ? -6.376 28.743 -34.869 1.00 48.34 315 ILE A C 1
ATOM 2333 O O . ILE A 1 315 ? -6.175 29.924 -34.599 1.00 48.34 315 ILE A O 1
ATOM 2337 N N . SER A 1 316 ? -6.817 28.403 -36.087 1.00 39.72 316 SER A N 1
ATOM 2338 C CA . SER A 1 316 ? -7.009 29.394 -37.165 1.00 39.72 316 SER A CA 1
ATOM 2339 C C . SER A 1 316 ? -8.344 30.158 -37.124 1.00 39.72 316 SER A C 1
ATOM 2341 O O . SER A 1 316 ? -8.569 31.020 -37.971 1.00 39.72 316 SER A O 1
ATOM 2343 N N . ALA A 1 317 ? -9.241 29.851 -36.179 1.00 44.53 317 ALA A N 1
ATOM 2344 C CA . ALA A 1 317 ? -10.541 30.524 -36.032 1.00 44.53 317 ALA A CA 1
ATOM 2345 C C . ALA A 1 317 ? -10.560 31.627 -34.952 1.00 44.53 317 ALA A C 1
ATOM 2347 O O . ALA A 1 317 ? -11.560 32.326 -34.805 1.00 44.53 317 ALA A O 1
ATOM 2348 N N . LEU A 1 318 ? -9.451 31.826 -34.233 1.00 50.22 318 LEU A N 1
ATOM 2349 C CA . LEU A 1 318 ? -9.282 32.877 -33.226 1.00 50.22 318 LEU A CA 1
ATOM 2350 C C . LEU A 1 318 ? -8.072 33.743 -33.589 1.00 50.22 318 LEU A C 1
ATOM 2352 O O . LEU A 1 318 ? -7.035 33.708 -32.938 1.00 50.22 318 LEU A O 1
ATOM 2356 N N . GLY A 1 319 ? -8.194 34.502 -34.678 1.00 41.12 319 GLY A N 1
ATOM 2357 C CA . GLY A 1 319 ? -7.164 35.466 -35.051 1.00 41.12 319 GLY A CA 1
ATOM 2358 C C . GLY A 1 319 ? -7.280 36.012 -36.466 1.00 41.12 319 GLY A C 1
ATOM 2359 O O . GLY A 1 319 ? -6.429 35.694 -37.288 1.00 41.12 319 GLY A O 1
ATOM 2360 N N . ASN A 1 320 ? -8.296 36.840 -36.756 1.00 35.19 320 ASN A N 1
ATOM 2361 C CA . ASN A 1 320 ? -8.083 38.078 -37.524 1.00 35.19 320 ASN A CA 1
ATOM 2362 C C . ASN A 1 320 ? -9.338 38.954 -37.690 1.00 35.19 320 ASN A C 1
ATOM 2364 O O . ASN A 1 320 ? -10.374 38.479 -38.147 1.00 35.19 320 ASN A O 1
ATOM 2368 N N . GLY A 1 321 ? -9.142 40.259 -37.468 1.00 31.81 321 GLY A N 1
ATOM 2369 C CA . GLY A 1 321 ? -10.002 41.375 -37.886 1.00 31.81 321 GLY A CA 1
ATOM 2370 C C . GLY A 1 321 ? -10.867 41.916 -36.746 1.00 31.81 321 GLY A C 1
ATOM 2371 O O . GLY A 1 321 ? -11.708 41.195 -36.236 1.00 31.81 321 GLY A O 1
ATOM 2372 N N . GLY A 1 322 ? -10.750 43.155 -36.278 1.00 31.53 322 GLY A N 1
ATOM 2373 C CA . GLY A 1 322 ? -10.131 44.371 -36.809 1.00 31.53 322 GLY A CA 1
ATOM 2374 C C . GLY A 1 322 ? -10.981 45.557 -36.316 1.00 31.53 322 GLY A C 1
ATOM 2375 O O . GLY A 1 322 ? -12.194 45.421 -36.198 1.00 31.53 322 GLY A O 1
ATOM 2376 N N . ASP A 1 323 ? -10.323 46.659 -35.974 1.00 35.06 323 ASP A N 1
ATOM 2377 C CA . ASP A 1 323 ? -10.785 47.828 -35.204 1.00 35.06 323 ASP A CA 1
ATOM 2378 C C . ASP A 1 323 ? -12.068 48.563 -35.674 1.00 35.06 323 ASP A C 1
ATOM 2380 O O . ASP A 1 323 ? -12.359 48.615 -36.868 1.00 35.06 323 ASP A O 1
ATOM 2384 N N . GLY A 1 324 ? -12.727 49.276 -34.736 1.00 30.30 324 GLY A N 1
ATOM 2385 C CA . GLY A 1 324 ? -13.308 50.611 -35.001 1.00 30.30 324 GLY A CA 1
ATOM 2386 C C . GLY A 1 324 ? -14.815 50.854 -34.764 1.00 30.30 324 GLY A C 1
ATOM 2387 O O . GLY A 1 324 ? -15.628 50.509 -35.609 1.00 30.30 324 GLY A O 1
ATOM 2388 N N . GLU A 1 325 ? -15.112 51.557 -33.659 1.00 32.16 325 GLU A N 1
ATOM 2389 C CA . GLU A 1 325 ? -16.132 52.614 -33.415 1.00 32.16 325 GLU A CA 1
ATOM 2390 C C . GLU A 1 325 ? -17.667 52.433 -33.620 1.00 32.16 325 GLU A C 1
ATOM 2392 O O . GLU A 1 325 ? -18.175 52.072 -34.675 1.00 32.16 325 GLU A O 1
ATOM 2397 N N . ASP A 1 326 ? -18.367 52.880 -32.559 1.00 34.31 326 ASP A N 1
ATOM 2398 C CA . ASP A 1 326 ? -19.684 53.534 -32.422 1.00 34.31 326 ASP A CA 1
ATOM 2399 C C . ASP A 1 326 ? -21.018 52.851 -32.797 1.00 34.31 326 ASP A C 1
ATOM 2401 O O . ASP A 1 326 ? -21.361 52.639 -33.957 1.00 34.31 326 ASP A O 1
ATOM 2405 N N . GLY A 1 327 ? -21.889 52.728 -31.776 1.00 30.45 327 GLY A N 1
ATOM 2406 C CA . GLY A 1 327 ? -23.348 52.786 -31.951 1.00 30.45 327 GLY A CA 1
ATOM 2407 C C . GLY A 1 327 ? -24.192 51.939 -30.988 1.00 30.45 327 GLY A C 1
ATOM 2408 O O . GLY A 1 327 ? -24.518 50.796 -31.286 1.00 30.45 327 GLY A O 1
ATOM 2409 N N . GLN A 1 328 ? -24.649 52.527 -29.876 1.00 34.06 328 GLN A N 1
ATOM 2410 C CA . GLN A 1 328 ? -25.800 52.034 -29.089 1.00 34.06 328 GLN A CA 1
ATOM 2411 C C . GLN A 1 328 ? -27.104 52.143 -29.923 1.00 34.06 328 GLN A C 1
ATOM 2413 O O . GLN A 1 328 ? -27.249 53.127 -30.654 1.00 34.06 328 GLN A O 1
ATOM 2418 N N . PRO A 1 329 ? -28.088 51.217 -29.816 1.00 33.97 329 PRO A N 1
ATOM 2419 C CA . PRO A 1 329 ? -29.243 51.422 -28.915 1.00 33.97 329 PRO A CA 1
ATOM 2420 C C . PRO A 1 329 ? -29.790 50.139 -28.222 1.00 33.97 329 PRO A C 1
ATOM 2422 O O . PRO A 1 329 ? -29.522 49.011 -28.614 1.00 33.97 329 PRO A O 1
ATOM 2425 N N . THR A 1 330 ? -30.575 50.372 -27.162 1.00 29.92 330 THR A N 1
ATOM 2426 C CA . THR A 1 330 ? -31.088 49.482 -26.086 1.00 29.92 330 THR A CA 1
ATOM 2427 C C . THR A 1 330 ? -32.388 48.668 -26.448 1.00 29.92 330 THR A C 1
ATOM 2429 O O . THR A 1 330 ? -32.735 48.625 -27.623 1.00 29.92 330 THR A O 1
ATOM 2432 N N . PRO A 1 331 ? -33.140 48.020 -25.503 1.00 45.50 331 PRO A N 1
ATOM 2433 C CA . PRO A 1 331 ? -33.446 46.573 -25.386 1.00 45.50 331 PRO A CA 1
ATOM 2434 C C . PRO A 1 331 ? -34.922 46.189 -25.734 1.00 45.50 331 PRO A C 1
ATOM 2436 O O . PRO A 1 331 ? -35.660 47.034 -26.243 1.00 45.50 331 PRO A O 1
ATOM 2439 N N . PRO A 1 332 ? -35.419 44.961 -25.429 1.00 34.25 332 PRO A N 1
ATOM 2440 C CA . PRO A 1 332 ? -36.186 44.801 -24.177 1.00 34.25 332 PRO A CA 1
ATOM 2441 C C . PRO A 1 332 ? -36.089 43.432 -23.457 1.00 34.25 332 PRO A C 1
ATOM 2443 O O . PRO A 1 332 ? -35.702 42.407 -24.006 1.00 34.25 332 PRO A O 1
ATOM 2446 N N . GLN A 1 333 ? -36.497 43.480 -22.185 1.00 36.19 333 GLN A N 1
ATOM 2447 C CA . GLN A 1 333 ? -36.623 42.414 -21.185 1.00 36.19 333 GLN A CA 1
ATOM 2448 C C . GLN A 1 333 ? -37.567 41.269 -21.592 1.00 36.19 333 GLN A C 1
ATOM 2450 O O . GLN A 1 333 ? -38.604 41.503 -22.210 1.00 36.19 333 GLN A O 1
ATOM 2455 N N . THR A 1 334 ? -37.325 40.060 -21.071 1.00 29.05 334 THR A N 1
ATOM 2456 C CA . THR A 1 334 ? -38.409 39.149 -20.656 1.00 29.05 334 THR A CA 1
ATOM 2457 C C . THR A 1 334 ? -37.957 38.317 -19.453 1.00 29.05 334 THR A C 1
ATOM 2459 O O . THR A 1 334 ? -37.059 37.488 -19.558 1.00 29.05 334 THR A O 1
ATOM 2462 N N . GLN A 1 335 ? -38.581 38.567 -18.300 1.00 32.62 335 GLN A N 1
ATOM 2463 C CA . GLN A 1 335 ? -38.587 37.665 -17.149 1.00 32.62 335 GLN A CA 1
ATOM 2464 C C . GLN A 1 335 ? -39.538 36.498 -17.429 1.00 32.62 335 GLN A C 1
ATOM 2466 O O . GLN A 1 335 ? -40.680 36.720 -17.827 1.00 32.62 335 GLN A O 1
ATOM 2471 N N . VAL A 1 336 ? -39.102 35.279 -17.121 1.00 30.08 336 VAL A N 1
ATOM 2472 C CA . VAL A 1 336 ? -39.991 34.157 -16.799 1.00 30.08 336 VAL A CA 1
ATOM 2473 C C . VAL A 1 336 ? -39.427 33.427 -15.587 1.00 30.08 336 VAL A C 1
ATOM 2475 O O . VAL A 1 336 ? -38.286 32.980 -15.572 1.00 30.08 336 VAL A O 1
ATOM 2478 N N . THR A 1 337 ? -40.248 33.375 -14.549 1.00 35.31 337 THR A N 1
ATOM 2479 C CA . THR A 1 337 ? -40.084 32.628 -13.305 1.00 35.31 337 THR A CA 1
ATOM 2480 C C . THR A 1 337 ? -40.606 31.198 -13.472 1.00 35.31 337 THR A C 1
ATOM 2482 O O . THR A 1 337 ? -41.729 31.025 -13.937 1.00 35.31 337 THR A O 1
ATOM 2485 N N . SER A 1 338 ? -39.859 30.190 -12.995 1.00 32.31 338 SER A N 1
ATOM 2486 C CA . SER A 1 338 ? -40.426 28.911 -12.520 1.00 32.31 338 SER A CA 1
ATOM 2487 C C . SER A 1 338 ? -39.426 28.055 -11.710 1.00 32.31 338 SER A C 1
ATOM 2489 O O . SER A 1 338 ? -38.494 27.509 -12.283 1.00 32.31 338 SER A O 1
ATOM 2491 N N . THR A 1 339 ? -39.721 27.932 -10.405 1.00 28.97 339 THR A N 1
ATOM 2492 C CA . THR A 1 339 ? -39.706 26.735 -9.516 1.00 28.97 339 THR A CA 1
ATOM 2493 C C . THR A 1 339 ? -38.385 25.987 -9.183 1.00 28.97 339 THR A C 1
ATOM 2495 O O . THR A 1 339 ? -37.603 25.712 -10.085 1.00 28.97 339 THR A O 1
ATOM 2498 N N . PRO A 1 340 ? -38.145 25.584 -7.905 1.00 41.91 340 PRO A N 1
ATOM 2499 C CA . PRO A 1 340 ? -36.898 24.945 -7.466 1.00 41.91 340 PRO A CA 1
ATOM 2500 C C . PRO A 1 340 ? -36.858 23.435 -7.763 1.00 41.91 340 PRO A C 1
ATOM 2502 O O . PRO A 1 340 ? -37.803 22.711 -7.443 1.00 41.91 340 PRO A O 1
ATOM 2505 N N . GLY A 1 341 ? -35.747 22.973 -8.345 1.00 31.45 341 GLY A N 1
ATOM 2506 C CA . GLY A 1 341 ? -35.359 21.560 -8.461 1.00 31.45 341 GLY A CA 1
ATOM 2507 C C . GLY A 1 341 ? -34.397 21.144 -7.335 1.00 31.45 341 GLY A C 1
ATOM 2508 O O . GLY A 1 341 ? -33.842 22.019 -6.671 1.00 31.45 341 GLY A O 1
ATOM 2509 N N . PRO A 1 342 ? -34.248 19.834 -7.065 1.00 40.56 342 PRO A N 1
ATOM 2510 C CA . PRO A 1 342 ? -33.632 19.323 -5.846 1.00 40.56 342 PRO A CA 1
ATOM 2511 C C . PRO A 1 342 ? -32.129 19.598 -5.814 1.00 40.56 342 PRO A C 1
ATOM 2513 O O . PRO A 1 342 ? -31.466 19.581 -6.845 1.00 40.56 342 PRO A O 1
ATOM 2516 N N . THR A 1 343 ? -31.642 19.836 -4.599 1.00 37.75 343 THR A N 1
ATOM 2517 C CA . THR A 1 343 ? -30.254 20.028 -4.182 1.00 37.75 343 THR A CA 1
ATOM 2518 C C . THR A 1 343 ? -29.255 19.300 -5.081 1.00 37.75 343 THR A C 1
ATOM 2520 O O . THR A 1 343 ? -29.144 18.075 -5.032 1.00 37.75 343 THR A O 1
ATOM 2523 N N . GLU A 1 344 ? -28.505 20.065 -5.875 1.00 35.22 344 GLU A N 1
ATOM 2524 C CA . GLU A 1 344 ? -27.220 19.613 -6.391 1.00 35.22 344 GLU A CA 1
ATOM 2525 C C . GLU A 1 344 ? -26.319 19.387 -5.175 1.00 35.22 344 GLU A C 1
ATOM 2527 O O . GLU A 1 344 ? -25.918 20.325 -4.485 1.00 35.22 344 GLU A O 1
ATOM 2532 N N . THR A 1 345 ? -26.057 18.121 -4.862 1.00 36.28 345 THR A N 1
ATOM 2533 C CA . THR A 1 345 ? -24.887 17.745 -4.078 1.00 36.28 345 THR A CA 1
ATOM 2534 C C . THR A 1 345 ? -23.678 18.213 -4.876 1.00 36.28 345 THR A C 1
ATOM 2536 O O . THR A 1 345 ? -23.332 17.628 -5.901 1.00 36.28 345 THR A O 1
ATOM 2539 N N . SER A 1 346 ? -23.100 19.326 -4.438 1.00 37.94 346 SER A N 1
ATOM 2540 C CA . SER A 1 346 ? -21.850 19.880 -4.936 1.00 37.94 346 SER A CA 1
ATOM 2541 C C . SER A 1 346 ? -20.771 18.797 -4.964 1.00 37.94 346 SER A C 1
ATOM 2543 O O . SER A 1 346 ? -20.588 18.071 -3.984 1.00 37.94 346 SER A O 1
ATOM 2545 N N . ALA A 1 347 ? -20.077 18.691 -6.099 1.00 39.75 347 ALA A N 1
ATOM 2546 C CA . ALA A 1 347 ? -18.850 17.915 -6.221 1.00 39.75 347 ALA A CA 1
ATOM 2547 C C . ALA A 1 347 ? -17.854 18.325 -5.111 1.00 39.75 347 ALA A C 1
ATOM 2549 O O . ALA A 1 347 ? -17.863 19.497 -4.720 1.00 39.75 347 ALA A O 1
ATOM 2550 N N . PRO A 1 348 ? -17.012 17.408 -4.596 1.00 44.44 348 PRO A N 1
ATOM 2551 C CA . PRO A 1 348 ? -15.982 17.764 -3.624 1.00 44.44 348 PRO A CA 1
ATOM 2552 C C . PRO A 1 348 ? -15.094 18.878 -4.191 1.00 44.44 348 PRO A C 1
ATOM 2554 O O . PRO A 1 348 ? -14.663 18.788 -5.345 1.00 44.44 348 PRO A O 1
ATOM 2557 N N . ALA A 1 349 ? -14.861 19.931 -3.406 1.00 54.91 349 ALA A N 1
ATOM 2558 C CA . ALA A 1 349 ? -13.928 20.993 -3.761 1.00 54.91 349 ALA A CA 1
ATOM 2559 C C . ALA A 1 349 ? -12.522 20.395 -3.954 1.00 54.91 349 ALA A C 1
ATOM 2561 O O . ALA A 1 349 ? -12.112 19.500 -3.214 1.00 54.91 349 ALA A O 1
ATOM 2562 N N . GLN A 1 350 ? -11.832 20.813 -5.017 1.00 58.78 350 GLN A N 1
ATOM 2563 C CA . GLN A 1 350 ? -10.440 20.429 -5.247 1.00 58.78 350 GLN A CA 1
ATOM 2564 C C . GLN A 1 350 ? -9.540 21.268 -4.328 1.00 58.78 350 GLN A C 1
ATOM 2566 O O . GLN A 1 350 ? -9.786 22.475 -4.256 1.00 58.78 350 GLN A O 1
ATOM 2571 N N . PRO A 1 351 ? -8.506 20.676 -3.697 1.00 73.62 351 PRO A N 1
ATOM 2572 C CA . PRO A 1 351 ? -7.596 21.394 -2.809 1.00 73.62 351 PRO A CA 1
ATOM 2573 C C . PRO A 1 351 ? -7.011 22.642 -3.475 1.00 73.62 351 PRO A C 1
ATOM 2575 O O . PRO A 1 351 ? -6.617 22.595 -4.645 1.00 73.62 351 PRO A O 1
ATOM 2578 N N . GLN A 1 352 ? -6.963 23.758 -2.746 1.00 85.56 352 GLN A N 1
ATOM 2579 C CA . GLN A 1 352 ? -6.426 25.028 -3.233 1.00 85.56 352 GLN A CA 1
ATOM 2580 C C . GLN A 1 352 ? -5.152 25.433 -2.484 1.00 85.56 352 GLN A C 1
ATOM 2582 O O . GLN A 1 352 ? -5.129 25.369 -1.254 1.00 85.56 352 GLN A O 1
ATOM 2587 N N . PRO A 1 353 ? -4.111 25.923 -3.183 1.00 89.12 353 PRO A N 1
ATOM 2588 C CA . PRO A 1 353 ? -2.909 26.431 -2.534 1.00 89.12 353 PRO A CA 1
ATOM 2589 C C . PRO A 1 353 ? -3.203 27.619 -1.611 1.00 89.12 353 PRO A C 1
ATOM 2591 O O . PRO A 1 353 ? -3.826 28.607 -2.010 1.00 89.12 353 PRO A O 1
ATOM 2594 N N . ILE A 1 354 ? -2.697 27.546 -0.385 1.00 92.00 354 ILE A N 1
ATOM 2595 C CA . ILE A 1 354 ? -2.609 28.657 0.553 1.00 92.00 354 ILE A CA 1
ATOM 2596 C C . ILE A 1 354 ? -1.317 29.410 0.235 1.00 92.00 354 ILE A C 1
ATOM 2598 O O . ILE A 1 354 ? -0.223 28.888 0.426 1.00 92.00 354 ILE A O 1
ATOM 2602 N N . ALA A 1 355 ? -1.445 30.640 -0.266 1.00 89.44 355 ALA A N 1
ATOM 2603 C CA . ALA A 1 355 ? -0.289 31.484 -0.545 1.00 89.44 355 ALA A CA 1
ATOM 2604 C C . ALA A 1 355 ? 0.469 31.800 0.754 1.00 89.44 355 ALA A C 1
ATOM 2606 O O . ALA A 1 355 ? -0.131 32.325 1.696 1.00 89.44 355 ALA A O 1
ATOM 2607 N N . LEU A 1 356 ? 1.766 31.493 0.766 1.00 93.75 356 LEU A N 1
ATOM 2608 C CA . LEU A 1 356 ? 2.699 31.838 1.831 1.00 93.75 356 LEU A CA 1
ATOM 2609 C C . LEU A 1 356 ? 3.594 33.002 1.395 1.00 93.75 356 LEU A C 1
ATOM 2611 O O . LEU A 1 356 ? 3.889 33.165 0.211 1.00 93.75 356 LEU A O 1
ATOM 2615 N N . SER A 1 357 ? 4.029 33.810 2.355 1.00 92.31 357 SER A N 1
ATOM 2616 C CA . SER A 1 357 ? 5.073 34.819 2.177 1.00 92.31 357 SER A CA 1
ATOM 2617 C C . SER A 1 357 ? 6.277 34.538 3.073 1.00 92.31 357 SER A C 1
ATOM 2619 O O . SER A 1 357 ? 6.178 33.841 4.078 1.00 92.31 357 SER A O 1
ATOM 2621 N N . GLY A 1 358 ? 7.438 35.090 2.717 1.00 89.62 358 GLY A N 1
ATOM 2622 C CA . GLY A 1 358 ? 8.695 34.817 3.421 1.00 89.62 358 GLY A CA 1
ATOM 2623 C C . GLY A 1 358 ? 8.719 35.197 4.907 1.00 89.62 358 GLY A C 1
ATOM 2624 O O . GLY A 1 358 ? 9.484 34.624 5.668 1.00 89.62 358 GLY A O 1
ATOM 2625 N N . ASP A 1 359 ? 7.871 36.128 5.348 1.00 92.81 359 ASP A N 1
ATOM 2626 C CA . ASP A 1 359 ? 7.707 36.494 6.762 1.00 92.81 359 ASP A CA 1
ATOM 2627 C C . ASP A 1 359 ? 6.874 35.484 7.569 1.00 92.81 359 ASP A C 1
ATOM 2629 O O . ASP A 1 359 ? 6.826 35.571 8.795 1.00 92.81 359 ASP A O 1
ATOM 2633 N N . GLN A 1 360 ? 6.243 34.521 6.894 1.00 96.12 360 GLN A N 1
ATOM 2634 C CA . GLN A 1 360 ? 5.492 33.424 7.501 1.00 96.12 360 GLN A CA 1
ATOM 2635 C C . GLN A 1 360 ? 6.351 32.191 7.772 1.00 96.12 360 GLN A C 1
ATOM 2637 O O . GLN A 1 360 ? 5.824 31.193 8.257 1.00 96.12 360 GLN A O 1
ATOM 2642 N N . VAL A 1 361 ? 7.645 32.220 7.449 1.00 97.25 361 VAL A N 1
ATOM 2643 C CA . VAL A 1 361 ? 8.539 31.079 7.650 1.00 97.25 361 VAL A CA 1
ATOM 2644 C C . VAL A 1 361 ? 9.818 31.467 8.370 1.00 97.25 361 VAL A C 1
ATOM 2646 O O . VAL A 1 361 ? 10.357 32.557 8.196 1.00 97.25 361 VAL A O 1
ATOM 2649 N N . ARG A 1 362 ? 10.326 30.549 9.192 1.00 96.75 362 ARG A N 1
ATOM 2650 C CA . ARG A 1 362 ? 11.637 30.681 9.835 1.00 96.75 362 ARG A CA 1
ATOM 2651 C C . ARG A 1 362 ? 12.255 29.322 10.118 1.00 96.75 362 ARG A C 1
ATOM 2653 O O . ARG A 1 362 ? 11.547 28.330 10.272 1.00 96.75 362 ARG A O 1
ATOM 2660 N N . ILE A 1 363 ? 13.573 29.289 10.267 1.00 97.44 363 ILE A N 1
ATOM 2661 C CA . ILE A 1 363 ? 14.284 28.065 10.642 1.00 97.44 363 ILE A CA 1
ATOM 2662 C C . ILE A 1 363 ? 14.204 27.843 12.154 1.00 97.44 363 ILE A C 1
ATOM 2664 O O . ILE A 1 363 ? 14.332 28.785 12.944 1.00 97.44 363 ILE A O 1
ATOM 2668 N N . VAL A 1 364 ? 13.996 26.587 12.539 1.00 96.94 364 VAL A N 1
ATOM 2669 C CA . VAL A 1 364 ? 14.047 26.093 13.917 1.00 96.94 364 VAL A CA 1
ATOM 2670 C C . VAL A 1 364 ? 15.332 25.292 14.101 1.00 96.94 364 VAL A C 1
ATOM 2672 O O . VAL A 1 364 ? 15.569 24.298 13.410 1.00 96.94 364 VAL A O 1
ATOM 2675 N N . ASP A 1 365 ? 16.158 25.735 15.048 1.00 94.50 365 ASP A N 1
ATOM 2676 C CA . ASP A 1 365 ? 17.424 25.108 15.436 1.00 94.50 365 ASP A CA 1
ATOM 2677 C C . ASP A 1 365 ? 17.693 25.315 16.935 1.00 94.50 365 ASP A C 1
ATOM 2679 O O . ASP A 1 365 ? 18.301 26.309 17.363 1.00 94.50 365 ASP A O 1
ATOM 2683 N N . ALA A 1 366 ? 17.234 24.355 17.739 1.00 91.69 366 ALA A N 1
ATOM 2684 C CA . ALA A 1 366 ? 17.387 24.374 19.193 1.00 91.69 366 ALA A CA 1
ATOM 2685 C C . ALA A 1 366 ? 18.825 24.061 19.655 1.00 91.69 366 ALA A C 1
ATOM 2687 O O . ALA A 1 366 ? 19.250 24.505 20.722 1.00 91.69 366 ALA A O 1
ATOM 2688 N N . ASP A 1 367 ? 19.602 23.321 18.858 1.00 88.88 367 ASP A N 1
ATOM 2689 C CA . ASP A 1 367 ? 20.875 22.730 19.298 1.00 88.88 367 ASP A CA 1
ATOM 2690 C C . ASP A 1 367 ? 22.114 23.394 18.672 1.00 88.88 367 ASP A C 1
ATOM 2692 O O . ASP A 1 367 ? 23.228 23.254 19.183 1.00 88.88 367 ASP A O 1
ATOM 2696 N N . GLY A 1 368 ? 21.950 24.118 17.564 1.00 81.38 368 GLY A N 1
ATOM 2697 C CA . GLY A 1 368 ? 23.047 24.660 16.775 1.00 81.38 368 GLY A CA 1
ATOM 2698 C C . GLY A 1 368 ? 23.519 26.065 17.135 1.00 81.38 368 GLY A C 1
ATOM 2699 O O . GLY A 1 368 ? 23.005 26.758 18.024 1.00 81.38 368 GLY A O 1
ATOM 2700 N N . ALA A 1 369 ? 24.545 26.500 16.400 1.00 82.44 369 ALA A N 1
ATOM 2701 C CA . ALA A 1 369 ? 25.147 27.824 16.527 1.00 82.44 369 ALA A CA 1
ATOM 2702 C C . ALA A 1 369 ? 24.267 28.948 15.947 1.00 82.44 369 ALA A C 1
ATOM 2704 O O . ALA A 1 369 ? 24.494 30.107 16.305 1.00 82.44 369 ALA A O 1
ATOM 2705 N N . ARG A 1 370 ? 23.209 28.599 15.192 1.00 87.44 370 ARG A N 1
ATOM 2706 C CA . ARG A 1 370 ? 22.217 29.515 14.597 1.00 87.44 370 ARG A CA 1
ATOM 2707 C C . ARG A 1 370 ? 22.786 30.462 13.534 1.00 87.44 370 ARG A C 1
ATOM 2709 O O . ARG A 1 370 ? 22.272 31.558 13.342 1.00 87.44 370 ARG A O 1
ATOM 2716 N N . ASP A 1 371 ? 23.855 30.053 12.870 1.00 83.56 371 ASP A N 1
ATOM 2717 C CA . ASP A 1 371 ? 24.516 30.748 11.763 1.00 83.56 371 ASP A CA 1
ATOM 2718 C C . ASP A 1 371 ? 23.957 30.375 10.378 1.00 83.56 371 ASP A C 1
ATOM 2720 O O . ASP A 1 371 ? 24.193 31.102 9.419 1.00 83.56 371 ASP A O 1
ATOM 2724 N N . GLU A 1 372 ? 23.160 29.307 10.290 1.00 85.75 372 GLU A N 1
ATOM 2725 C CA . GLU A 1 372 ? 22.522 28.796 9.061 1.00 85.75 372 GLU A CA 1
ATOM 2726 C C . GLU A 1 372 ? 20.993 29.030 9.020 1.00 85.75 372 GLU A C 1
ATOM 2728 O O . GLU A 1 372 ? 20.252 28.258 8.416 1.00 85.75 372 GLU A O 1
ATOM 2733 N N . LEU A 1 373 ? 20.492 30.067 9.707 1.00 89.12 373 LEU A N 1
ATOM 2734 C CA . LEU A 1 373 ? 19.044 30.339 9.815 1.00 89.12 373 LEU A CA 1
ATOM 2735 C C . LEU A 1 373 ? 18.494 31.322 8.773 1.00 89.12 373 LEU A C 1
ATOM 2737 O O . LEU A 1 373 ? 17.276 31.466 8.662 1.00 89.12 373 LEU A O 1
ATOM 2741 N N . ASP A 1 374 ? 19.368 32.026 8.059 1.00 87.38 374 ASP A N 1
ATOM 2742 C CA . ASP A 1 374 ? 18.964 33.004 7.050 1.00 87.38 374 ASP A CA 1
ATOM 2743 C C . ASP A 1 374 ? 18.444 32.298 5.781 1.00 87.38 374 ASP A C 1
ATOM 2745 O O . ASP A 1 374 ? 18.894 31.204 5.438 1.00 87.38 374 ASP A O 1
ATOM 2749 N N . GLY A 1 375 ? 17.526 32.939 5.049 1.00 89.75 375 GLY A N 1
ATOM 2750 C CA . GLY A 1 375 ? 17.038 32.445 3.756 1.00 89.75 375 GLY A CA 1
ATOM 2751 C C . GLY A 1 375 ? 15.842 31.493 3.823 1.00 89.75 375 GLY A C 1
ATOM 2752 O O . GLY A 1 375 ? 15.533 30.853 2.820 1.00 89.75 375 GLY A O 1
ATOM 2753 N N . ALA A 1 376 ? 15.152 31.399 4.966 1.00 93.31 376 ALA A N 1
ATOM 2754 C CA . ALA A 1 376 ? 13.929 30.601 5.105 1.00 93.31 376 ALA A CA 1
ATOM 2755 C C . ALA A 1 376 ? 12.853 30.986 4.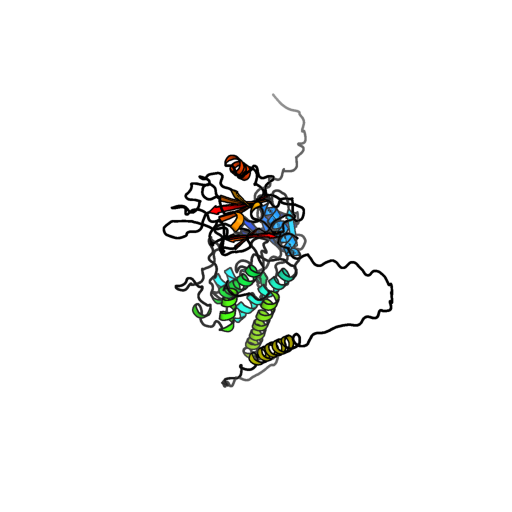076 1.00 93.31 376 ALA A C 1
ATOM 2757 O O . ALA A 1 376 ? 12.104 30.129 3.617 1.00 93.31 376 ALA A O 1
ATOM 2758 N N . GLU A 1 377 ? 12.800 32.260 3.679 1.00 95.12 377 GLU A N 1
ATOM 2759 C CA . GLU A 1 377 ? 11.861 32.779 2.688 1.00 95.12 377 GLU A CA 1
ATOM 2760 C C . GLU A 1 377 ? 11.983 32.110 1.313 1.00 95.12 377 GLU A C 1
ATOM 2762 O O . GLU A 1 377 ? 10.995 32.051 0.585 1.00 95.12 377 GLU A O 1
ATOM 2767 N N . ALA A 1 378 ? 13.162 31.577 0.975 1.00 93.94 378 ALA A N 1
ATOM 2768 C CA . ALA A 1 378 ? 13.396 30.870 -0.281 1.00 93.94 378 ALA A CA 1
ATOM 2769 C C . ALA A 1 378 ? 12.710 29.498 -0.321 1.00 93.94 378 ALA A C 1
ATOM 2771 O O . ALA A 1 378 ? 12.595 28.913 -1.384 1.00 93.94 378 ALA A O 1
ATOM 2772 N N . ALA A 1 379 ? 12.249 28.979 0.822 1.00 95.94 379 ALA A N 1
ATOM 2773 C CA . ALA A 1 379 ? 11.485 27.739 0.877 1.00 95.94 379 ALA A CA 1
ATOM 2774 C C . ALA A 1 379 ? 10.001 27.932 0.517 1.00 95.94 379 ALA A C 1
ATOM 2776 O O . ALA A 1 379 ? 9.259 26.962 0.571 1.00 95.94 379 ALA A O 1
ATOM 2777 N N . VAL A 1 380 ? 9.533 29.152 0.231 1.00 96.19 380 VAL A N 1
ATOM 2778 C CA . VAL A 1 380 ? 8.116 29.452 -0.076 1.00 96.19 3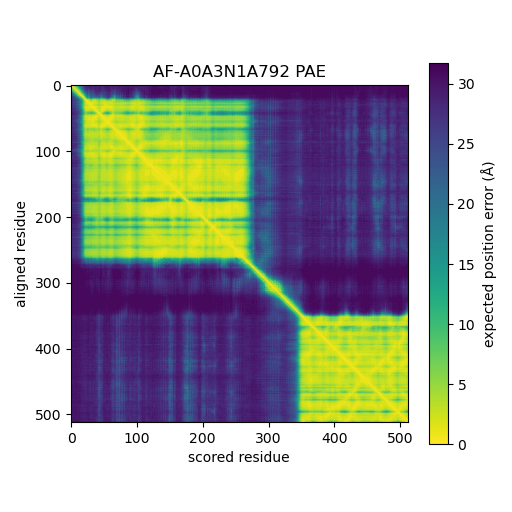80 VAL A CA 1
ATOM 2779 C C . VAL A 1 380 ? 7.956 30.491 -1.193 1.00 96.19 380 VAL A C 1
ATOM 2781 O O . VAL A 1 380 ? 6.920 31.152 -1.297 1.00 96.19 380 VAL A O 1
ATOM 2784 N N . ASP A 1 381 ? 8.997 30.714 -1.997 1.00 92.19 381 ASP A N 1
ATOM 2785 C CA . ASP A 1 381 ? 9.013 31.762 -3.024 1.00 92.19 381 ASP A CA 1
ATOM 2786 C C . ASP A 1 381 ? 8.424 31.314 -4.377 1.00 92.19 381 ASP A C 1
ATOM 2788 O O . ASP A 1 381 ? 8.244 32.138 -5.283 1.00 92.19 381 ASP A O 1
ATOM 2792 N N . GLY A 1 382 ? 8.051 30.037 -4.498 1.00 89.88 382 GLY A N 1
ATOM 2793 C CA . GLY A 1 382 ? 7.504 29.426 -5.702 1.00 89.88 382 GLY A CA 1
ATOM 2794 C C . GLY A 1 382 ? 8.569 28.963 -6.700 1.00 89.88 382 GLY A C 1
ATOM 2795 O O . GLY A 1 382 ? 8.203 28.538 -7.803 1.00 89.88 382 GLY A O 1
ATOM 2796 N N . ASP A 1 383 ? 9.859 29.052 -6.367 1.00 87.94 383 ASP A N 1
ATOM 2797 C CA . ASP A 1 383 ? 10.975 28.638 -7.213 1.00 87.94 383 ASP A CA 1
ATOM 2798 C C . ASP A 1 383 ? 11.735 27.450 -6.606 1.00 87.94 383 ASP A C 1
ATOM 2800 O O . ASP A 1 383 ? 12.677 27.576 -5.838 1.00 87.94 383 ASP A O 1
ATOM 2804 N N . THR A 1 384 ? 11.407 26.250 -7.088 1.00 89.12 384 THR A N 1
ATOM 2805 C CA . THR A 1 384 ? 12.068 24.990 -6.689 1.00 89.12 384 THR A CA 1
ATOM 2806 C C . THR A 1 384 ? 13.580 24.914 -6.983 1.00 89.12 384 THR A C 1
ATOM 2808 O O . THR A 1 384 ? 14.241 23.944 -6.597 1.00 89.12 384 THR A O 1
ATOM 2811 N N . SER A 1 385 ? 14.143 25.874 -7.728 1.00 85.62 385 SER A N 1
ATOM 2812 C CA . SER A 1 385 ? 15.587 25.954 -7.977 1.00 85.62 385 SER A CA 1
ATOM 2813 C C . SER A 1 385 ? 16.344 26.734 -6.900 1.00 85.62 385 SER A C 1
ATOM 2815 O O . SER A 1 385 ? 17.567 26.595 -6.802 1.00 85.62 385 SER A O 1
ATOM 2817 N N . THR A 1 386 ? 15.627 27.502 -6.081 1.00 89.38 386 THR A N 1
ATOM 2818 C CA . THR A 1 386 ? 16.101 28.131 -4.849 1.00 89.38 386 THR A CA 1
ATOM 2819 C C . THR A 1 386 ? 15.575 27.367 -3.635 1.00 89.38 386 THR A C 1
ATOM 2821 O O . THR A 1 386 ? 14.833 26.400 -3.778 1.00 89.38 386 THR A O 1
ATOM 2824 N N . GLY A 1 387 ? 16.088 27.694 -2.452 1.00 92.31 387 GLY A N 1
ATOM 2825 C CA . GLY A 1 387 ? 15.740 26.997 -1.221 1.00 92.31 387 GLY A CA 1
ATOM 2826 C C . GLY A 1 387 ? 16.633 27.397 -0.059 1.00 92.31 387 GLY A C 1
ATOM 2827 O O . GLY A 1 387 ? 17.729 27.933 -0.251 1.00 92.31 387 GLY A O 1
ATOM 2828 N N . TRP A 1 388 ? 16.167 27.113 1.152 1.00 96.06 388 TRP A N 1
ATOM 2829 C CA . TRP A 1 388 ? 17.021 27.139 2.335 1.00 96.06 388 TRP A CA 1
ATOM 2830 C C . TRP A 1 388 ? 17.848 25.853 2.388 1.00 96.06 388 TRP A C 1
ATOM 2832 O O . TRP A 1 388 ? 17.309 24.766 2.190 1.00 96.06 388 TRP A O 1
ATOM 2842 N N . GLU A 1 389 ? 19.140 25.949 2.693 1.00 94.62 389 GLU A N 1
ATOM 2843 C CA . GLU A 1 389 ? 20.034 24.796 2.810 1.00 94.62 389 GLU A CA 1
ATOM 2844 C C . GLU A 1 389 ? 20.660 24.715 4.199 1.00 94.62 389 GLU A C 1
ATOM 2846 O O . GLU A 1 389 ? 21.055 25.728 4.776 1.00 94.62 389 GLU A O 1
ATOM 2851 N N . THR A 1 390 ? 20.814 23.491 4.704 1.00 95.62 390 THR A N 1
ATOM 2852 C CA . THR A 1 390 ? 21.652 23.245 5.877 1.00 95.62 390 THR A CA 1
ATOM 2853 C C . THR A 1 390 ? 23.127 23.394 5.514 1.00 95.62 390 THR A C 1
ATOM 2855 O O . THR A 1 390 ? 23.530 23.210 4.363 1.00 95.62 390 THR A O 1
ATOM 2858 N N . ASP A 1 391 ? 23.974 23.568 6.518 1.00 94.56 391 ASP A N 1
ATOM 2859 C CA . ASP A 1 391 ? 25.404 23.324 6.412 1.00 94.56 391 ASP A CA 1
ATOM 2860 C C . ASP A 1 391 ? 25.700 21.865 6.029 1.00 94.56 391 ASP A C 1
ATOM 2862 O O . ASP A 1 391 ? 24.869 20.955 6.144 1.00 94.56 391 ASP A O 1
ATOM 2866 N N . ALA A 1 392 ? 26.932 21.623 5.578 1.00 93.69 392 ALA A N 1
ATOM 2867 C CA . ALA A 1 392 ? 27.423 20.279 5.313 1.00 93.69 392 ALA A CA 1
ATOM 2868 C C . ALA A 1 392 ? 27.980 19.637 6.594 1.00 93.69 392 ALA A C 1
ATOM 2870 O O . ALA A 1 392 ? 29.022 20.043 7.117 1.00 93.69 392 ALA A O 1
ATOM 2871 N N . TYR A 1 393 ? 27.338 18.563 7.044 1.00 94.12 393 TYR A N 1
ATOM 2872 C CA . TYR A 1 393 ? 27.717 17.808 8.235 1.00 94.12 393 TYR A CA 1
ATOM 2873 C C . TYR A 1 393 ? 28.597 16.617 7.876 1.00 94.12 393 TYR A C 1
ATOM 2875 O O . TYR A 1 393 ? 28.337 15.915 6.905 1.00 94.12 393 TYR A O 1
ATOM 2883 N N . GLU A 1 394 ? 29.639 16.352 8.663 1.00 93.88 394 GLU A N 1
ATOM 2884 C CA . GLU A 1 394 ? 30.575 15.251 8.400 1.00 93.88 394 GLU A CA 1
ATOM 2885 C C . GLU A 1 394 ? 30.250 14.002 9.242 1.00 93.88 394 GLU A C 1
ATOM 2887 O O . GLU A 1 394 ? 29.782 14.100 10.378 1.00 93.88 394 GLU A O 1
ATOM 2892 N N . ARG A 1 395 ? 30.591 12.815 8.721 1.00 91.44 395 ARG A N 1
ATOM 2893 C CA . ARG A 1 395 ? 30.655 11.507 9.413 1.00 91.44 395 ARG A CA 1
ATOM 2894 C C . ARG A 1 395 ? 29.350 10.874 9.874 1.00 91.44 395 ARG A C 1
ATOM 2896 O O . ARG A 1 395 ? 29.330 9.668 10.120 1.00 91.44 395 ARG A O 1
ATOM 2903 N N . ASN A 1 396 ? 28.280 11.640 10.059 1.00 93.19 396 ASN A N 1
ATOM 2904 C CA . ASN A 1 396 ? 27.003 11.094 10.504 1.00 93.19 396 ASN A CA 1
ATOM 2905 C C . ASN A 1 396 ? 25.820 11.818 9.843 1.00 93.19 396 ASN A C 1
ATOM 2907 O O . ASN A 1 396 ? 25.766 13.048 9.908 1.00 93.19 396 ASN A O 1
ATOM 2911 N N . PRO A 1 397 ? 24.852 11.077 9.272 1.00 94.50 397 PRO A N 1
ATOM 2912 C CA . PRO A 1 397 ? 23.684 11.667 8.622 1.00 94.50 397 PRO A CA 1
ATOM 2913 C C . PRO A 1 397 ? 22.730 12.375 9.595 1.00 94.50 397 PRO A C 1
ATOM 2915 O O . PRO A 1 397 ? 21.934 13.199 9.164 1.00 94.50 397 PRO A O 1
ATOM 2918 N N . ASN A 1 398 ? 22.803 12.113 10.900 1.00 96.12 398 ASN A N 1
ATOM 2919 C CA . ASN A 1 398 ? 21.982 12.783 11.910 1.00 96.12 398 ASN A CA 1
ATOM 2920 C C . ASN A 1 398 ? 22.659 14.095 12.348 1.00 96.12 398 ASN A C 1
ATOM 2922 O O . ASN A 1 398 ? 23.087 14.222 13.496 1.00 96.12 398 ASN A O 1
ATOM 2926 N N . PHE A 1 399 ? 22.867 15.023 11.405 1.00 95.12 399 PHE A N 1
ATOM 2927 C CA . PHE A 1 399 ? 23.526 16.319 11.642 1.00 95.12 399 PHE A CA 1
ATOM 2928 C C . PHE A 1 399 ? 24.885 16.188 12.363 1.00 95.12 399 PHE A C 1
ATOM 2930 O O . PHE A 1 399 ? 25.188 16.916 13.309 1.00 95.12 399 PHE A O 1
ATOM 2937 N N . GLY A 1 400 ? 25.707 15.196 11.994 1.00 91.94 400 GLY A N 1
ATOM 2938 C CA . GLY A 1 400 ? 27.006 14.965 12.644 1.00 91.94 400 GLY A CA 1
ATOM 2939 C C . GLY A 1 400 ? 26.922 14.544 14.123 1.00 91.94 400 GLY A C 1
ATOM 2940 O O . GLY A 1 400 ? 27.942 14.557 14.812 1.00 91.94 400 GLY A O 1
ATOM 2941 N N . ASN A 1 401 ? 25.732 14.170 14.617 1.00 92.75 401 ASN A N 1
ATOM 2942 C CA . ASN A 1 401 ? 25.374 14.043 16.039 1.00 92.75 401 ASN A CA 1
ATOM 2943 C C . ASN A 1 401 ? 25.526 15.345 16.849 1.00 92.75 401 ASN A C 1
ATOM 2945 O O . ASN A 1 401 ? 25.726 15.292 18.063 1.00 92.75 401 ASN A O 1
ATOM 2949 N N . LEU A 1 402 ? 25.477 16.503 16.189 1.00 91.69 402 LEU A N 1
ATOM 2950 C CA . LEU A 1 402 ? 25.553 17.812 16.841 1.00 91.69 402 LEU A CA 1
ATOM 2951 C C . LEU A 1 402 ? 24.171 18.356 17.208 1.00 91.69 402 LEU A C 1
ATOM 2953 O O . LEU A 1 402 ? 24.067 19.137 18.148 1.00 91.69 402 LEU A O 1
ATOM 2957 N N . LYS A 1 403 ? 23.131 17.940 16.478 1.00 93.25 403 LYS A N 1
ATOM 2958 C CA . LYS A 1 403 ? 21.758 18.436 16.612 1.00 93.25 403 LYS A CA 1
ATOM 2959 C C . LYS A 1 403 ? 20.763 17.280 16.627 1.00 93.25 403 LYS A C 1
ATOM 2961 O O . LYS A 1 403 ? 21.015 16.247 16.004 1.00 93.25 403 LYS A O 1
ATOM 2966 N N . ARG A 1 404 ? 19.623 17.457 17.303 1.00 94.44 404 ARG A N 1
ATOM 2967 C CA . ARG A 1 404 ? 18.476 16.529 17.239 1.00 94.44 404 ARG A CA 1
ATOM 2968 C C . ARG A 1 404 ? 17.794 16.560 15.867 1.00 94.44 404 ARG A C 1
ATOM 2970 O O . ARG A 1 404 ? 17.227 15.556 15.442 1.00 94.44 404 ARG A O 1
ATOM 2977 N N . GLY A 1 405 ? 17.871 17.702 15.194 1.00 95.25 405 GLY A N 1
ATOM 2978 C CA . GLY A 1 405 ? 17.310 17.964 13.878 1.00 95.25 405 GLY A CA 1
ATOM 2979 C C . GLY A 1 405 ? 17.303 19.462 13.590 1.00 95.25 405 GLY A C 1
ATOM 2980 O O . GLY A 1 405 ? 17.776 20.251 14.410 1.00 95.25 405 GLY A O 1
ATOM 2981 N N . MET A 1 406 ? 16.771 19.829 12.431 1.00 96.31 406 MET A N 1
ATOM 2982 C CA . MET A 1 406 ? 16.476 21.207 12.036 1.00 96.31 406 MET A CA 1
ATOM 2983 C C . MET A 1 406 ? 15.234 21.227 11.156 1.00 96.31 406 MET A C 1
ATOM 2985 O O . MET A 1 406 ? 14.912 20.222 10.521 1.00 96.31 406 MET A O 1
ATOM 2989 N N . GLY A 1 407 ? 14.544 22.361 11.082 1.00 96.19 407 GLY A N 1
ATOM 2990 C CA . GLY A 1 407 ? 13.310 22.431 10.312 1.00 96.19 407 GLY A CA 1
ATOM 2991 C C . GLY A 1 407 ? 12.859 23.829 9.941 1.00 96.19 407 GLY A C 1
ATOM 2992 O O . GLY A 1 407 ? 13.405 24.814 10.429 1.00 96.19 407 GLY A O 1
ATOM 2993 N N . VAL A 1 408 ? 11.833 23.892 9.096 1.00 98.19 408 VAL A N 1
ATOM 2994 C CA . VAL A 1 408 ? 11.159 25.135 8.707 1.00 98.19 408 VAL A CA 1
ATOM 2995 C C . VAL A 1 408 ? 9.825 25.204 9.444 1.00 98.19 408 VAL A C 1
ATOM 2997 O O . VAL A 1 408 ? 8.965 24.342 9.254 1.00 98.19 408 VAL A O 1
ATOM 3000 N N . LEU A 1 409 ? 9.671 26.211 10.301 1.00 98.38 409 LEU A N 1
ATOM 3001 C CA . LEU A 1 409 ? 8.400 26.566 10.923 1.00 98.38 409 LEU A CA 1
ATOM 3002 C C . LEU A 1 409 ? 7.615 27.471 9.978 1.00 98.38 409 LEU A C 1
ATOM 3004 O O . LEU A 1 409 ? 8.179 28.407 9.418 1.00 98.38 409 LEU A O 1
ATOM 3008 N N . ILE A 1 410 ? 6.322 27.203 9.853 1.00 98.44 410 ILE A N 1
ATOM 3009 C CA . ILE A 1 410 ? 5.352 27.916 9.029 1.00 98.44 410 ILE A CA 1
ATOM 3010 C C . ILE A 1 410 ? 4.281 28.485 9.962 1.00 98.44 410 ILE A C 1
ATOM 3012 O O . ILE A 1 410 ? 3.648 27.727 10.696 1.00 98.44 410 ILE A O 1
ATOM 3016 N N . ASP A 1 411 ? 4.058 29.795 9.907 1.00 97.94 411 ASP A N 1
ATOM 3017 C CA . ASP A 1 411 ? 2.964 30.506 10.574 1.00 97.94 411 ASP A CA 1
ATOM 3018 C C . ASP A 1 411 ? 1.931 30.960 9.536 1.00 97.94 411 ASP A C 1
ATOM 3020 O O . ASP A 1 411 ? 2.121 31.936 8.802 1.00 97.94 411 ASP A O 1
ATOM 3024 N N . LEU A 1 412 ? 0.787 30.277 9.494 1.00 96.81 412 LEU A N 1
ATOM 3025 C CA . LEU A 1 412 ? -0.329 30.615 8.605 1.00 96.81 412 LEU A CA 1
ATOM 3026 C C . LEU A 1 412 ? -1.024 31.943 8.968 1.00 96.81 412 LEU A C 1
ATOM 3028 O O . LEU A 1 412 ? -1.978 32.320 8.285 1.00 96.81 412 LEU A O 1
ATOM 3032 N N . GLN A 1 413 ? -0.545 32.660 9.997 1.00 94.62 413 GLN A N 1
ATOM 3033 C CA . GLN A 1 413 ? -1.021 33.941 10.551 1.00 94.62 413 GLN A CA 1
ATOM 3034 C C . GLN A 1 413 ? -2.394 33.872 11.228 1.00 94.62 413 GLN A C 1
ATOM 3036 O O . GLN A 1 413 ? -2.686 34.631 12.152 1.00 94.62 413 GLN A O 1
ATOM 3041 N N . GLU A 1 414 ? -3.243 32.953 10.784 1.00 94.25 414 GLU A N 1
ATOM 3042 C CA . GLU A 1 414 ? -4.518 32.616 11.395 1.00 94.25 414 GLU A CA 1
ATOM 3043 C C . GLU A 1 414 ? -4.763 31.101 11.293 1.00 94.25 414 GLU A C 1
ATOM 3045 O O . GLU A 1 414 ? -4.250 30.459 10.372 1.00 94.25 414 GLU A O 1
ATOM 3050 N N . PRO A 1 415 ? -5.565 30.509 12.195 1.00 96.88 415 PRO A N 1
ATOM 3051 C CA . PRO A 1 415 ? -5.928 29.102 12.096 1.00 96.88 415 PRO A CA 1
ATOM 3052 C C . PRO A 1 415 ? -6.704 28.811 10.804 1.00 96.88 415 PRO A C 1
ATOM 3054 O O . PRO A 1 415 ? -7.791 29.354 10.585 1.00 96.88 415 PRO A O 1
ATOM 3057 N N . ARG A 1 416 ? -6.174 27.920 9.962 1.00 95.62 416 ARG A N 1
ATOM 3058 C CA . ARG A 1 416 ? -6.758 27.529 8.669 1.00 95.62 416 ARG A CA 1
ATOM 3059 C C . ARG A 1 416 ? -6.959 26.025 8.574 1.00 95.62 416 ARG A C 1
ATOM 3061 O O . ARG A 1 416 ? -6.198 25.250 9.143 1.00 95.62 416 ARG A O 1
ATOM 3068 N N . ALA A 1 417 ? -7.986 25.613 7.836 1.00 94.56 417 ALA A N 1
ATOM 3069 C CA . ALA A 1 417 ? -8.117 24.222 7.428 1.00 94.56 417 ALA A CA 1
ATOM 3070 C C . ALA A 1 417 ? -7.030 23.919 6.390 1.00 94.56 417 ALA A C 1
ATOM 3072 O O . ALA A 1 417 ? -6.905 24.636 5.396 1.00 94.56 417 ALA A O 1
ATOM 3073 N N . VAL A 1 418 ? -6.252 22.873 6.641 1.00 96.19 418 VAL A N 1
ATOM 3074 C CA . VAL A 1 418 ? -5.165 22.421 5.771 1.00 96.19 418 VAL A CA 1
ATOM 3075 C C . VAL A 1 418 ? -5.493 21.000 5.335 1.00 96.19 418 VAL A C 1
ATOM 3077 O O . VAL A 1 418 ? -5.986 20.211 6.133 1.00 96.19 418 VAL A O 1
ATOM 3080 N N . THR A 1 419 ? -5.271 20.672 4.068 1.00 93.62 419 THR A N 1
ATOM 3081 C CA . THR A 1 419 ? -5.472 19.325 3.512 1.00 93.62 419 THR A CA 1
ATOM 3082 C C . THR A 1 419 ? -4.150 18.611 3.268 1.00 93.62 419 THR A C 1
ATOM 3084 O O . THR A 1 419 ? -4.061 17.394 3.448 1.00 93.62 419 THR A O 1
ATOM 3087 N N . SER A 1 420 ? -3.119 19.365 2.887 1.00 95.06 420 SER A N 1
ATOM 3088 C CA . SER A 1 420 ? -1.808 18.838 2.515 1.00 95.06 420 SER A CA 1
ATOM 3089 C C . SER A 1 420 ? -0.717 19.879 2.735 1.00 95.06 420 SER A C 1
ATOM 3091 O O . SER A 1 420 ? -0.926 21.077 2.547 1.00 95.06 420 SER A O 1
ATOM 3093 N N . VAL A 1 421 ? 0.475 19.400 3.084 1.00 97.81 421 VAL A N 1
ATOM 3094 C CA . VAL A 1 421 ? 1.719 20.170 3.003 1.00 97.81 421 VAL A CA 1
ATOM 3095 C C . VAL A 1 421 ? 2.696 19.381 2.157 1.00 97.81 421 VAL A C 1
ATOM 3097 O O . VAL A 1 421 ? 3.057 18.251 2.488 1.00 97.81 421 VAL A O 1
ATOM 3100 N N . LYS A 1 422 ? 3.115 19.974 1.049 1.00 97.12 422 LYS A N 1
ATOM 3101 C CA . LYS A 1 422 ? 4.098 19.418 0.133 1.00 97.12 422 LYS A CA 1
ATOM 3102 C C . LYS A 1 422 ? 5.431 20.122 0.358 1.00 97.12 422 LYS A C 1
ATOM 3104 O O . LYS A 1 422 ? 5.466 21.343 0.388 1.00 97.12 422 LYS A O 1
ATOM 3109 N N . VAL A 1 423 ? 6.506 19.356 0.498 1.00 97.69 423 VAL A N 1
ATOM 3110 C CA . VAL A 1 423 ? 7.870 19.843 0.715 1.00 97.69 423 VAL A CA 1
ATOM 3111 C C . VAL A 1 423 ? 8.767 19.271 -0.375 1.00 97.69 423 VAL A C 1
ATOM 3113 O O . VAL A 1 423 ? 8.940 18.058 -0.462 1.00 97.69 423 VAL A O 1
ATOM 3116 N N . GLU A 1 424 ? 9.335 20.126 -1.211 1.00 97.25 424 GLU A N 1
ATOM 3117 C CA . GLU A 1 424 ? 10.372 19.769 -2.176 1.00 97.25 424 GLU A CA 1
ATOM 3118 C C . GLU A 1 424 ? 11.742 19.925 -1.513 1.00 97.25 424 GLU A C 1
ATOM 3120 O O . GLU A 1 424 ? 12.076 20.984 -0.986 1.00 97.25 424 GLU A O 1
ATOM 3125 N N . LEU A 1 425 ? 12.545 18.868 -1.530 1.00 97.06 425 LEU A N 1
ATOM 3126 C CA . LEU A 1 425 ? 13.904 18.845 -1.004 1.00 97.06 425 LEU A CA 1
ATOM 3127 C C . LEU A 1 425 ? 14.928 18.889 -2.143 1.00 97.06 425 LEU A C 1
ATOM 3129 O O . LEU A 1 425 ? 14.637 18.529 -3.282 1.00 97.06 425 LEU A O 1
ATOM 3133 N N . SER A 1 426 ? 16.169 19.264 -1.839 1.00 95.12 426 SER A N 1
ATOM 3134 C CA . SER A 1 426 ? 17.253 19.261 -2.834 1.00 95.12 426 SER A CA 1
ATOM 3135 C C . SER A 1 426 ? 17.753 17.851 -3.193 1.00 95.12 426 SER A C 1
ATOM 3137 O O . SER A 1 426 ? 18.394 17.661 -4.230 1.00 95.12 426 SER A O 1
ATOM 3139 N N . ALA A 1 427 ? 17.458 16.846 -2.359 1.00 91.81 427 ALA A N 1
ATOM 3140 C CA . ALA A 1 427 ? 17.852 15.453 -2.558 1.00 91.81 427 ALA A CA 1
ATOM 3141 C C . ALA A 1 427 ? 16.908 14.464 -1.848 1.00 91.81 427 ALA A C 1
ATOM 3143 O O . ALA A 1 427 ? 16.285 14.779 -0.836 1.00 91.81 427 ALA A O 1
ATOM 3144 N N . SER A 1 428 ? 16.848 13.231 -2.356 1.00 92.44 428 SER A N 1
ATOM 3145 C CA . SER A 1 428 ? 16.192 12.095 -1.695 1.00 92.44 428 SER A CA 1
ATOM 3146 C C . SER A 1 428 ? 17.069 11.507 -0.582 1.00 92.44 428 SER A C 1
ATOM 3148 O O . SER A 1 428 ? 18.297 11.569 -0.655 1.00 92.44 428 SER A O 1
ATOM 3150 N N . GLY A 1 429 ? 16.458 10.841 0.396 1.00 89.56 429 GLY A N 1
ATOM 3151 C CA . GLY A 1 429 ? 17.134 10.094 1.463 1.00 89.56 429 GLY A CA 1
ATOM 3152 C C . GLY A 1 429 ? 17.108 10.773 2.833 1.00 89.56 429 GLY A C 1
ATOM 3153 O O . GLY A 1 429 ? 17.751 10.285 3.765 1.00 89.56 429 GLY A O 1
ATOM 3154 N N . ALA A 1 430 ? 16.374 11.879 2.974 1.00 94.44 430 ALA A N 1
ATOM 3155 C CA . ALA A 1 430 ? 16.164 12.544 4.255 1.00 94.44 430 ALA A CA 1
ATOM 3156 C C . ALA A 1 430 ? 15.157 11.785 5.142 1.00 94.44 430 ALA A C 1
ATOM 3158 O O . ALA A 1 430 ? 14.269 11.092 4.644 1.00 94.44 430 ALA A O 1
ATOM 3159 N N . THR A 1 431 ? 15.266 11.941 6.463 1.00 97.44 431 THR A N 1
ATOM 3160 C CA . THR A 1 431 ? 14.195 11.570 7.405 1.00 97.44 431 THR A CA 1
ATOM 3161 C C . THR A 1 431 ? 13.548 12.843 7.918 1.00 97.44 431 THR A C 1
ATOM 3163 O O . THR A 1 431 ? 14.222 13.626 8.594 1.00 97.44 431 THR A O 1
ATOM 3166 N N . ALA A 1 432 ? 12.257 13.016 7.651 1.00 97.44 432 ALA A N 1
ATOM 3167 C CA . ALA A 1 432 ? 11.509 14.211 8.016 1.00 97.44 432 ALA A CA 1
ATOM 3168 C C . ALA A 1 432 ? 10.097 13.883 8.515 1.00 97.44 432 ALA A C 1
ATOM 3170 O O . ALA A 1 432 ? 9.510 12.866 8.148 1.00 97.44 432 ALA A O 1
ATOM 3171 N N . GLU A 1 433 ? 9.548 14.749 9.353 1.00 97.69 433 GLU A N 1
ATOM 3172 C CA . GLU A 1 433 ? 8.183 14.686 9.871 1.00 97.69 433 GLU A CA 1
ATOM 3173 C C . GLU A 1 433 ? 7.537 16.071 9.838 1.00 97.69 433 GLU A C 1
ATOM 3175 O O . GLU A 1 433 ? 8.237 17.080 9.800 1.00 97.69 433 GLU A O 1
ATOM 3180 N N . LEU A 1 434 ? 6.206 16.113 9.843 1.00 98.31 434 LEU A N 1
ATOM 3181 C CA . LEU A 1 434 ? 5.448 17.347 9.997 1.00 98.31 434 LEU A CA 1
ATOM 3182 C C . LEU A 1 434 ? 4.789 17.348 11.370 1.00 98.31 434 LEU A C 1
ATOM 3184 O O . LEU A 1 434 ? 4.109 16.388 11.733 1.00 98.31 434 LEU A O 1
ATOM 3188 N N . LEU A 1 435 ? 4.997 18.419 12.123 1.00 97.88 435 LEU A N 1
ATOM 3189 C CA . LEU A 1 435 ? 4.455 18.592 13.464 1.00 97.88 435 LEU A CA 1
ATOM 3190 C C . LEU A 1 435 ? 3.577 19.842 13.492 1.00 97.88 435 LEU A C 1
ATOM 3192 O O . LEU A 1 435 ? 3.933 20.856 12.898 1.00 97.88 435 LEU A O 1
ATOM 3196 N N . ALA A 1 436 ? 2.446 19.782 14.179 1.00 97.38 436 ALA A N 1
ATOM 3197 C CA . ALA A 1 436 ? 1.632 20.940 14.507 1.00 97.38 436 ALA A CA 1
ATOM 3198 C C . ALA A 1 436 ? 1.855 21.327 15.970 1.00 97.38 436 ALA A C 1
ATOM 3200 O O . ALA A 1 436 ? 2.150 20.476 16.815 1.00 97.38 436 ALA A O 1
ATOM 3201 N N . GLY A 1 437 ? 1.716 22.616 16.264 1.00 95.94 437 GLY A N 1
ATOM 3202 C CA . GLY A 1 437 ? 1.890 23.129 17.613 1.00 95.94 437 GLY A CA 1
ATOM 3203 C C . GLY A 1 437 ? 1.012 24.336 17.925 1.00 95.94 437 GLY A C 1
ATOM 3204 O O . GLY A 1 437 ? 0.401 24.922 17.024 1.00 95.94 437 GLY A O 1
ATOM 3205 N N . PRO A 1 438 ? 0.914 24.687 19.216 1.00 94.56 438 PRO A N 1
ATOM 3206 C CA . PRO A 1 438 ? -0.011 25.712 19.683 1.00 94.56 438 PRO A CA 1
ATOM 3207 C C . PRO A 1 438 ? 0.452 27.146 19.389 1.00 94.56 438 PRO A C 1
ATOM 3209 O O . PRO A 1 438 ? -0.396 27.998 19.121 1.00 94.56 438 PRO A O 1
ATOM 3212 N N . ASP A 1 439 ? 1.757 27.425 19.441 1.00 95.81 439 ASP A N 1
ATOM 3213 C CA . ASP A 1 439 ? 2.315 28.775 19.328 1.00 95.81 439 ASP A CA 1
ATOM 3214 C C . ASP A 1 439 ? 3.791 28.807 18.890 1.00 95.81 439 ASP A C 1
ATOM 3216 O O . ASP A 1 439 ? 4.510 27.816 18.985 1.00 95.81 439 ASP A O 1
ATOM 3220 N N . ASP A 1 440 ? 4.243 29.971 18.405 1.00 96.44 440 ASP A N 1
ATOM 3221 C CA . ASP A 1 440 ? 5.660 30.272 18.173 1.00 96.44 440 ASP A CA 1
ATOM 3222 C C . ASP A 1 440 ? 6.203 31.189 19.297 1.00 96.44 440 ASP A C 1
ATOM 3224 O O . ASP A 1 440 ? 5.928 32.396 19.289 1.00 96.44 440 ASP A O 1
ATOM 3228 N N . PRO A 1 441 ? 7.008 30.670 20.246 1.00 95.44 441 PRO A N 1
ATOM 3229 C CA . PRO A 1 441 ? 7.623 31.452 21.329 1.00 95.44 441 PRO A CA 1
ATOM 3230 C C . PRO A 1 441 ? 8.738 32.407 20.848 1.00 95.44 441 PRO A C 1
ATOM 3232 O O . PRO A 1 441 ? 9.297 33.179 21.636 1.00 95.44 441 PRO A O 1
ATOM 3235 N N . GLY A 1 442 ? 9.052 32.398 19.549 1.00 93.06 442 GLY A N 1
ATOM 3236 C CA . GLY A 1 442 ? 9.952 33.324 18.872 1.00 93.06 442 GLY A CA 1
ATOM 3237 C C . GLY A 1 442 ? 11.307 32.715 18.512 1.00 93.06 442 GLY A C 1
ATOM 3238 O O . GLY A 1 442 ? 11.743 31.714 19.074 1.00 93.06 442 GLY A O 1
ATOM 3239 N N . ALA A 1 443 ? 12.017 33.380 17.592 1.00 92.75 443 ALA A N 1
ATOM 3240 C CA . ALA A 1 443 ? 13.276 32.927 16.982 1.00 92.75 443 ALA A CA 1
ATOM 3241 C C . ALA A 1 443 ? 14.509 33.004 17.915 1.00 92.75 443 ALA A C 1
ATOM 3243 O O . ALA A 1 443 ? 15.550 33.579 17.577 1.00 92.75 443 ALA A O 1
ATOM 3244 N N . THR A 1 444 ? 14.402 32.412 19.100 1.00 94.25 444 THR A N 1
ATOM 3245 C CA . THR A 1 444 ? 15.470 32.260 20.097 1.00 94.25 444 THR A CA 1
ATOM 3246 C C . THR A 1 444 ? 15.796 30.783 20.291 1.00 94.25 444 THR A C 1
ATOM 3248 O O . THR A 1 444 ? 15.077 29.917 19.805 1.00 94.25 444 THR A O 1
ATOM 3251 N N . ARG A 1 445 ? 16.894 30.471 20.988 1.00 92.88 445 ARG A N 1
ATOM 3252 C CA . ARG A 1 445 ? 17.241 29.069 21.253 1.00 92.88 445 ARG A CA 1
ATOM 3253 C C . ARG A 1 445 ? 16.260 28.426 22.225 1.00 92.88 445 ARG A C 1
ATOM 3255 O O . ARG A 1 445 ? 15.862 27.292 22.017 1.00 92.88 445 ARG A O 1
ATOM 3262 N N . GLU A 1 446 ? 15.879 29.167 23.258 1.00 95.38 446 GLU A N 1
ATOM 3263 C CA . GLU A 1 446 ? 14.884 28.747 24.238 1.00 95.38 446 GLU A CA 1
ATOM 3264 C C . GLU A 1 446 ? 13.514 28.555 23.579 1.00 95.38 446 GLU A C 1
ATOM 3266 O O . GLU A 1 446 ? 12.863 27.550 23.833 1.00 95.38 446 GLU A O 1
ATOM 3271 N N . GLY A 1 447 ? 13.120 29.466 22.682 1.00 96.25 447 GLY A N 1
ATOM 3272 C CA . GLY A 1 447 ? 11.881 29.325 21.920 1.00 96.25 447 GLY A CA 1
ATOM 3273 C C . GLY A 1 447 ? 11.891 28.112 20.986 1.00 96.25 447 GLY A C 1
ATOM 3274 O O . GLY A 1 447 ? 10.924 27.362 20.936 1.00 96.25 447 GLY A O 1
ATOM 3275 N N . ASP A 1 448 ? 12.999 27.856 20.292 1.00 96.62 448 ASP A N 1
ATOM 3276 C CA . ASP A 1 448 ? 13.107 26.672 19.435 1.00 96.62 448 ASP A CA 1
ATOM 3277 C C . ASP A 1 448 ? 13.112 25.361 20.235 1.00 96.62 448 ASP A C 1
ATOM 3279 O O . ASP A 1 448 ? 12.587 24.362 19.755 1.00 96.62 448 ASP A O 1
ATOM 3283 N N . ASP A 1 449 ? 13.665 25.348 21.450 1.00 95.19 449 ASP A N 1
ATOM 3284 C CA . ASP A 1 449 ? 13.581 24.181 22.338 1.00 95.19 449 ASP A CA 1
ATOM 3285 C C . ASP A 1 449 ? 12.140 23.959 22.832 1.00 95.19 449 ASP A C 1
ATOM 3287 O O . ASP A 1 449 ? 11.646 22.834 22.789 1.00 95.19 449 ASP A O 1
ATOM 3291 N N . GLU A 1 450 ? 11.426 25.031 23.193 1.00 96.94 450 GLU A N 1
ATOM 3292 C CA . GLU A 1 450 ? 10.007 24.985 23.574 1.00 96.94 450 GLU A CA 1
ATOM 3293 C C . GLU A 1 450 ? 9.108 24.501 22.423 1.00 96.94 450 GLU A C 1
ATOM 3295 O O . GLU A 1 450 ? 8.179 23.722 22.651 1.00 96.94 450 GLU A O 1
ATOM 3300 N N . ILE A 1 451 ? 9.418 24.856 21.171 1.00 97.06 451 ILE A N 1
ATOM 3301 C CA . ILE A 1 451 ? 8.753 24.281 19.992 1.00 97.06 451 ILE A CA 1
ATOM 3302 C C . ILE A 1 451 ? 8.918 22.759 19.968 1.00 97.06 451 ILE A C 1
ATOM 3304 O O . ILE A 1 451 ? 7.938 22.043 19.784 1.00 97.06 451 ILE A O 1
ATOM 3308 N N . LEU A 1 452 ? 10.125 22.235 20.194 1.00 94.50 452 LEU A N 1
ATOM 3309 C CA . LEU A 1 452 ? 10.358 20.784 20.171 1.00 94.50 452 LEU A CA 1
ATOM 3310 C C . LEU A 1 452 ? 9.674 20.041 21.328 1.00 94.50 452 LEU A C 1
ATOM 3312 O O . LEU A 1 452 ? 9.436 18.838 21.220 1.00 94.50 452 LEU A O 1
ATOM 3316 N N . GLU A 1 453 ? 9.359 20.731 22.424 1.00 94.19 453 GLU A N 1
ATOM 3317 C CA . GLU A 1 453 ? 8.591 20.171 23.539 1.00 94.19 453 GLU A CA 1
ATOM 3318 C C . GLU A 1 453 ? 7.072 20.222 23.312 1.00 94.19 453 GLU A C 1
ATOM 3320 O O . GLU A 1 453 ? 6.356 19.331 23.773 1.00 94.19 453 GLU A O 1
ATOM 3325 N N . THR A 1 454 ? 6.573 21.249 22.618 1.00 96.38 454 THR A N 1
ATOM 3326 C CA . THR A 1 454 ? 5.130 21.514 22.464 1.00 96.38 454 THR A CA 1
ATOM 3327 C C . THR A 1 454 ? 4.542 20.983 21.156 1.00 96.38 454 THR A C 1
ATOM 3329 O O . THR A 1 454 ? 3.376 20.581 21.138 1.00 96.38 454 THR A O 1
ATOM 3332 N N . PHE A 1 455 ? 5.331 20.898 20.081 1.00 96.75 455 PHE A N 1
ATOM 3333 C CA . PHE A 1 455 ? 4.913 20.390 18.769 1.00 96.75 455 PHE A CA 1
ATOM 3334 C C . PHE A 1 455 ? 4.912 18.857 18.771 1.00 96.75 455 PHE A C 1
ATOM 3336 O O . PHE A 1 455 ? 5.752 18.194 18.163 1.00 96.75 455 PHE A O 1
ATOM 3343 N N . THR A 1 456 ? 3.971 18.283 19.517 1.00 88.38 456 THR A N 1
ATOM 3344 C CA . THR A 1 456 ? 3.836 16.828 19.699 1.00 88.38 456 THR A CA 1
ATOM 3345 C C . THR A 1 456 ? 2.824 16.192 18.748 1.00 88.38 456 THR A C 1
ATOM 3347 O O . THR A 1 456 ? 2.855 14.975 18.542 1.00 88.38 456 THR A O 1
ATOM 3350 N N . ASP A 1 457 ? 1.976 17.008 18.118 1.00 90.75 457 ASP A N 1
ATOM 3351 C CA . ASP A 1 457 ? 0.939 16.561 17.196 1.00 90.75 457 ASP A CA 1
ATOM 3352 C C . ASP A 1 457 ? 1.544 16.309 15.814 1.00 90.75 457 ASP A C 1
ATOM 3354 O O . ASP A 1 457 ? 1.697 17.210 14.989 1.00 90.75 457 ASP A O 1
ATOM 3358 N N . ARG A 1 458 ? 1.925 15.058 15.548 1.00 95.50 458 ARG A N 1
ATOM 3359 C CA . ARG A 1 458 ? 2.446 14.668 14.236 1.00 95.50 458 ARG A CA 1
ATOM 3360 C C . ARG A 1 458 ? 1.323 14.603 13.205 1.00 95.50 458 ARG A C 1
ATOM 3362 O O . ARG A 1 458 ? 0.363 13.852 13.368 1.00 95.50 458 ARG A O 1
ATOM 3369 N N . ILE A 1 459 ? 1.507 15.314 12.099 1.00 93.81 459 ILE A N 1
ATOM 3370 C CA . ILE A 1 459 ? 0.598 15.299 10.959 1.00 93.81 459 ILE A CA 1
ATOM 3371 C C . ILE A 1 459 ? 1.088 14.290 9.921 1.00 93.81 459 ILE A C 1
ATOM 3373 O O . ILE A 1 459 ? 2.139 14.458 9.299 1.00 93.81 459 ILE A O 1
ATOM 3377 N N . GLY A 1 460 ? 0.291 13.244 9.706 1.00 87.88 460 GLY A N 1
ATOM 3378 C CA . GLY A 1 460 ? 0.608 12.187 8.749 1.00 87.88 460 GLY A CA 1
ATOM 3379 C C . GLY A 1 460 ? 1.811 11.329 9.156 1.00 87.88 460 GLY A C 1
ATOM 3380 O O . GLY A 1 460 ? 2.232 11.281 10.316 1.00 87.88 460 GLY A O 1
ATOM 3381 N N . ALA A 1 461 ? 2.353 10.597 8.184 1.00 82.50 461 ALA A N 1
ATOM 3382 C CA . ALA A 1 461 ? 3.484 9.709 8.410 1.00 82.50 461 ALA A CA 1
ATOM 3383 C C . ALA A 1 461 ? 4.816 10.474 8.484 1.00 82.50 461 ALA A C 1
ATOM 3385 O O . ALA A 1 461 ? 5.060 11.432 7.749 1.00 82.50 461 ALA A O 1
ATOM 3386 N N . ARG A 1 462 ? 5.722 9.987 9.338 1.00 91.31 462 ARG A N 1
ATOM 3387 C CA . ARG A 1 462 ? 7.140 10.354 9.283 1.00 91.31 462 ARG A CA 1
ATOM 3388 C C . ARG A 1 462 ? 7.779 9.645 8.094 1.00 91.31 462 ARG A C 1
ATOM 3390 O O . ARG A 1 462 ? 7.666 8.429 7.971 1.00 91.31 462 ARG A O 1
ATOM 3397 N N . PHE A 1 463 ? 8.504 10.383 7.268 1.00 90.31 463 PHE A N 1
ATOM 3398 C CA . PHE A 1 463 ? 9.310 9.810 6.200 1.00 90.31 463 PHE A CA 1
ATOM 3399 C C . PHE A 1 463 ? 10.639 9.323 6.772 1.00 90.31 463 PHE A C 1
ATOM 3401 O O . PHE A 1 463 ? 11.373 10.103 7.377 1.00 90.31 463 PHE A O 1
ATOM 3408 N N . GLU A 1 464 ? 10.968 8.046 6.573 1.00 91.56 464 GLU A N 1
ATOM 3409 C CA . GLU A 1 464 ? 12.266 7.472 6.935 1.00 91.56 464 GLU A CA 1
ATOM 3410 C C . GLU A 1 464 ? 13.089 7.188 5.679 1.00 91.56 464 GLU A C 1
ATOM 3412 O O . GLU A 1 464 ? 12.734 6.308 4.904 1.00 91.56 464 GLU A O 1
ATOM 3417 N N . ASN A 1 465 ? 14.213 7.892 5.497 1.00 87.25 465 ASN A N 1
ATOM 3418 C CA . ASN A 1 465 ? 15.056 7.777 4.297 1.00 87.25 465 ASN A CA 1
ATOM 3419 C C . ASN A 1 465 ? 14.247 7.907 2.995 1.00 87.25 465 ASN A C 1
ATOM 3421 O O . ASN A 1 465 ? 14.291 7.012 2.159 1.00 87.25 465 ASN A O 1
ATOM 3425 N N . ALA A 1 466 ? 13.505 9.004 2.844 1.00 80.31 466 ALA A N 1
ATOM 3426 C CA . ALA A 1 466 ? 12.557 9.194 1.750 1.00 80.31 466 ALA A CA 1
ATOM 3427 C C . ALA A 1 466 ? 13.154 8.849 0.373 1.00 80.31 466 ALA A C 1
ATOM 3429 O O . ALA A 1 466 ? 14.174 9.414 -0.020 1.00 80.31 466 ALA A O 1
ATOM 3430 N N . ASP A 1 467 ? 12.502 7.957 -0.376 1.00 71.69 467 ASP A N 1
ATOM 3431 C CA . ASP A 1 467 ? 12.974 7.507 -1.695 1.00 71.69 467 ASP A CA 1
ATOM 3432 C C . ASP A 1 467 ? 12.961 8.630 -2.752 1.00 71.69 467 ASP A C 1
ATOM 3434 O O . ASP A 1 467 ? 13.687 8.570 -3.746 1.00 71.69 467 ASP A O 1
ATOM 3438 N N . GLY A 1 468 ? 12.152 9.672 -2.530 1.00 77.81 468 GLY A N 1
ATOM 3439 C CA . GLY A 1 468 ? 12.030 10.858 -3.375 1.00 77.81 468 GLY A CA 1
ATOM 3440 C C . GLY A 1 468 ? 12.447 12.143 -2.659 1.00 77.81 468 GLY A C 1
ATOM 3441 O O . GLY A 1 468 ? 12.537 12.195 -1.434 1.00 77.81 468 GLY A O 1
ATOM 3442 N N . ALA A 1 469 ? 12.704 13.188 -3.445 1.00 90.06 469 ALA A N 1
ATOM 3443 C CA . ALA A 1 469 ? 12.982 14.528 -2.928 1.00 90.06 469 ALA A CA 1
ATOM 3444 C C . ALA A 1 469 ? 11.695 15.292 -2.563 1.00 90.06 469 ALA A C 1
ATOM 3446 O O . ALA A 1 469 ? 11.741 16.256 -1.814 1.00 90.06 469 ALA A O 1
ATOM 3447 N N . THR A 1 470 ? 10.539 14.840 -3.045 1.00 95.06 470 THR A N 1
ATOM 3448 C CA . THR A 1 470 ? 9.238 15.434 -2.740 1.00 95.06 470 THR A CA 1
ATOM 3449 C C . THR A 1 470 ? 8.561 14.679 -1.600 1.00 95.06 470 THR A C 1
ATOM 3451 O O . THR A 1 470 ? 8.258 13.492 -1.734 1.00 95.06 470 THR A O 1
ATOM 3454 N N . LEU A 1 471 ? 8.268 15.363 -0.498 1.00 94.25 471 LEU A N 1
ATOM 3455 C CA . LEU A 1 471 ? 7.497 14.842 0.629 1.00 94.25 471 LEU A CA 1
ATOM 3456 C C . LEU A 1 471 ? 6.092 15.437 0.592 1.00 94.25 471 LEU A C 1
ATOM 3458 O O . LEU A 1 471 ? 5.931 16.636 0.402 1.00 94.25 471 LEU A O 1
ATOM 3462 N N . THR A 1 472 ? 5.060 14.617 0.768 1.00 95.44 472 THR A N 1
ATOM 3463 C CA . THR A 1 472 ? 3.677 15.104 0.873 1.00 95.44 472 THR A CA 1
ATOM 3464 C C . THR A 1 472 ? 3.072 14.611 2.172 1.00 95.44 472 THR A C 1
ATOM 3466 O O . THR A 1 472 ? 2.766 13.430 2.323 1.00 95.44 472 THR A O 1
ATOM 3469 N N . PHE A 1 473 ? 2.902 15.528 3.113 1.00 94.81 473 PHE A N 1
ATOM 3470 C CA . PHE A 1 473 ? 2.225 15.282 4.372 1.00 94.81 473 PHE A CA 1
ATOM 3471 C C . PHE A 1 473 ? 0.726 15.462 4.159 1.00 94.81 473 PHE A C 1
ATOM 3473 O O . PHE A 1 473 ? 0.240 16.558 3.880 1.00 94.81 473 PHE A O 1
ATOM 3480 N N . SER A 1 474 ? 0.005 14.354 4.270 1.00 88.44 474 SER A N 1
ATOM 3481 C CA . SER A 1 474 ? -1.453 14.288 4.269 1.00 88.44 474 SER A CA 1
ATOM 3482 C C . SER A 1 474 ? -1.875 13.548 5.540 1.00 88.44 474 SER A C 1
ATOM 3484 O O . SER A 1 474 ? -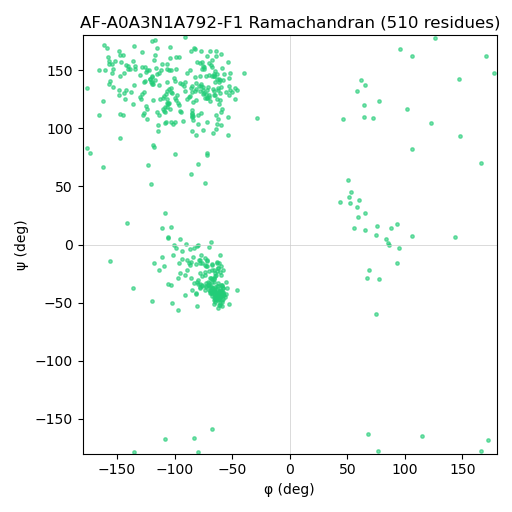1.182 12.638 5.993 1.00 88.44 474 SER A O 1
ATOM 3486 N N . GLY A 1 475 ? -2.949 13.993 6.186 1.00 86.69 475 GLY A N 1
ATOM 3487 C CA . GLY A 1 475 ? -3.310 13.518 7.532 1.00 86.69 475 GLY A CA 1
ATOM 3488 C C . GLY A 1 475 ? -3.907 14.582 8.449 1.00 86.69 475 GLY A C 1
ATOM 3489 O O . GLY A 1 475 ? -4.126 14.309 9.623 1.00 86.69 475 GLY A O 1
ATOM 3490 N N . PHE A 1 476 ? -4.168 15.777 7.925 1.00 92.56 476 PHE A N 1
ATOM 3491 C CA . PHE A 1 476 ? -4.893 16.823 8.630 1.00 92.56 476 PHE A CA 1
ATOM 3492 C C . PHE A 1 476 ? -6.344 16.406 8.897 1.00 92.56 476 PHE A C 1
ATOM 3494 O O . PHE A 1 476 ? -6.999 15.798 8.043 1.00 92.56 476 PHE A O 1
ATOM 3501 N N . SER A 1 477 ? -6.851 16.738 10.083 1.00 87.25 477 SER A N 1
ATOM 3502 C CA . SER A 1 477 ? -8.245 16.490 10.443 1.00 87.25 477 SER A CA 1
ATOM 3503 C C . SER A 1 477 ? -9.160 17.504 9.739 1.00 87.25 477 SER A C 1
ATOM 3505 O O . SER A 1 477 ? -8.883 18.702 9.789 1.00 87.25 477 SER A O 1
ATOM 3507 N N . PRO A 1 478 ? -10.272 17.073 9.109 1.00 83.56 478 PRO A N 1
ATOM 3508 C CA . PRO A 1 478 ? -11.191 17.983 8.419 1.00 83.56 478 PRO A CA 1
ATOM 3509 C C . PRO A 1 478 ? -11.944 18.929 9.369 1.00 83.56 478 PRO A C 1
ATOM 3511 O O . PRO A 1 478 ? -12.505 19.923 8.912 1.00 83.56 478 PRO A O 1
ATOM 3514 N N . ASP A 1 479 ? -11.966 18.620 10.668 1.00 88.12 479 ASP A N 1
ATOM 3515 C CA . ASP A 1 479 ? -12.654 19.400 11.701 1.00 88.12 479 ASP A CA 1
ATOM 3516 C C . ASP A 1 479 ? -11.696 20.300 12.509 1.00 88.12 479 ASP A C 1
ATOM 3518 O O . ASP A 1 479 ? -12.139 21.023 13.405 1.00 88.12 479 ASP A O 1
ATOM 3522 N N . GLU A 1 480 ? -10.394 20.270 12.209 1.00 91.75 480 GLU A N 1
ATOM 3523 C CA . GLU A 1 480 ? -9.370 21.054 12.904 1.00 91.75 480 GLU A CA 1
ATOM 3524 C C . GLU A 1 480 ? -8.794 22.155 12.014 1.00 91.75 480 GLU A C 1
ATOM 3526 O O . GLU A 1 480 ? -8.797 22.087 10.783 1.00 91.75 480 GLU A O 1
ATOM 3531 N N . THR A 1 481 ? -8.284 23.196 12.664 1.00 95.75 481 THR A N 1
ATOM 3532 C CA . THR A 1 481 ? -7.539 24.264 12.011 1.00 95.75 481 THR A CA 1
ATOM 3533 C C . THR A 1 481 ? -6.138 24.339 12.588 1.00 95.75 481 THR A C 1
ATOM 3535 O O . THR A 1 481 ? -5.919 24.113 13.776 1.00 95.75 481 THR A O 1
ATOM 3538 N N . TYR A 1 482 ? -5.189 24.676 11.728 1.00 96.88 482 TYR A N 1
ATOM 3539 C CA . TYR A 1 482 ? -3.771 24.712 12.040 1.00 96.88 482 TYR A CA 1
ATOM 3540 C C . TYR A 1 482 ? -3.260 26.122 11.781 1.00 96.88 482 TYR A C 1
ATOM 3542 O O . TYR A 1 482 ? -3.703 26.780 10.840 1.00 96.88 482 TYR A O 1
ATOM 3550 N N . GLN A 1 483 ? -2.355 26.596 12.630 1.00 97.38 483 GLN A N 1
ATOM 3551 C CA . GLN A 1 483 ? -1.669 27.868 12.420 1.00 97.38 483 GLN A CA 1
ATOM 3552 C C . GLN A 1 483 ? -0.163 27.654 12.313 1.00 97.38 483 GLN A C 1
ATOM 3554 O O . GLN A 1 483 ? 0.440 28.126 11.354 1.00 97.38 483 GLN A O 1
ATOM 3559 N N . TYR A 1 484 ? 0.417 26.907 13.253 1.00 98.19 484 TYR A N 1
ATOM 3560 C CA . TYR A 1 484 ? 1.848 26.647 13.298 1.00 98.19 484 TYR A CA 1
ATOM 3561 C C . TYR A 1 484 ? 2.159 25.216 12.873 1.00 98.19 484 TYR A C 1
ATOM 3563 O O . TYR A 1 484 ? 1.674 24.257 13.478 1.00 98.19 484 TYR A O 1
ATOM 3571 N N . LEU A 1 485 ? 2.971 25.082 11.828 1.00 98.31 485 LEU A N 1
ATOM 3572 C CA . LEU A 1 485 ? 3.388 23.803 11.258 1.00 98.31 485 LEU A CA 1
ATOM 3573 C C . LEU A 1 485 ? 4.910 23.767 11.136 1.00 98.31 485 LEU A C 1
ATOM 3575 O O . LEU A 1 485 ? 5.506 24.683 10.585 1.00 98.31 485 LEU A O 1
ATOM 3579 N N . LEU A 1 486 ? 5.543 22.708 11.624 1.00 98.50 486 LEU A N 1
ATOM 3580 C CA . LEU A 1 486 ? 6.988 22.518 11.593 1.00 98.50 486 LEU A CA 1
ATOM 3581 C C . LEU A 1 486 ? 7.343 21.322 10.713 1.00 98.50 486 LEU A C 1
ATOM 3583 O O . LEU A 1 486 ? 7.064 20.176 11.068 1.00 98.50 486 LEU A O 1
ATOM 3587 N N . VAL A 1 487 ? 8.015 21.586 9.594 1.00 98.19 487 VAL A N 1
ATOM 3588 C CA . VAL A 1 487 ? 8.690 20.550 8.805 1.00 98.19 487 VAL A CA 1
ATOM 3589 C C . VAL A 1 487 ? 10.018 20.245 9.486 1.00 98.19 487 VAL A C 1
ATOM 3591 O O . VAL A 1 487 ? 10.958 21.027 9.376 1.00 98.19 487 VAL A O 1
ATOM 3594 N N . TRP A 1 488 ? 10.105 19.126 10.200 1.00 98.00 488 TRP A N 1
ATOM 3595 C CA . TRP A 1 488 ? 11.260 18.755 11.018 1.00 98.00 488 TRP A CA 1
ATOM 3596 C C . TRP A 1 488 ? 12.102 17.660 10.363 1.00 98.00 488 TRP A C 1
ATOM 3598 O O . TRP A 1 488 ? 11.614 16.561 10.108 1.00 98.00 488 TRP A O 1
ATOM 3608 N N . ILE A 1 489 ? 13.384 17.927 10.118 1.00 97.94 489 ILE A N 1
ATOM 3609 C CA . ILE A 1 489 ? 14.337 17.004 9.494 1.00 97.94 489 ILE A CA 1
ATOM 3610 C C . ILE A 1 489 ? 15.310 16.493 10.556 1.00 97.94 489 ILE A C 1
ATOM 3612 O O . ILE A 1 489 ? 15.943 17.258 11.275 1.00 97.94 489 ILE A O 1
ATOM 3616 N N . THR A 1 490 ? 15.476 15.173 10.623 1.00 97.00 490 THR A N 1
ATOM 3617 C CA . THR A 1 490 ? 16.327 14.491 11.625 1.00 97.00 490 THR A CA 1
ATOM 3618 C C . THR A 1 490 ? 17.489 13.713 11.014 1.00 97.00 490 THR A C 1
ATOM 3620 O O . THR A 1 490 ? 18.430 13.347 11.719 1.00 97.00 490 THR A O 1
ATOM 3623 N N . LYS A 1 491 ? 17.443 13.457 9.702 1.00 96.81 491 LYS A N 1
ATOM 3624 C CA . LYS A 1 491 ? 18.489 12.739 8.974 1.00 96.81 491 LYS A CA 1
ATOM 3625 C C . LYS A 1 491 ? 18.686 13.346 7.595 1.00 96.81 491 LYS A C 1
ATOM 3627 O O . LYS A 1 491 ? 17.714 13.562 6.877 1.00 96.81 491 LYS A O 1
ATOM 3632 N N . LEU A 1 492 ? 19.944 13.567 7.241 1.00 97.38 492 LEU A N 1
ATOM 3633 C CA . LEU A 1 492 ? 20.400 14.194 6.011 1.00 97.38 492 LEU A CA 1
ATOM 3634 C C . LEU A 1 492 ? 20.873 13.138 4.994 1.00 97.38 492 LEU A C 1
ATOM 3636 O O . LEU A 1 492 ? 21.514 12.154 5.389 1.00 97.38 492 LEU A O 1
ATOM 3640 N N . PRO A 1 493 ? 20.619 13.335 3.690 1.00 95.50 493 PRO A N 1
ATOM 3641 C CA . PRO A 1 493 ? 21.170 12.484 2.647 1.00 95.50 493 PRO A CA 1
ATOM 3642 C C . PRO A 1 493 ? 22.655 12.788 2.382 1.00 95.50 493 PRO A C 1
ATOM 3644 O O . PRO A 1 493 ? 23.148 13.873 2.702 1.00 95.50 493 PRO A O 1
ATOM 3647 N N . PRO A 1 494 ? 23.408 11.827 1.817 1.00 94.75 494 PRO A N 1
ATOM 3648 C CA . PRO A 1 494 ? 24.830 12.000 1.549 1.00 94.75 494 PRO A CA 1
ATOM 3649 C C . PRO A 1 494 ? 25.080 12.861 0.302 1.00 94.75 494 PRO A C 1
ATOM 3651 O O . PRO A 1 494 ? 24.514 12.606 -0.758 1.00 94.75 494 PRO A O 1
ATOM 3654 N N . ILE A 1 495 ? 26.037 13.787 0.390 1.00 92.69 495 ILE A N 1
ATOM 3655 C CA . ILE A 1 495 ? 26.550 14.576 -0.751 1.00 92.69 495 ILE A CA 1
ATOM 3656 C C . ILE A 1 495 ? 27.946 14.114 -1.218 1.00 92.69 495 ILE A C 1
ATOM 3658 O O . ILE A 1 495 ? 28.575 14.726 -2.082 1.00 92.69 495 ILE A O 1
ATOM 3662 N N . GLY A 1 496 ? 28.447 13.011 -0.650 1.00 87.44 496 GLY A N 1
ATOM 3663 C CA . GLY A 1 496 ? 29.765 12.441 -0.940 1.00 87.44 496 GLY A CA 1
ATOM 3664 C C . GLY A 1 496 ? 30.850 12.873 0.051 1.00 87.44 496 GLY A C 1
ATOM 3665 O O . GLY A 1 496 ? 30.651 13.753 0.880 1.00 87.44 496 GLY A O 1
ATOM 3666 N N . ASN A 1 497 ? 32.016 12.216 -0.005 1.00 89.62 497 ASN A N 1
ATOM 3667 C CA . ASN A 1 497 ? 33.146 12.445 0.915 1.00 89.62 497 ASN A CA 1
ATOM 3668 C C . ASN A 1 497 ? 32.774 12.378 2.412 1.00 89.62 497 ASN A C 1
ATOM 3670 O O . ASN A 1 497 ? 33.340 13.119 3.213 1.00 89.62 497 ASN A O 1
ATOM 3674 N N . ASP A 1 498 ? 31.837 11.491 2.773 1.00 91.00 498 ASP A N 1
ATOM 3675 C CA . ASP A 1 498 ? 31.313 11.342 4.142 1.00 91.00 498 ASP A CA 1
ATOM 3676 C C . ASP A 1 498 ? 30.686 12.637 4.698 1.00 91.00 498 ASP A C 1
ATOM 3678 O O . ASP A 1 498 ? 30.763 12.930 5.892 1.00 91.00 498 ASP A O 1
ATOM 3682 N N . LYS A 1 499 ? 30.090 13.433 3.799 1.00 94.06 499 LYS A N 1
ATOM 3683 C CA . LYS A 1 499 ? 29.319 14.635 4.113 1.00 94.06 499 LYS A CA 1
ATOM 3684 C C . LYS A 1 499 ? 27.842 14.444 3.802 1.00 94.06 499 LYS A C 1
ATOM 3686 O O . LYS A 1 499 ? 27.492 13.723 2.863 1.00 94.06 499 LYS A O 1
ATOM 3691 N N . TYR A 1 500 ? 27.003 15.132 4.563 1.00 96.94 500 TYR A N 1
ATOM 3692 C CA . TYR A 1 500 ? 25.550 15.075 4.491 1.00 96.94 500 TYR A CA 1
ATOM 3693 C C . TYR A 1 500 ? 24.978 16.489 4.539 1.00 96.94 500 TYR A C 1
ATOM 3695 O O . TYR A 1 500 ? 25.456 17.314 5.316 1.00 96.94 500 TYR A O 1
ATOM 3703 N N . GLN A 1 501 ? 23.991 16.766 3.698 1.00 96.44 501 GLN A N 1
ATOM 3704 C CA . GLN A 1 501 ? 23.385 18.089 3.556 1.00 96.44 501 GLN A CA 1
ATOM 3705 C C . GLN A 1 501 ? 22.011 17.935 2.906 1.00 96.44 501 GLN A C 1
ATOM 3707 O O . GLN A 1 501 ? 21.807 17.009 2.118 1.00 96.44 501 GLN A O 1
ATOM 3712 N N . ILE A 1 502 ? 21.081 18.830 3.223 1.00 96.81 502 ILE A N 1
ATOM 3713 C CA . ILE A 1 502 ? 19.788 18.917 2.546 1.00 96.81 502 ILE A CA 1
ATOM 3714 C C . ILE A 1 502 ? 19.396 20.379 2.360 1.00 96.81 502 ILE A C 1
ATOM 3716 O O . ILE A 1 502 ? 19.771 21.232 3.161 1.00 96.81 502 ILE A O 1
ATOM 3720 N N . GLY A 1 503 ? 18.628 20.643 1.313 1.00 95.88 503 GLY A N 1
ATOM 3721 C CA . GLY A 1 503 ? 17.900 21.888 1.125 1.00 95.88 503 GLY A CA 1
ATOM 3722 C C . GLY A 1 503 ? 16.402 21.643 1.139 1.00 95.88 503 GLY A C 1
ATOM 3723 O O . GLY A 1 503 ? 15.952 20.583 0.699 1.00 95.88 503 GLY A O 1
ATOM 3724 N N . VAL A 1 504 ? 15.649 22.609 1.650 1.00 97.62 504 VAL A N 1
ATOM 3725 C CA . VAL A 1 504 ? 14.200 22.715 1.497 1.00 97.62 504 VAL A CA 1
ATOM 3726 C C . VAL A 1 504 ? 13.949 23.758 0.415 1.00 97.62 504 VAL A C 1
ATOM 3728 O O . VAL A 1 504 ? 14.127 24.953 0.644 1.00 97.62 504 VAL A O 1
ATOM 3731 N N . GLN A 1 505 ? 13.597 23.270 -0.772 1.00 96.56 505 GLN A N 1
ATOM 3732 C CA . GLN A 1 505 ? 13.471 24.060 -1.993 1.00 96.56 505 GLN A CA 1
ATOM 3733 C C . GLN A 1 505 ? 12.135 24.785 -2.071 1.00 96.56 505 GLN A C 1
ATOM 3735 O O . GLN A 1 505 ? 12.080 25.930 -2.477 1.00 96.56 505 GLN A O 1
ATOM 3740 N N . GLU A 1 506 ? 11.050 24.112 -1.699 1.00 97.38 506 GLU A N 1
ATOM 3741 C CA . GLU A 1 506 ? 9.713 24.696 -1.782 1.00 97.38 506 GLU A CA 1
ATOM 3742 C C . GLU A 1 506 ? 8.770 24.008 -0.796 1.00 97.38 506 GLU A C 1
ATOM 3744 O O . GLU A 1 506 ? 8.800 22.785 -0.647 1.00 97.38 506 GLU A O 1
ATOM 3749 N N . ILE A 1 507 ? 7.901 24.780 -0.151 1.00 98.00 507 ILE A N 1
ATOM 3750 C CA . ILE A 1 507 ? 6.857 24.315 0.746 1.00 98.00 507 ILE A CA 1
ATOM 3751 C C . ILE A 1 507 ? 5.533 24.892 0.268 1.00 98.00 507 ILE A C 1
ATOM 3753 O O . ILE A 1 507 ? 5.251 26.080 0.396 1.00 98.00 507 ILE A O 1
ATOM 3757 N N . THR A 1 508 ? 4.660 24.011 -0.204 1.00 96.94 508 THR A N 1
ATOM 3758 C CA . THR A 1 508 ? 3.297 24.365 -0.588 1.00 96.94 508 THR A CA 1
ATOM 3759 C C . THR A 1 508 ? 2.317 23.834 0.446 1.00 96.94 508 THR A C 1
ATOM 3761 O O . THR A 1 508 ? 2.289 22.638 0.730 1.00 96.94 508 THR A O 1
ATOM 3764 N N . VAL A 1 509 ? 1.481 24.715 0.989 1.00 97.06 509 VAL A N 1
ATOM 3765 C CA . VAL A 1 509 ? 0.375 24.355 1.884 1.00 97.06 509 VAL A CA 1
ATOM 3766 C C . VAL A 1 509 ? -0.917 24.438 1.082 1.00 97.06 509 VAL A C 1
ATOM 3768 O O . VAL A 1 509 ? -1.128 25.408 0.360 1.00 97.06 509 VAL A O 1
ATOM 3771 N N . GLU A 1 510 ? -1.792 23.449 1.196 1.00 94.88 510 GLU A N 1
ATOM 3772 C CA . GLU A 1 510 ? -3.088 23.426 0.513 1.00 94.88 510 GLU A CA 1
ATOM 3773 C C . GLU A 1 510 ? -4.226 23.358 1.534 1.00 94.88 510 GLU A C 1
ATOM 3775 O O . GLU A 1 510 ? -4.098 22.719 2.579 1.00 94.88 510 GLU A O 1
ATOM 3780 N N . GLY A 1 511 ? -5.334 24.030 1.231 1.00 90.88 511 GLY A N 1
ATOM 3781 C CA . GLY A 1 511 ? -6.587 23.991 1.979 1.00 90.88 511 GLY A CA 1
ATOM 3782 C C . GLY A 1 511 ? -7.741 23.420 1.141 1.00 90.88 511 GLY A C 1
ATOM 3783 O O . GLY A 1 511 ? -7.547 23.112 -0.037 1.00 90.88 511 GLY A O 1
ATOM 3784 N N . PRO A 1 512 ? -8.931 23.261 1.744 1.00 83.69 512 PRO A N 1
ATOM 3785 C CA . PRO A 1 512 ? -10.106 22.661 1.106 1.00 83.69 512 PRO A CA 1
ATOM 3786 C C . PRO A 1 512 ? -10.688 23.452 -0.074 1.00 83.69 512 PRO A C 1
ATOM 3788 O O . PRO A 1 512 ? -10.465 24.683 -0.164 1.00 83.69 512 PRO A O 1
#